Protein AF-A0A6B3M3U6-F1 (afdb_monomer)

Nearest PDB structures (foldseek):
  4j9u-assembly2_F  TM=6.577E-01  e=1.087E-09  Vibrio parahaemolyticus RIMD 2210633
  4j91-assembly1_D-2  TM=6.834E-01  e=1.998E-09  Bacillus subtilis subsp. subtilis str. 168
  4j9u-assembly2_E  TM=7.185E-01  e=4.683E-09  Vibrio parahaemolyticus RIMD 2210633
  4j9u-assembly2_G  TM=5.950E-01  e=5.913E-10  Vibrio parahaemolyticus RIMD 2210633
  3l4b-assembly1_G  TM=6.162E-01  e=1.240E-08  Thermotoga maritima MSB8

pLDDT: mean 76.03, std 20.31, range [25.3, 98.38]

Mean predicted aligned error: 14.67 Å

Radius of gyration: 27.76 Å; Cα contacts (8 Å, |Δi|>4): 570; chains: 1; bounding box: 82×77×74 Å

Structure (mmCIF, N/CA/C/O backbone):
data_AF-A0A6B3M3U6-F1
#
_entry.id   AF-A0A6B3M3U6-F1
#
loop_
_atom_site.group_PDB
_atom_site.id
_atom_site.type_symbol
_atom_site.label_atom_id
_atom_site.label_alt_id
_atom_site.label_comp_id
_atom_site.label_asym_id
_atom_site.label_entity_id
_atom_site.label_seq_id
_atom_site.pdbx_PDB_ins_code
_atom_site.Cartn_x
_atom_site.Cartn_y
_atom_site.Cartn_z
_atom_site.occupancy
_atom_site.B_iso_or_equiv
_atom_site.auth_seq_id
_atom_site.auth_comp_id
_atom_site.auth_asym_id
_atom_site.auth_atom_id
_atom_site.pdbx_PDB_model_num
ATOM 1 N N . MET A 1 1 ? -41.588 27.176 -14.975 1.00 34.28 1 MET A N 1
ATOM 2 C CA . MET A 1 1 ? -41.226 26.799 -13.593 1.00 34.28 1 MET A CA 1
ATOM 3 C C . MET A 1 1 ? -40.805 25.346 -13.630 1.00 34.28 1 MET A C 1
ATOM 5 O O . MET A 1 1 ? -41.652 24.474 -13.559 1.00 34.28 1 MET A O 1
ATOM 9 N N . GLU A 1 2 ? -39.518 25.101 -13.833 1.00 28.12 2 GLU A N 1
ATOM 10 C CA . GLU A 1 2 ? -38.940 23.758 -13.854 1.00 28.12 2 GLU A CA 1
ATOM 11 C C . GLU A 1 2 ? -37.713 23.839 -12.951 1.00 28.12 2 GLU A C 1
ATOM 13 O O . GLU A 1 2 ? -36.728 24.508 -13.265 1.00 28.12 2 GLU A O 1
ATOM 18 N N . GLN A 1 3 ? -37.859 23.313 -11.736 1.00 29.19 3 GLN A N 1
ATOM 19 C CA . GLN A 1 3 ? -36.807 23.322 -10.731 1.00 29.19 3 GLN A CA 1
ATOM 20 C C . GLN A 1 3 ? -35.769 22.268 -11.103 1.00 29.19 3 GLN A C 1
ATOM 22 O O . GLN A 1 3 ? -36.058 21.077 -11.175 1.00 29.19 3 GLN A O 1
ATOM 27 N N . ALA A 1 4 ? -34.545 22.742 -11.315 1.00 30.23 4 ALA A N 1
ATOM 28 C CA . ALA A 1 4 ? -33.358 21.925 -11.432 1.00 30.23 4 ALA A CA 1
ATOM 29 C C . ALA A 1 4 ? -33.122 21.153 -10.123 1.00 30.23 4 ALA A C 1
ATOM 31 O O . ALA A 1 4 ? -32.699 21.720 -9.115 1.00 30.23 4 ALA A O 1
ATOM 32 N N . THR A 1 5 ? -33.347 19.841 -10.144 1.00 33.38 5 THR A N 1
ATOM 33 C CA . THR A 1 5 ? -32.742 18.911 -9.188 1.00 33.38 5 THR A CA 1
ATOM 34 C C . THR A 1 5 ? -31.240 18.855 -9.453 1.00 33.38 5 THR A C 1
ATOM 36 O O . THR A 1 5 ? -30.759 18.056 -10.254 1.00 33.38 5 THR A O 1
ATOM 39 N N . SER A 1 6 ? -30.495 19.744 -8.794 1.00 31.86 6 SER A N 1
ATOM 40 C CA . SER A 1 6 ? -29.047 19.625 -8.645 1.00 31.86 6 SER A CA 1
ATOM 41 C C . SER A 1 6 ? -28.755 18.407 -7.770 1.00 31.86 6 SER A C 1
ATOM 43 O O . SER A 1 6 ? -28.945 18.421 -6.554 1.00 31.86 6 SER A O 1
ATOM 45 N N . SER A 1 7 ? -28.339 17.322 -8.413 1.00 34.00 7 SER A N 1
ATOM 46 C CA . SER A 1 7 ? -27.772 16.137 -7.786 1.00 34.00 7 SER A CA 1
ATOM 47 C C . SER A 1 7 ? -26.497 16.517 -7.024 1.00 34.00 7 SER A C 1
ATOM 49 O O . SER A 1 7 ? -25.425 16.642 -7.618 1.00 34.00 7 SER A O 1
ATOM 51 N N . GLN A 1 8 ? -26.611 16.707 -5.707 1.00 35.88 8 GLN A N 1
ATOM 52 C CA . GLN A 1 8 ? -25.471 16.814 -4.798 1.00 35.88 8 GLN A CA 1
ATOM 53 C C . GLN A 1 8 ? -24.683 15.501 -4.823 1.00 35.88 8 GLN A C 1
ATOM 55 O O . GLN A 1 8 ? -25.124 14.461 -4.339 1.00 35.88 8 GLN A O 1
ATOM 60 N N . GLN A 1 9 ? -23.502 15.554 -5.426 1.00 37.88 9 GLN A N 1
ATOM 61 C CA . GLN A 1 9 ? -22.573 14.442 -5.558 1.00 37.88 9 GLN A CA 1
ATOM 62 C C . GLN A 1 9 ? -21.863 14.182 -4.217 1.00 37.88 9 GLN A C 1
ATOM 64 O O . GLN A 1 9 ? -20.712 14.559 -4.024 1.00 37.88 9 GLN A O 1
ATOM 69 N N . LEU A 1 10 ? -22.552 13.549 -3.264 1.00 43.88 10 LEU A N 1
ATOM 70 C CA . LEU A 1 10 ? -21.960 13.079 -2.009 1.00 43.88 10 LEU A CA 1
ATOM 71 C C . LEU A 1 10 ? -21.230 11.755 -2.251 1.00 43.88 10 LEU A C 1
ATOM 73 O O . LEU A 1 10 ? -21.819 10.677 -2.209 1.00 43.88 10 LEU A O 1
ATOM 77 N N . LYS A 1 11 ? -19.925 11.837 -2.504 1.00 48.12 11 LYS A N 1
ATOM 78 C CA . LYS A 1 11 ? -19.018 10.689 -2.402 1.00 48.12 11 LYS A CA 1
ATOM 79 C C . LYS A 1 11 ? -17.918 11.011 -1.392 1.00 48.12 11 LYS A C 1
ATOM 81 O O . LYS A 1 11 ? -16.749 11.115 -1.740 1.00 48.12 11 LYS A O 1
ATOM 86 N N . LEU A 1 12 ? -18.326 11.256 -0.148 1.00 54.78 12 LEU A N 1
ATOM 87 C CA . LEU A 1 12 ? -17.404 11.314 0.982 1.00 54.78 12 LEU A CA 1
ATOM 88 C C . LEU A 1 12 ? -17.225 9.878 1.479 1.00 54.78 12 LEU A C 1
ATOM 90 O O . LEU A 1 12 ? -18.137 9.306 2.074 1.00 54.78 12 LEU A O 1
ATOM 94 N N . ASP A 1 13 ? -16.077 9.272 1.178 1.00 79.38 13 ASP A N 1
ATOM 95 C CA . ASP A 1 13 ? -15.702 7.989 1.767 1.00 79.38 13 ASP A CA 1
ATOM 96 C C . ASP A 1 13 ? -15.485 8.214 3.275 1.00 79.38 13 ASP A C 1
ATOM 98 O O . ASP A 1 13 ? -14.461 8.755 3.684 1.00 79.38 13 ASP A O 1
ATOM 102 N N . CYS A 1 14 ? -16.473 7.866 4.102 1.00 91.81 14 CYS A N 1
ATOM 103 C CA . CYS A 1 14 ? -16.397 8.023 5.554 1.00 91.81 14 CYS A CA 1
ATOM 104 C C . CYS A 1 14 ? -15.666 6.834 6.193 1.00 91.81 14 CYS A C 1
ATOM 106 O O . CYS A 1 14 ? -15.978 5.676 5.905 1.00 91.81 14 CYS A O 1
ATOM 108 N N . PHE A 1 15 ? -14.736 7.114 7.103 1.00 97.19 15 PHE A N 1
ATOM 109 C CA . PHE A 1 15 ? -13.983 6.130 7.878 1.00 97.19 15 PHE A CA 1
ATOM 110 C C . PHE A 1 15 ? -14.215 6.352 9.368 1.00 97.19 15 PHE A C 1
ATOM 112 O O . PHE A 1 15 ? -14.275 7.490 9.827 1.00 97.19 15 PHE A O 1
ATOM 119 N N . LEU A 1 16 ? -14.321 5.257 10.115 1.00 98.31 16 LEU A N 1
ATOM 120 C CA . LEU A 1 16 ? -14.433 5.282 11.568 1.00 98.31 16 LEU A CA 1
ATOM 121 C C . LEU A 1 16 ? -13.135 4.769 12.192 1.00 98.31 16 LEU A C 1
ATOM 123 O O . LEU A 1 16 ? -12.660 3.699 11.811 1.00 98.31 16 LEU A O 1
ATOM 127 N N . VAL A 1 17 ? -12.578 5.502 13.152 1.00 98.38 17 VAL A N 1
ATOM 128 C CA . VAL A 1 17 ? -11.427 5.065 13.955 1.00 98.38 17 VAL A CA 1
ATOM 129 C C . VAL A 1 17 ? -11.865 4.895 15.409 1.00 98.38 17 VAL A C 1
ATOM 131 O O . VAL A 1 17 ? -12.332 5.840 16.034 1.00 98.38 17 VAL A O 1
ATOM 134 N N . CYS A 1 18 ? -11.729 3.689 15.954 1.00 98.31 18 CYS A N 1
ATOM 135 C CA . CYS A 1 18 ? -12.032 3.375 17.348 1.00 98.31 18 CYS A CA 1
ATOM 136 C C . CYS A 1 18 ? -10.725 3.228 18.139 1.00 98.31 18 CYS A C 1
ATOM 138 O O . CYS A 1 18 ? -9.953 2.293 17.902 1.00 98.31 18 CYS A O 1
ATOM 140 N N . GLY A 1 19 ? -10.509 4.139 19.088 1.00 97.00 19 GLY A N 1
ATOM 141 C CA . GLY A 1 19 ? -9.272 4.308 19.844 1.00 97.00 19 GLY A CA 1
ATOM 142 C C . GLY A 1 19 ? -8.354 5.353 19.206 1.00 97.00 19 GLY A C 1
ATOM 143 O O . GLY A 1 19 ? -7.954 5.222 18.054 1.00 97.00 19 GLY A O 1
ATOM 144 N N . LEU A 1 20 ? -7.991 6.366 19.986 1.00 96.12 20 LEU A N 1
ATOM 145 C CA . LEU A 1 20 ? -7.117 7.501 19.683 1.00 96.12 20 LEU A CA 1
ATOM 146 C C . LEU A 1 20 ? -5.874 7.537 20.590 1.00 96.12 20 LEU A C 1
ATOM 148 O O . LEU A 1 20 ? -5.303 8.598 20.852 1.00 96.12 20 LEU A O 1
ATOM 152 N N . GLY A 1 21 ? -5.381 6.366 21.000 1.00 93.44 21 GLY A N 1
ATOM 153 C CA . GLY A 1 21 ? -3.978 6.223 21.402 1.00 93.44 21 GLY A CA 1
ATOM 154 C C . GLY A 1 21 ? -3.027 6.480 20.221 1.00 93.44 21 GLY A C 1
ATOM 155 O O . GLY A 1 21 ? -3.480 6.692 19.096 1.00 93.44 21 GLY A O 1
ATOM 156 N N . SER A 1 22 ? -1.712 6.391 20.443 1.00 92.31 22 SER A N 1
ATOM 157 C CA . SER A 1 22 ? -0.673 6.682 19.432 1.00 92.31 22 SER A CA 1
ATOM 158 C C . SER A 1 22 ? -0.993 6.161 18.020 1.00 92.31 22 SER A C 1
ATOM 160 O O . SER A 1 22 ? -1.040 6.925 17.053 1.00 92.31 22 SER A O 1
ATOM 162 N N . LEU A 1 23 ? -1.312 4.864 17.895 1.00 93.12 23 LEU A N 1
ATOM 163 C CA . LEU A 1 23 ? -1.630 4.237 16.608 1.00 93.12 23 LEU A CA 1
ATOM 164 C C . LEU A 1 23 ? -2.885 4.833 15.954 1.00 93.12 23 LEU A C 1
ATOM 166 O O . LEU A 1 23 ? -2.883 5.094 14.756 1.00 93.12 23 LEU A O 1
ATOM 170 N N . GLY A 1 24 ? -3.942 5.067 16.733 1.00 95.69 24 GLY A N 1
ATOM 171 C CA . GLY A 1 24 ? -5.195 5.639 16.246 1.00 95.69 24 GLY A CA 1
ATOM 172 C C . GLY A 1 24 ? -5.030 7.054 15.708 1.00 95.69 24 GLY A C 1
ATOM 173 O O . GLY A 1 24 ? -5.531 7.356 14.626 1.00 95.69 24 GLY A O 1
ATOM 174 N N . GLN A 1 25 ? -4.250 7.890 16.399 1.00 96.06 25 GLN A N 1
ATOM 175 C CA . GLN A 1 25 ? -3.941 9.248 15.938 1.00 96.06 25 GLN A CA 1
ATOM 176 C C . GLN A 1 25 ? -3.202 9.219 14.592 1.00 96.06 25 GLN A C 1
ATOM 178 O O . GLN A 1 25 ? -3.596 9.903 13.647 1.00 96.06 25 GLN A O 1
ATOM 183 N N . HIS A 1 26 ? -2.190 8.359 14.456 1.00 94.00 26 HIS A N 1
ATOM 184 C CA . HIS A 1 26 ? -1.468 8.194 13.193 1.00 94.00 26 HIS A CA 1
ATOM 185 C C . HIS A 1 26 ? -2.350 7.599 12.082 1.00 94.00 26 HIS A C 1
ATOM 187 O O . HIS A 1 26 ? -2.209 7.990 10.923 1.00 94.00 26 HIS A O 1
ATOM 193 N N . CYS A 1 27 ? -3.299 6.712 12.407 1.00 94.88 27 CYS A N 1
ATOM 194 C CA . CYS A 1 27 ? -4.298 6.233 11.448 1.00 94.88 27 CYS A CA 1
ATOM 195 C C . CYS A 1 27 ? -5.191 7.370 10.935 1.00 94.88 27 CYS A C 1
ATOM 197 O O . CYS A 1 27 ? -5.402 7.464 9.728 1.00 94.88 27 CYS A O 1
ATOM 199 N N . VAL A 1 28 ? -5.689 8.242 11.818 1.00 96.06 28 VAL A N 1
ATOM 200 C CA . VAL A 1 28 ? -6.492 9.416 11.435 1.00 96.06 28 VAL A CA 1
ATOM 201 C C . VAL A 1 28 ? -5.687 10.343 10.524 1.00 96.06 28 VAL A C 1
ATOM 203 O O . VAL A 1 28 ? -6.178 10.706 9.457 1.00 96.06 28 VAL A O 1
ATOM 206 N N . ALA A 1 29 ? -4.449 10.679 10.898 1.00 93.25 29 ALA A N 1
ATOM 207 C CA . ALA A 1 29 ? -3.586 11.543 10.095 1.00 93.25 29 ALA A CA 1
ATOM 208 C C . ALA A 1 29 ? -3.322 10.949 8.702 1.00 93.25 29 ALA A C 1
ATOM 210 O O . ALA A 1 29 ? -3.553 11.616 7.694 1.00 93.25 29 ALA A O 1
ATOM 211 N N . ALA A 1 30 ? -2.940 9.669 8.637 1.00 90.31 30 ALA A N 1
ATOM 212 C CA . ALA A 1 30 ? -2.693 8.978 7.376 1.00 90.31 30 ALA A CA 1
ATOM 213 C C . ALA A 1 30 ? -3.949 8.906 6.497 1.00 90.31 30 ALA A C 1
ATOM 215 O O . ALA A 1 30 ? -3.856 9.122 5.293 1.00 90.31 30 ALA A O 1
ATOM 216 N N . LEU A 1 31 ? 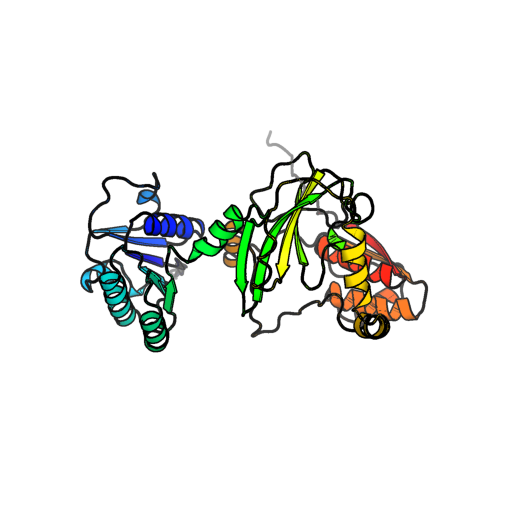-5.127 8.635 7.073 1.00 91.75 31 LEU A N 1
ATOM 217 C CA . LEU A 1 31 ? -6.395 8.658 6.339 1.00 91.75 31 LEU A CA 1
ATOM 218 C C . LEU A 1 31 ? -6.690 10.061 5.807 1.00 91.75 31 LEU A C 1
ATOM 220 O O . LEU A 1 31 ? -7.000 10.218 4.631 1.00 91.75 31 LEU A O 1
ATOM 224 N N . LYS A 1 32 ? -6.536 11.095 6.632 1.00 89.62 32 LYS A N 1
ATOM 225 C CA . LYS A 1 32 ? -6.827 12.477 6.239 1.00 89.62 32 LYS A CA 1
ATOM 226 C C . LYS A 1 32 ? -5.912 13.004 5.146 1.00 89.62 32 LYS A C 1
ATOM 228 O O . LYS A 1 32 ? -6.375 13.803 4.334 1.00 89.62 32 LYS A O 1
ATOM 233 N N . GLU A 1 33 ? -4.689 12.486 5.023 1.00 85.56 33 GLU A N 1
ATOM 234 C CA . GLU A 1 33 ? -3.873 12.744 3.835 1.00 85.56 33 GLU A CA 1
ATOM 235 C C . GLU A 1 33 ? -4.630 12.357 2.555 1.00 85.56 33 GLU A C 1
ATOM 237 O O . GLU A 1 33 ? -4.615 13.132 1.602 1.00 85.56 33 GLU A O 1
ATOM 242 N N . PHE A 1 34 ? -5.362 11.233 2.526 1.00 81.50 34 PHE A N 1
ATOM 243 C CA . PHE A 1 34 ? -6.174 10.804 1.373 1.00 81.50 34 PHE A CA 1
ATOM 244 C C . PHE A 1 34 ? -7.422 11.659 1.099 1.00 81.50 34 PHE A C 1
ATOM 246 O O . PHE A 1 34 ? -8.135 11.392 0.133 1.00 81.50 34 PHE A O 1
ATOM 253 N N . GLY A 1 35 ? -7.688 12.695 1.899 1.00 84.38 35 GLY A N 1
ATOM 254 C CA . GLY A 1 35 ? -8.840 13.578 1.711 1.00 84.38 35 GLY A CA 1
ATOM 255 C C . GLY A 1 35 ? -10.181 12.908 2.017 1.00 84.38 35 GLY A C 1
ATOM 256 O O . GLY A 1 35 ? -11.209 13.332 1.493 1.00 84.38 35 GLY A O 1
ATOM 257 N N . VAL A 1 36 ? -10.170 11.848 2.829 1.00 89.38 36 VAL A N 1
ATOM 258 C CA . VAL A 1 36 ? -11.379 11.139 3.269 1.00 89.38 36 VAL A CA 1
ATOM 259 C C . VAL A 1 36 ? -11.913 11.728 4.572 1.00 89.38 36 VAL A C 1
ATOM 261 O O . VAL A 1 36 ? -11.168 12.343 5.335 1.00 89.38 36 VAL A O 1
ATOM 264 N N . SER A 1 37 ? -13.199 11.522 4.844 1.00 93.38 37 SER A N 1
ATOM 265 C CA . SER A 1 37 ? -13.833 11.951 6.094 1.00 93.38 37 SER A CA 1
ATOM 266 C C . SER A 1 37 ? -13.561 10.932 7.194 1.00 93.38 37 SER A C 1
ATOM 268 O O . SER A 1 37 ? -13.694 9.729 6.970 1.00 93.38 37 SER A O 1
ATOM 270 N N . VAL A 1 38 ? -13.187 11.402 8.384 1.00 96.75 38 VAL A N 1
ATOM 271 C CA . VAL A 1 38 ? -12.837 10.535 9.515 1.00 96.75 38 VAL A CA 1
ATOM 272 C C . VAL A 1 38 ? -13.632 10.947 10.745 1.00 96.75 38 VAL A C 1
ATOM 274 O O . VAL A 1 38 ? -13.548 12.093 11.182 1.00 96.75 38 VAL A O 1
ATOM 277 N N . ILE A 1 39 ? -14.386 9.997 11.289 1.00 97.50 39 ILE A N 1
ATOM 278 C CA . ILE A 1 39 ? -15.045 10.077 12.594 1.00 97.50 39 ILE A CA 1
ATOM 279 C C . ILE A 1 39 ? -14.222 9.227 13.557 1.00 97.50 39 ILE A C 1
ATOM 281 O O . ILE A 1 39 ? -13.753 8.149 13.181 1.00 97.50 39 ILE A O 1
ATOM 285 N N . ALA A 1 40 ? -14.046 9.686 14.791 1.00 97.94 40 ALA A N 1
ATOM 286 C CA . ALA A 1 40 ? -13.340 8.920 15.805 1.00 97.94 40 ALA A CA 1
ATOM 287 C C . ALA A 1 40 ? -14.191 8.667 17.048 1.00 97.94 40 ALA A C 1
ATOM 289 O O . ALA A 1 40 ? -14.997 9.505 17.447 1.00 97.94 40 ALA A O 1
ATOM 290 N N . ILE A 1 41 ? -13.976 7.508 17.667 1.00 98.38 41 ILE A N 1
ATOM 291 C CA . ILE A 1 41 ? -14.492 7.162 18.990 1.00 98.38 41 ILE A CA 1
ATOM 292 C C . ILE A 1 41 ? -13.302 6.952 19.916 1.00 98.38 41 ILE A C 1
ATOM 294 O O . ILE A 1 41 ? -12.407 6.165 19.603 1.00 98.38 41 ILE A O 1
ATOM 298 N N . GLU A 1 42 ? -13.323 7.598 21.071 1.00 97.12 42 GLU A N 1
ATOM 299 C CA . GLU A 1 42 ? -12.385 7.349 22.161 1.00 97.12 42 GLU A CA 1
ATOM 300 C C . GLU A 1 42 ? -13.158 7.255 23.478 1.00 97.12 42 GLU A C 1
ATOM 302 O O . GLU A 1 42 ? -14.142 7.958 23.677 1.00 97.12 42 GLU A O 1
ATOM 307 N N . GLN A 1 43 ? -12.736 6.385 24.389 1.00 95.38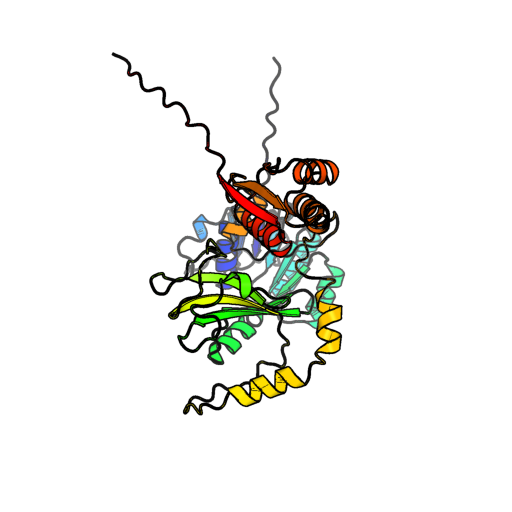 43 GLN A N 1
ATOM 308 C CA . GLN A 1 43 ? -13.417 6.185 25.662 1.00 95.38 43 GLN A CA 1
ATOM 309 C C . GLN A 1 43 ? -13.304 7.413 26.572 1.00 95.38 43 GLN A C 1
ATOM 311 O O . GLN A 1 43 ? -14.271 7.783 27.236 1.00 95.38 43 GLN A O 1
ATOM 316 N N . THR A 1 44 ? -12.132 8.046 26.598 1.00 93.00 44 THR A N 1
ATOM 317 C CA . THR A 1 44 ? -11.832 9.217 27.430 1.00 93.00 44 THR A CA 1
ATOM 318 C C . THR A 1 44 ? -11.088 10.264 26.621 1.00 93.00 44 THR A C 1
ATOM 320 O O . THR A 1 44 ? -10.131 9.927 25.930 1.00 93.00 44 THR A O 1
ATOM 323 N N . LEU A 1 45 ? -11.477 11.535 26.741 1.00 88.88 45 LEU A N 1
ATOM 324 C CA . LEU A 1 45 ? -10.805 12.619 26.026 1.00 88.88 45 LEU A CA 1
ATOM 325 C C . LEU A 1 45 ? -9.294 12.622 26.348 1.00 88.88 45 LEU A C 1
ATOM 327 O O . LEU A 1 45 ? -8.945 12.723 27.526 1.00 88.88 45 LEU A O 1
ATOM 331 N N . PRO A 1 46 ? -8.402 12.512 25.344 1.00 84.56 46 PRO A N 1
ATOM 332 C CA . PRO A 1 46 ? -6.966 12.549 25.587 1.00 84.56 46 PRO A CA 1
ATOM 333 C C . PRO A 1 46 ? -6.539 13.897 26.171 1.00 84.56 46 PRO A C 1
ATOM 335 O O . PRO A 1 46 ? -6.887 14.946 25.633 1.00 84.56 46 PRO A O 1
ATOM 338 N N . GLU A 1 47 ? -5.750 13.872 27.246 1.00 84.56 47 GLU A N 1
ATOM 339 C CA . GLU A 1 47 ? -5.174 15.092 27.834 1.00 84.56 47 GLU A CA 1
ATOM 340 C C . GLU A 1 47 ? -4.120 15.721 26.914 1.00 84.56 47 GLU A C 1
ATOM 342 O O . GLU A 1 47 ? -3.984 16.941 26.848 1.00 84.56 47 GLU A O 1
ATOM 347 N N . HIS A 1 48 ? -3.385 14.876 26.185 1.00 86.75 48 HIS A N 1
ATOM 348 C CA . HIS A 1 48 ? -2.317 15.275 25.279 1.00 86.75 48 HIS A CA 1
ATOM 349 C C . HIS A 1 48 ? -2.452 14.529 23.951 1.00 86.75 48 HIS A C 1
ATOM 351 O O . HIS A 1 48 ? -2.607 13.306 23.915 1.00 86.75 48 HIS A O 1
ATOM 357 N N . TRP A 1 49 ? -2.355 15.275 22.854 1.00 91.25 49 TRP A N 1
ATOM 358 C CA . TRP A 1 49 ? -2.295 14.724 21.506 1.00 91.25 49 TRP A CA 1
ATOM 359 C C . TRP A 1 49 ? -0.836 14.563 21.084 1.00 91.25 49 TRP A C 1
ATOM 361 O O . TRP A 1 49 ? -0.046 15.497 21.219 1.00 91.25 49 TRP A O 1
ATOM 371 N N . GLU A 1 50 ? -0.478 13.403 20.536 1.00 92.12 50 GLU A N 1
ATOM 372 C CA . GLU A 1 50 ? 0.832 13.210 19.900 1.00 92.12 50 GLU A CA 1
ATOM 373 C C . GLU A 1 50 ? 0.911 13.996 18.585 1.00 92.12 50 GLU A C 1
ATOM 375 O O . GLU A 1 50 ? 1.971 14.493 18.208 1.00 92.12 50 GLU A O 1
ATOM 380 N N . ILE A 1 51 ? -0.230 14.149 17.905 1.00 90.94 51 ILE A N 1
ATOM 381 C CA . ILE A 1 51 ? -0.369 14.933 16.678 1.00 90.94 51 ILE A CA 1
ATOM 382 C C . ILE A 1 51 ? -1.115 16.229 17.004 1.00 90.94 51 ILE A C 1
ATOM 384 O O . ILE A 1 51 ? -2.316 16.222 17.268 1.00 90.94 51 ILE A O 1
ATOM 388 N N . SER A 1 52 ? -0.406 17.359 16.970 1.00 84.88 52 SER A N 1
ATOM 389 C CA . SER A 1 52 ? -0.880 18.639 17.519 1.00 84.88 52 SER A CA 1
ATOM 390 C C . SER A 1 52 ? -2.169 19.186 16.888 1.00 84.88 52 SER A C 1
ATOM 392 O O . SER A 1 52 ? -2.899 19.912 17.550 1.00 84.88 52 SER A O 1
ATOM 394 N N . ASN A 1 53 ? -2.467 18.846 15.632 1.00 87.44 53 ASN A N 1
ATOM 395 C CA . ASN A 1 53 ? -3.639 19.321 14.886 1.00 87.44 53 ASN A CA 1
ATOM 396 C C . ASN A 1 53 ? -4.696 18.227 14.645 1.00 87.44 53 ASN A C 1
ATOM 398 O O . ASN A 1 53 ? -5.526 18.365 13.750 1.00 87.44 53 ASN A O 1
ATOM 402 N N . LEU A 1 54 ? -4.672 17.122 15.399 1.00 90.44 54 LEU A N 1
ATOM 403 C CA . LEU A 1 54 ? -5.549 15.979 15.128 1.00 90.44 54 LEU A CA 1
ATOM 404 C C . LEU A 1 54 ? -7.041 16.315 15.241 1.00 90.44 54 LEU A C 1
ATOM 406 O O . LEU A 1 54 ? -7.835 15.828 14.441 1.00 90.44 54 LEU A O 1
ATOM 410 N N . SER A 1 55 ? -7.424 17.145 16.214 1.00 87.94 55 SER A N 1
ATOM 411 C CA . SER A 1 55 ? -8.832 17.498 16.421 1.00 87.94 55 SER A CA 1
ATOM 412 C C . SER A 1 55 ? -9.425 18.223 15.211 1.00 87.94 55 SER A C 1
ATOM 414 O O . SER A 1 55 ? -10.574 17.969 14.868 1.00 87.94 55 SER A O 1
ATOM 416 N N . ASP A 1 56 ? -8.634 19.056 14.529 1.00 90.56 56 ASP A N 1
ATOM 417 C CA . ASP A 1 56 ? -9.050 19.764 13.309 1.00 90.56 56 ASP A CA 1
ATOM 418 C C . ASP A 1 56 ? -9.158 18.822 12.102 1.00 90.56 56 ASP A C 1
ATOM 420 O O . ASP A 1 56 ? -9.821 19.123 11.110 1.00 90.56 56 ASP A O 1
ATOM 424 N N . LEU A 1 57 ? -8.479 17.673 12.165 1.00 91.25 57 LEU A N 1
ATOM 425 C CA . LEU A 1 57 ? -8.556 16.650 11.134 1.00 91.25 57 LEU A CA 1
ATOM 426 C C . LEU A 1 57 ? -9.828 15.809 11.263 1.00 91.25 57 LEU A C 1
ATOM 428 O O . LEU A 1 57 ? -10.209 15.186 10.282 1.00 91.25 57 LEU A O 1
ATOM 432 N N . LEU A 1 58 ? -10.500 15.755 12.410 1.00 93.75 58 LEU A N 1
ATOM 433 C CA . LEU A 1 58 ? -11.697 14.929 12.592 1.00 93.75 58 LEU A CA 1
ATOM 434 C C . LEU A 1 58 ? -12.960 15.661 12.125 1.00 93.75 58 LEU A C 1
ATOM 436 O O . LEU A 1 58 ? -13.121 16.851 12.361 1.00 93.75 58 LEU A O 1
ATOM 440 N N . GLU A 1 59 ? -13.884 14.935 11.490 1.00 95.00 59 GLU A N 1
ATOM 441 C CA . GLU A 1 59 ? -15.238 15.465 11.253 1.00 95.00 59 GLU A CA 1
ATOM 442 C C . GLU A 1 59 ? -16.049 15.493 12.550 1.00 95.00 59 GLU A C 1
ATOM 444 O O . GLU A 1 59 ? -16.866 16.381 12.777 1.00 95.00 59 GLU A O 1
ATOM 449 N N . GLU A 1 60 ? -15.849 14.473 13.386 1.00 95.25 60 GLU A N 1
ATOM 450 C CA . GLU A 1 60 ? -16.569 14.277 14.636 1.00 95.25 60 GLU A CA 1
ATOM 451 C C . GLU A 1 60 ? -15.725 13.403 15.577 1.00 95.25 60 GLU A C 1
ATOM 453 O O . GLU A 1 60 ? -15.131 12.404 15.152 1.00 95.25 60 GLU A O 1
ATOM 458 N N . LEU A 1 61 ? -15.677 13.782 16.856 1.00 96.62 61 LEU A N 1
ATOM 459 C CA . LEU A 1 61 ? -15.074 13.007 17.939 1.00 96.62 61 LEU A CA 1
ATOM 460 C C . LEU A 1 61 ? -16.163 12.630 18.943 1.00 96.62 61 LEU A C 1
ATOM 462 O O . LEU A 1 61 ? -16.786 13.501 19.548 1.00 96.62 61 LEU A O 1
ATOM 466 N N . ILE A 1 62 ? -16.370 11.332 19.137 1.00 97.50 62 ILE A N 1
ATOM 467 C CA . ILE A 1 62 ? -17.359 10.786 20.062 1.00 97.50 62 ILE A CA 1
ATOM 468 C C . ILE A 1 62 ? -16.633 10.217 21.275 1.00 97.50 62 ILE A C 1
ATOM 470 O O . ILE A 1 62 ? -15.770 9.350 21.142 1.00 97.50 62 ILE A O 1
ATOM 474 N N . ILE A 1 63 ? -17.011 10.691 22.463 1.00 97.62 63 ILE A N 1
ATOM 475 C CA . ILE A 1 63 ? -16.500 10.156 23.723 1.00 97.62 63 ILE A CA 1
ATOM 476 C C . ILE A 1 63 ? -17.427 9.041 24.203 1.00 97.62 63 ILE A C 1
ATOM 478 O O . ILE A 1 63 ? -18.583 9.291 24.547 1.00 97.62 63 ILE A O 1
ATOM 482 N N . GLY A 1 64 ? -16.935 7.806 24.196 1.00 96.94 64 GLY A N 1
ATOM 483 C CA . GLY A 1 64 ? -17.711 6.637 24.581 1.00 96.94 64 GLY A CA 1
ATOM 484 C C . GLY A 1 64 ? -17.002 5.315 24.311 1.00 96.94 64 GLY A C 1
ATOM 485 O O . GLY A 1 64 ? -16.005 5.232 23.598 1.00 96.94 64 GLY A O 1
ATOM 486 N N . ASP A 1 65 ? -17.544 4.251 24.890 1.00 97.31 65 ASP A N 1
ATOM 487 C CA . ASP A 1 65 ? -17.046 2.896 24.683 1.00 97.31 65 ASP A CA 1
ATOM 488 C C . ASP A 1 65 ? -17.495 2.363 23.314 1.00 97.31 65 ASP A C 1
ATOM 490 O O . ASP A 1 65 ? -18.684 2.151 23.064 1.00 97.31 65 ASP A O 1
ATOM 494 N N . CYS A 1 66 ? -16.531 2.133 22.421 1.00 97.31 66 CYS A N 1
ATOM 495 C CA . CYS A 1 66 ? -16.789 1.645 21.067 1.00 97.31 66 CYS A CA 1
ATOM 496 C C . CYS A 1 66 ? -17.390 0.228 21.010 1.00 97.31 66 CYS A C 1
ATOM 498 O O . CYS A 1 66 ? -17.958 -0.129 19.979 1.00 97.31 66 CYS A O 1
ATOM 500 N N . SER A 1 67 ? -17.332 -0.551 22.098 1.00 97.31 67 SER A N 1
ATOM 501 C CA . SER A 1 67 ? -18.024 -1.843 22.191 1.00 97.31 67 SER A CA 1
ATOM 502 C C . SER A 1 67 ? -19.540 -1.683 22.366 1.00 97.31 67 SER A C 1
ATOM 504 O O . SER A 1 67 ? -20.296 -2.643 22.252 1.00 97.31 67 SER A O 1
ATOM 506 N N . GLN A 1 68 ? -20.038 -0.467 22.608 1.00 98.12 68 GLN A N 1
ATOM 507 C CA . GLN A 1 68 ? -21.465 -0.223 22.759 1.00 98.12 68 GLN A CA 1
ATOM 508 C C . GLN A 1 68 ? -22.120 0.083 21.413 1.00 98.12 68 GLN A C 1
ATOM 510 O O . GLN A 1 68 ? -21.787 1.053 20.731 1.00 98.12 68 GLN A O 1
ATOM 515 N N . LYS A 1 69 ? -23.163 -0.688 21.079 1.00 97.94 69 LYS A N 1
ATOM 516 C CA . LYS A 1 69 ? -23.969 -0.504 19.860 1.00 97.94 69 LYS A CA 1
ATOM 517 C C . LYS A 1 69 ? -24.414 0.951 19.647 1.00 97.94 69 LYS A C 1
ATOM 519 O O . LYS A 1 69 ? -24.268 1.469 18.546 1.00 97.94 69 LYS A O 1
ATOM 524 N N . LYS A 1 70 ? -24.892 1.622 20.703 1.00 98.12 70 LYS A N 1
ATOM 525 C CA . LYS A 1 70 ? -25.364 3.017 20.638 1.00 98.12 70 LYS A CA 1
ATOM 526 C C . LYS A 1 70 ? -24.267 4.004 20.222 1.00 98.12 70 LYS A C 1
ATOM 528 O O . LYS A 1 70 ? -24.550 4.945 19.492 1.00 98.12 70 LYS A O 1
ATOM 533 N N . VAL A 1 71 ? -23.028 3.784 20.665 1.00 98.19 71 VAL A N 1
ATOM 534 C CA . VAL A 1 71 ? -21.883 4.653 20.344 1.00 98.19 71 VAL A CA 1
ATOM 535 C C . VAL A 1 71 ? -21.490 4.487 18.873 1.00 98.19 71 VAL A C 1
ATOM 537 O O . VAL A 1 71 ? -21.270 5.473 18.174 1.00 98.19 71 VAL A O 1
ATOM 540 N N . LEU A 1 72 ? -21.485 3.252 18.361 1.00 98.06 72 LEU A N 1
ATOM 541 C CA . LEU A 1 72 ? -21.250 2.987 16.936 1.00 98.06 72 LEU A CA 1
ATOM 542 C C . LEU A 1 72 ? -22.373 3.541 16.043 1.00 98.06 72 LEU A C 1
ATOM 544 O O . LEU A 1 72 ? -22.107 4.028 14.943 1.00 98.06 72 LEU A O 1
ATOM 548 N N . GLU A 1 73 ? -23.622 3.494 16.510 1.00 97.38 73 GLU A N 1
ATOM 549 C CA . GLU A 1 73 ? -24.755 4.130 15.832 1.00 97.38 73 GLU A CA 1
ATOM 550 C C . GLU A 1 73 ? -24.612 5.658 15.811 1.00 97.38 73 GLU A C 1
ATOM 552 O O . GLU A 1 73 ? -24.782 6.272 14.760 1.00 97.38 73 GLU A O 1
ATOM 557 N N . GLN A 1 74 ? -24.218 6.282 16.925 1.00 97.00 74 GLN A N 1
ATOM 558 C CA . GLN A 1 74 ? -23.916 7.717 16.963 1.00 97.00 74 GLN A CA 1
ATOM 559 C C . GLN A 1 74 ? -22.817 8.090 15.955 1.00 97.00 74 GLN A C 1
ATOM 561 O O . GLN A 1 74 ? -22.923 9.108 15.276 1.00 97.00 74 GLN A O 1
ATOM 566 N N . ALA A 1 75 ? -21.820 7.219 15.784 1.00 96.44 75 ALA A N 1
ATOM 567 C CA . ALA A 1 75 ? -20.742 7.375 14.810 1.00 96.44 75 ALA A CA 1
ATOM 568 C C . ALA A 1 75 ? -21.143 7.083 13.353 1.00 96.44 75 ALA A C 1
ATOM 570 O O . ALA A 1 75 ? -20.277 7.037 12.479 1.00 96.44 75 ALA A O 1
ATOM 571 N N . LYS A 1 76 ? -22.438 6.878 13.070 1.00 95.38 76 LYS A N 1
ATOM 572 C CA . LYS A 1 76 ? -22.985 6.678 11.718 1.00 95.38 76 LYS A CA 1
ATOM 573 C C . LYS A 1 76 ? -22.327 5.509 10.981 1.00 95.38 76 LYS A C 1
ATOM 575 O O . LYS A 1 76 ? -22.143 5.552 9.764 1.00 95.38 76 LYS A O 1
ATOM 580 N N . ILE A 1 77 ? -22.012 4.426 11.699 1.00 96.06 77 ILE A N 1
ATOM 581 C C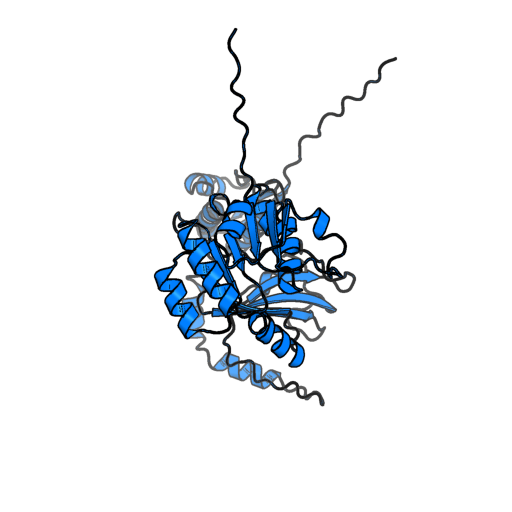A . ILE A 1 77 ? -21.280 3.266 11.164 1.00 96.06 77 ILE A CA 1
ATOM 582 C C . ILE A 1 77 ? -21.879 2.668 9.877 1.00 96.06 77 ILE A C 1
ATOM 584 O O . ILE A 1 77 ? -21.153 2.119 9.047 1.00 96.06 77 ILE A O 1
ATOM 588 N N . TRP A 1 78 ? -23.191 2.800 9.662 1.00 94.12 78 TRP A N 1
ATOM 589 C CA . TRP A 1 78 ? -23.873 2.351 8.442 1.00 94.12 78 TRP A CA 1
ATOM 590 C C . TRP A 1 78 ? -23.391 3.073 7.168 1.00 94.12 78 TRP A C 1
ATOM 592 O O . TRP A 1 78 ? -23.505 2.518 6.079 1.00 94.12 78 TRP A O 1
ATOM 602 N N . GLN A 1 79 ? -22.823 4.278 7.288 1.00 92.12 79 GLN A N 1
ATOM 603 C CA . GLN A 1 79 ? -22.225 5.046 6.185 1.00 92.12 79 GLN A CA 1
ATOM 604 C C . GLN A 1 79 ? -20.713 4.823 6.046 1.00 92.12 79 GLN A C 1
ATOM 606 O O . GLN A 1 79 ? -20.124 5.227 5.042 1.00 92.12 79 GLN A O 1
ATOM 611 N N . CYS A 1 80 ? -20.064 4.186 7.023 1.00 95.19 80 CYS A N 1
ATOM 612 C CA . CYS A 1 80 ? -18.614 4.035 7.020 1.00 95.19 80 CYS A CA 1
ATOM 613 C C . CYS A 1 80 ? -18.156 2.943 6.044 1.00 95.19 80 CYS A C 1
ATOM 615 O O . CYS A 1 80 ? -18.505 1.765 6.175 1.00 95.19 80 CYS A O 1
ATOM 617 N N . ARG A 1 81 ? -17.284 3.323 5.105 1.00 94.69 81 ARG A N 1
ATOM 618 C CA . ARG A 1 81 ? -16.616 2.415 4.161 1.00 94.69 81 ARG A CA 1
ATOM 619 C C . ARG A 1 81 ? -15.704 1.425 4.889 1.00 94.69 81 ARG A C 1
ATOM 621 O O . ARG A 1 81 ? -15.602 0.266 4.478 1.00 94.69 81 ARG A O 1
ATOM 628 N N . ALA A 1 82 ? -15.046 1.876 5.953 1.00 96.56 82 ALA A N 1
ATOM 629 C CA . ALA A 1 82 ? -14.227 1.033 6.810 1.00 96.56 82 ALA A CA 1
ATOM 630 C C . ALA A 1 82 ? -14.250 1.499 8.270 1.00 96.56 82 ALA A C 1
ATOM 632 O O . ALA A 1 82 ? -14.428 2.687 8.550 1.00 96.56 82 ALA A O 1
ATOM 633 N N . VAL A 1 83 ? -14.008 0.550 9.172 1.00 97.88 83 VAL A N 1
ATOM 634 C CA . VAL A 1 83 ? -13.806 0.767 10.605 1.00 97.88 83 VAL A CA 1
ATOM 635 C C . VAL A 1 83 ? -12.422 0.246 10.987 1.00 97.88 83 VAL A C 1
ATOM 637 O O . VAL A 1 83 ? -12.091 -0.915 10.729 1.00 97.88 83 VAL A O 1
ATOM 640 N N . VAL A 1 84 ? -11.614 1.115 11.587 1.00 98.25 84 VAL A N 1
ATOM 641 C CA . VAL A 1 84 ? -10.268 0.831 12.090 1.00 98.25 84 VAL A CA 1
ATOM 642 C C . VAL A 1 84 ? -10.338 0.762 13.611 1.00 98.25 84 VAL A C 1
ATOM 644 O O . VAL A 1 84 ? -10.592 1.767 14.262 1.00 98.25 84 VAL A O 1
ATOM 647 N N . ILE A 1 85 ? -10.139 -0.424 14.181 1.00 98.19 85 ILE A N 1
ATOM 648 C CA . ILE A 1 85 ? -10.329 -0.701 15.608 1.00 98.19 85 ILE A CA 1
ATOM 649 C C . ILE A 1 85 ? -8.963 -0.972 16.235 1.00 98.19 85 ILE A C 1
ATOM 651 O O . ILE A 1 85 ? -8.380 -2.037 16.034 1.00 98.19 85 ILE A O 1
ATOM 655 N N . VAL A 1 86 ? -8.423 0.018 16.947 1.00 97.19 86 VAL A N 1
ATOM 656 C CA . VAL A 1 86 ? -7.005 0.078 17.346 1.00 97.19 86 VAL A CA 1
ATOM 657 C C . VAL A 1 86 ? -6.811 0.434 18.821 1.00 97.19 86 VAL A C 1
ATOM 659 O O . VAL A 1 86 ? -5.761 0.950 19.211 1.00 97.19 86 VAL A O 1
ATOM 662 N N . THR A 1 87 ? -7.792 0.109 19.668 1.00 95.69 87 THR A N 1
ATOM 663 C CA . THR A 1 87 ? -7.665 0.288 21.121 1.00 95.69 87 THR A CA 1
ATOM 664 C C . THR A 1 87 ? -6.561 -0.610 21.697 1.00 95.69 87 THR A C 1
ATOM 666 O O . THR A 1 87 ? -6.094 -1.558 21.052 1.00 95.69 87 THR A O 1
ATOM 669 N N . SER A 1 88 ? -6.125 -0.317 22.923 1.00 92.69 88 SER A N 1
ATOM 670 C CA . SER A 1 88 ? -5.157 -1.138 23.661 1.00 92.69 88 SER A CA 1
ATOM 671 C C . SER A 1 88 ? -5.740 -2.455 24.188 1.00 92.69 88 SER A C 1
ATOM 673 O O . SER A 1 88 ? -4.973 -3.323 24.597 1.00 92.69 88 SER A O 1
ATOM 675 N N . ASN A 1 89 ? -7.066 -2.626 24.173 1.00 94.06 89 ASN A N 1
ATOM 676 C CA . ASN A 1 89 ? -7.744 -3.793 24.722 1.00 94.06 89 ASN A CA 1
ATOM 677 C C . ASN A 1 89 ? -8.274 -4.700 23.598 1.00 94.06 89 ASN A C 1
ATOM 679 O O . ASN A 1 89 ? -9.247 -4.378 22.918 1.00 94.06 89 ASN A O 1
ATOM 683 N N . GLU A 1 90 ? -7.661 -5.872 23.425 1.00 91.50 90 GLU A N 1
ATOM 684 C CA . GLU A 1 90 ? -8.040 -6.825 22.371 1.00 91.50 90 GLU A CA 1
ATOM 685 C C . GLU A 1 90 ? -9.468 -7.367 22.508 1.00 91.50 90 GLU A C 1
ATOM 687 O O . GLU A 1 90 ? -10.119 -7.658 21.498 1.00 91.50 90 GLU A O 1
ATOM 692 N N . ARG A 1 91 ? -9.979 -7.484 23.743 1.00 94.25 91 ARG A N 1
ATOM 693 C CA . ARG A 1 91 ? -11.369 -7.893 23.975 1.00 94.25 91 ARG A CA 1
ATOM 694 C C . ARG A 1 91 ? -12.318 -6.852 23.394 1.00 94.25 91 ARG A C 1
ATOM 696 O O . ARG A 1 91 ? -13.172 -7.213 22.590 1.00 94.25 91 ARG A O 1
ATOM 703 N N . ILE A 1 92 ? -12.101 -5.578 23.728 1.00 96.50 92 ILE A N 1
ATOM 704 C CA . ILE A 1 92 ? -12.881 -4.458 23.182 1.00 96.50 92 ILE A CA 1
ATOM 705 C C . ILE A 1 92 ? -12.765 -4.435 21.659 1.00 96.50 92 ILE A C 1
ATOM 707 O O . ILE A 1 92 ? -13.775 -4.331 20.973 1.00 96.50 92 ILE A O 1
ATOM 711 N N . ASN A 1 93 ? -11.565 -4.630 21.106 1.00 96.50 93 ASN A N 1
ATOM 712 C CA . ASN A 1 93 ? -11.382 -4.656 19.654 1.00 96.50 93 ASN A CA 1
ATOM 713 C C . ASN A 1 93 ? -12.232 -5.745 18.971 1.00 96.50 93 ASN A C 1
ATOM 715 O O . ASN A 1 93 ? -12.826 -5.506 17.918 1.00 96.50 93 ASN A O 1
ATOM 719 N N . THR A 1 94 ? -12.310 -6.928 19.582 1.00 94.81 94 THR A N 1
ATOM 720 C CA . THR A 1 94 ? -13.086 -8.064 19.069 1.00 94.81 94 THR A CA 1
ATOM 721 C C . THR A 1 94 ? -14.590 -7.826 19.194 1.00 94.81 94 THR A C 1
ATOM 723 O O . THR A 1 94 ? -15.324 -8.023 18.226 1.00 94.81 94 THR A O 1
ATOM 726 N N . GLU A 1 95 ? -15.056 -7.368 20.356 1.00 96.56 95 GLU A N 1
ATOM 727 C CA . GLU A 1 95 ? -16.469 -7.053 20.604 1.00 96.56 95 GLU A CA 1
ATOM 728 C C . GLU A 1 95 ? -16.966 -5.960 19.650 1.00 96.56 95 GLU A C 1
ATOM 730 O O . GLU A 1 95 ? -17.975 -6.143 18.961 1.00 96.56 95 GLU A O 1
ATOM 735 N N . THR A 1 96 ? -16.198 -4.877 19.510 1.00 98.00 96 THR A N 1
ATOM 736 C CA . THR A 1 96 ? -16.476 -3.796 18.560 1.00 98.00 96 THR A CA 1
ATOM 737 C C . THR A 1 96 ? -16.543 -4.318 17.128 1.00 98.00 96 THR A C 1
ATOM 739 O O . THR A 1 96 ? -17.450 -3.939 16.395 1.00 98.00 96 THR A O 1
ATOM 742 N N . ALA A 1 97 ? -15.649 -5.225 16.712 1.00 97.31 97 ALA A N 1
ATOM 743 C CA . ALA A 1 97 ? -15.664 -5.788 15.359 1.00 97.31 97 ALA A CA 1
ATOM 744 C C . ALA A 1 97 ? -16.940 -6.598 15.064 1.00 97.31 97 ALA A C 1
ATOM 746 O O . ALA A 1 97 ? -17.509 -6.486 13.973 1.00 97.31 97 ALA A O 1
ATOM 747 N N . LEU A 1 98 ? -17.410 -7.390 16.033 1.00 96.31 98 LEU A N 1
ATOM 748 C CA . LEU A 1 98 ? -18.640 -8.179 15.909 1.00 96.31 98 LEU A CA 1
ATOM 749 C C . LEU A 1 98 ? -19.871 -7.272 15.777 1.00 96.31 98 LEU A C 1
ATOM 751 O O . LEU A 1 98 ? -20.682 -7.452 14.865 1.00 96.31 98 LEU A O 1
ATOM 755 N N . ILE A 1 99 ? -19.983 -6.265 16.644 1.00 97.50 99 ILE A N 1
ATOM 756 C CA . ILE A 1 99 ? -21.113 -5.327 16.643 1.00 97.50 99 ILE A CA 1
ATOM 757 C C . ILE A 1 99 ? -21.070 -4.443 15.393 1.00 97.50 99 ILE A C 1
ATOM 759 O O . ILE A 1 99 ? -22.096 -4.238 14.744 1.00 97.50 99 ILE A O 1
ATOM 763 N N . ALA A 1 100 ? -19.881 -3.992 14.986 1.00 97.31 100 ALA A N 1
ATOM 764 C CA . ALA A 1 100 ? -19.676 -3.243 13.754 1.00 97.31 100 ALA A CA 1
ATOM 765 C C . ALA A 1 100 ? -20.164 -4.013 12.522 1.00 97.31 100 ALA A C 1
ATOM 767 O O . ALA A 1 100 ? -20.878 -3.451 11.689 1.00 97.31 100 ALA A O 1
ATOM 768 N N . ARG A 1 101 ? -19.841 -5.312 12.418 1.00 96.25 101 ARG A N 1
ATOM 769 C CA . ARG A 1 101 ? -20.335 -6.163 11.325 1.00 96.25 101 ARG A CA 1
ATOM 770 C C . ARG A 1 101 ? -21.852 -6.341 11.371 1.00 96.25 101 ARG A C 1
ATOM 772 O O . ARG A 1 101 ? -22.478 -6.355 10.314 1.00 96.25 101 ARG A O 1
ATOM 779 N N . GLN A 1 102 ? -22.436 -6.470 12.563 1.00 95.69 102 GLN A N 1
ATOM 780 C CA . GLN A 1 102 ? -23.887 -6.582 12.727 1.00 95.69 102 GLN A CA 1
ATOM 781 C C . GLN A 1 102 ? -24.616 -5.314 12.256 1.00 95.69 102 GLN A C 1
ATOM 783 O O . GLN A 1 102 ? -25.673 -5.411 11.638 1.00 95.69 102 GLN A O 1
ATOM 788 N N . LEU A 1 103 ? -24.053 -4.135 12.535 1.00 96.81 103 LEU A N 1
ATOM 789 C CA . LEU A 1 103 ? -24.615 -2.841 12.137 1.00 96.81 103 LEU A CA 1
ATOM 790 C C . LEU A 1 103 ? -24.373 -2.514 10.657 1.00 96.81 103 LEU A C 1
ATOM 792 O O . LEU A 1 103 ? -25.221 -1.897 10.017 1.00 96.81 103 LEU A O 1
ATOM 796 N N . ASN A 1 104 ? -23.224 -2.916 10.109 1.00 95.62 104 ASN A N 1
ATOM 797 C CA . ASN A 1 104 ? -22.868 -2.705 8.711 1.00 95.62 104 ASN A CA 1
ATOM 798 C C . ASN A 1 104 ? -22.251 -3.982 8.094 1.00 95.62 104 ASN A C 1
ATOM 800 O O . ASN A 1 104 ? -21.039 -4.216 8.201 1.00 95.62 104 ASN A O 1
ATOM 804 N N . PRO A 1 105 ? -23.051 -4.795 7.376 1.00 94.06 105 PRO A N 1
ATOM 805 C CA . PRO A 1 105 ? -22.588 -6.036 6.748 1.00 94.06 105 PRO A CA 1
ATOM 806 C C . PRO A 1 105 ? -21.494 -5.862 5.685 1.00 94.06 105 PRO A C 1
ATOM 808 O O . PRO A 1 105 ? -20.797 -6.822 5.366 1.00 94.06 105 PRO A O 1
ATOM 811 N N . HIS A 1 106 ? -21.318 -4.654 5.140 1.00 92.56 106 HIS A N 1
ATOM 812 C CA . HIS A 1 106 ? -20.411 -4.394 4.017 1.00 92.56 106 HIS A CA 1
ATOM 813 C C . HIS A 1 106 ? -19.145 -3.621 4.402 1.00 92.56 106 HIS A C 1
ATOM 815 O O . HIS A 1 106 ? -18.186 -3.612 3.623 1.00 92.56 106 HIS A O 1
ATOM 821 N N . THR A 1 107 ? -19.102 -3.009 5.592 1.00 95.00 107 THR A N 1
ATOM 822 C CA . THR A 1 107 ? -17.944 -2.210 6.019 1.00 95.00 107 THR A CA 1
ATOM 823 C C . THR A 1 107 ? -16.668 -3.047 6.060 1.00 95.00 107 THR A C 1
ATOM 825 O O . THR A 1 107 ? -16.688 -4.222 6.440 1.00 95.00 107 THR A O 1
ATOM 828 N N . ARG A 1 108 ? -15.534 -2.479 5.661 1.00 96.31 108 ARG A N 1
ATOM 829 C CA . ARG A 1 108 ? -14.243 -3.145 5.845 1.00 96.31 108 ARG A CA 1
ATOM 830 C C . ARG A 1 108 ? -13.818 -3.042 7.307 1.00 96.31 108 ARG A C 1
ATOM 832 O O . ARG A 1 108 ? -13.770 -1.944 7.844 1.00 96.31 108 ARG A O 1
ATOM 839 N N . LEU A 1 109 ? -13.446 -4.160 7.921 1.00 97.56 109 LEU A N 1
ATOM 840 C CA . LEU A 1 109 ? -12.944 -4.177 9.295 1.00 97.56 109 LEU A CA 1
ATOM 841 C C . LEU A 1 109 ? -11.423 -4.321 9.297 1.00 97.56 109 LEU A C 1
ATOM 843 O O . LEU A 1 109 ? -10.891 -5.262 8.707 1.00 97.56 109 LEU A O 1
ATOM 847 N N . VAL A 1 110 ? -10.736 -3.387 9.951 1.00 97.19 110 VAL A N 1
ATOM 848 C CA . VAL A 1 110 ? -9.292 -3.432 10.204 1.00 97.19 110 VAL A CA 1
ATOM 849 C C . VAL A 1 110 ? -9.096 -3.432 11.711 1.00 97.19 110 VAL A C 1
ATOM 851 O O . VAL A 1 110 ? -9.430 -2.452 12.367 1.00 97.19 110 VAL A O 1
ATOM 854 N N . VAL A 1 111 ? -8.590 -4.529 12.266 1.00 96.81 111 VAL A N 1
ATOM 855 C CA . VAL A 1 111 ? -8.578 -4.744 13.718 1.00 96.81 111 VAL A CA 1
ATOM 856 C C . VAL A 1 111 ? -7.159 -4.953 14.224 1.00 96.81 111 VAL A C 1
ATOM 858 O O . VAL A 1 111 ? -6.393 -5.722 13.647 1.00 96.81 111 VAL A O 1
ATOM 861 N N . ARG A 1 112 ? -6.803 -4.289 15.323 1.00 95.62 112 ARG A N 1
ATOM 862 C CA . ARG A 1 112 ? -5.576 -4.580 16.063 1.00 95.62 112 ARG A CA 1
ATOM 863 C C . ARG A 1 112 ? -5.761 -5.845 16.903 1.00 95.62 112 ARG A C 1
ATOM 865 O O . ARG A 1 112 ? -6.612 -5.853 17.795 1.00 95.62 112 ARG A O 1
ATOM 872 N N . SER A 1 113 ? -4.975 -6.885 16.624 1.00 94.31 113 SER A N 1
ATOM 873 C CA . SER A 1 113 ? -5.021 -8.165 17.347 1.00 94.31 113 SER A CA 1
ATOM 874 C C . SER A 1 113 ? -3.772 -9.014 17.092 1.00 94.31 113 SER A C 1
ATOM 876 O O . SER A 1 113 ? -3.431 -9.263 15.931 1.00 94.31 113 SER A O 1
ATOM 878 N N . ALA A 1 114 ? -3.176 -9.552 18.159 1.00 89.38 114 ALA A N 1
ATOM 879 C CA . ALA A 1 114 ? -2.094 -10.538 18.104 1.00 89.38 114 ALA A CA 1
ATOM 880 C C . ALA A 1 114 ? -2.590 -11.998 18.030 1.00 89.38 114 ALA A C 1
ATOM 882 O O . ALA A 1 11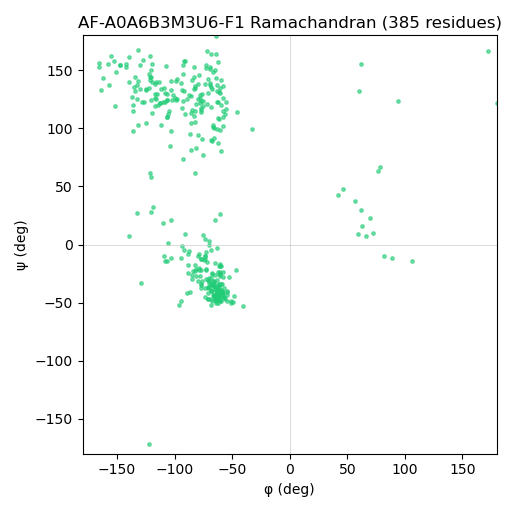4 ? -1.790 -12.921 17.875 1.00 89.38 114 ALA A O 1
ATOM 883 N N . GLN A 1 115 ? -3.900 -12.245 18.137 1.00 89.56 115 GLN A N 1
ATOM 884 C CA . GLN A 1 115 ? -4.460 -13.596 18.262 1.00 89.56 115 GLN A CA 1
ATOM 885 C C . GLN A 1 115 ? -4.681 -14.269 16.899 1.00 89.56 115 GLN A C 1
ATOM 887 O O . GLN A 1 115 ? -5.799 -14.307 16.387 1.00 89.56 115 GLN A O 1
ATOM 892 N N . GLU A 1 116 ? -3.631 -14.842 16.310 1.00 86.94 116 GLU A N 1
ATOM 893 C CA . GLU A 1 116 ? -3.656 -15.427 14.954 1.00 86.94 116 GLU A CA 1
ATOM 894 C C . GLU A 1 116 ? -4.806 -16.422 14.714 1.00 86.94 116 GLU A C 1
ATOM 896 O O . GLU A 1 116 ? -5.556 -16.280 13.745 1.00 86.94 116 GLU A O 1
ATOM 901 N N . ASN A 1 117 ? -5.005 -17.382 15.624 1.00 88.38 117 ASN A N 1
ATOM 902 C CA . ASN A 1 117 ? -6.067 -18.389 15.498 1.00 88.38 117 ASN A CA 1
ATOM 903 C C . ASN A 1 117 ? -7.468 -17.756 15.501 1.00 88.38 117 ASN A C 1
ATOM 905 O O . ASN A 1 117 ? -8.322 -18.113 14.686 1.00 88.38 117 ASN A O 1
ATOM 909 N N . LEU A 1 118 ? -7.704 -16.790 16.394 1.00 87.88 118 LEU A N 1
ATOM 910 C CA . LEU A 1 118 ? -8.967 -16.056 16.448 1.00 87.88 118 LEU A CA 1
ATOM 911 C C . LEU A 1 118 ? -9.156 -15.222 15.178 1.00 87.88 118 LEU A C 1
ATOM 913 O O . LEU A 1 118 ? -10.225 -15.250 14.576 1.00 87.88 118 LEU A O 1
ATOM 917 N N . ASN A 1 119 ? -8.107 -14.536 14.729 1.00 91.00 119 ASN A N 1
ATOM 918 C CA . ASN A 1 119 ? -8.123 -13.711 13.527 1.00 91.00 119 ASN A CA 1
ATOM 919 C C . ASN A 1 119 ? -8.481 -14.531 12.280 1.00 91.00 119 ASN A C 1
ATOM 921 O O . ASN A 1 119 ? -9.250 -14.062 11.438 1.00 91.00 119 ASN A O 1
ATOM 925 N N . GLN A 1 120 ? -7.982 -15.766 12.169 1.00 88.62 120 GLN A N 1
ATOM 926 C CA . GLN A 1 120 ? -8.330 -16.670 11.073 1.00 88.62 120 GLN A CA 1
ATOM 927 C C . GLN A 1 120 ? -9.818 -17.049 11.100 1.00 88.62 120 GLN A C 1
ATOM 929 O O . GLN A 1 120 ? -10.484 -16.991 10.063 1.00 88.62 120 GLN A O 1
ATOM 934 N N . LEU A 1 121 ? -10.360 -17.375 12.278 1.00 89.69 121 LEU A N 1
ATOM 935 C CA . LEU A 1 121 ? -11.785 -17.678 12.450 1.00 89.69 121 LEU A CA 1
ATOM 936 C C . LEU A 1 121 ? -12.670 -16.460 12.144 1.00 89.69 121 LEU A C 1
ATOM 938 O O . LEU A 1 121 ? -13.657 -16.576 11.415 1.00 89.69 121 LEU A O 1
ATOM 942 N N . LEU A 1 122 ? -12.307 -15.281 12.654 1.00 89.88 122 LEU A N 1
ATOM 943 C CA . LEU A 1 122 ? -13.028 -14.031 12.406 1.00 89.88 122 LEU A CA 1
ATOM 944 C C . LEU A 1 122 ? -12.989 -13.641 10.928 1.00 89.88 122 LEU A C 1
ATOM 946 O O . LEU A 1 122 ? -14.011 -13.230 10.386 1.00 89.88 122 LEU A O 1
ATOM 950 N N . SER A 1 123 ? -11.860 -13.836 10.247 1.00 89.94 123 SER A N 1
ATOM 951 C CA . SER A 1 123 ? -11.735 -13.578 8.809 1.00 89.94 123 SER A CA 1
ATOM 952 C C . SER A 1 123 ? -12.716 -14.421 7.985 1.00 89.94 123 SER A C 1
ATOM 954 O O . SER A 1 123 ? -13.403 -13.893 7.107 1.00 89.94 123 SER A O 1
ATOM 956 N N . GLN A 1 124 ? -12.864 -15.707 8.325 1.00 89.81 124 GLN A N 1
ATOM 957 C CA . GLN A 1 124 ? -13.813 -16.612 7.665 1.00 89.81 124 GLN A CA 1
ATOM 958 C C . GLN A 1 124 ? -15.280 -16.249 7.930 1.00 89.81 124 GLN A C 1
ATOM 960 O O . GLN A 1 124 ? -16.128 -16.457 7.065 1.00 89.81 124 GLN A O 1
ATOM 965 N N . ARG A 1 125 ? -15.595 -15.736 9.127 1.00 89.12 125 ARG A N 1
ATOM 966 C CA . ARG A 1 125 ? -16.976 -15.453 9.552 1.00 89.12 125 ARG A CA 1
ATOM 967 C C . ARG A 1 125 ? -17.454 -14.052 9.194 1.00 89.12 125 ARG A C 1
ATOM 969 O O . ARG A 1 125 ? -18.602 -13.897 8.793 1.00 89.12 125 ARG A O 1
ATOM 976 N N . LEU A 1 126 ? -16.605 -13.042 9.363 1.00 89.00 126 LEU A N 1
ATOM 977 C CA . LEU A 1 126 ? -16.991 -11.643 9.196 1.00 89.00 126 LEU A CA 1
ATOM 978 C C . LEU A 1 126 ? -16.906 -11.186 7.744 1.00 89.00 126 LEU A C 1
ATOM 980 O O . LEU A 1 126 ? -17.672 -10.302 7.368 1.00 89.00 126 LEU A O 1
ATOM 984 N N . GLY A 1 127 ? -16.002 -11.755 6.936 1.00 87.44 127 GLY A N 1
ATOM 985 C CA . GLY A 1 127 ? -15.741 -11.292 5.571 1.00 87.44 127 GLY A CA 1
ATOM 986 C C . GLY A 1 127 ? -15.214 -9.849 5.525 1.00 87.44 127 GLY A C 1
ATOM 987 O O . GLY A 1 127 ? -15.426 -9.063 6.445 1.00 87.44 127 GLY A O 1
ATOM 988 N N . ASN A 1 128 ? -14.478 -9.479 4.470 1.00 91.12 128 ASN A N 1
ATOM 989 C CA . ASN A 1 128 ? -13.849 -8.148 4.334 1.00 91.12 128 ASN A CA 1
ATOM 990 C C . ASN A 1 128 ? -13.200 -7.638 5.648 1.00 91.12 128 ASN A C 1
ATOM 992 O O . ASN A 1 128 ? -13.369 -6.484 6.052 1.00 91.12 128 ASN A O 1
ATOM 996 N N . PHE A 1 129 ? -12.512 -8.550 6.333 1.00 94.62 129 PHE A N 1
ATOM 997 C CA . PHE A 1 129 ? -11.899 -8.371 7.641 1.00 94.62 129 PHE A CA 1
ATOM 998 C C . PHE A 1 129 ? -10.399 -8.601 7.505 1.00 94.62 129 PHE A C 1
ATOM 1000 O O . PHE A 1 129 ? -9.960 -9.508 6.796 1.00 94.62 129 PHE A O 1
ATOM 1007 N N . VAL A 1 130 ? -9.612 -7.781 8.186 1.00 93.06 130 VAL A N 1
ATOM 1008 C CA . VAL A 1 130 ? -8.183 -8.000 8.347 1.00 93.06 130 VAL A CA 1
ATOM 1009 C C . VAL A 1 130 ? -7.782 -7.652 9.769 1.00 93.06 130 VAL A C 1
ATOM 1011 O O . VAL A 1 130 ? -8.254 -6.662 10.329 1.00 93.06 130 VAL A O 1
ATOM 1014 N N . ALA A 1 131 ? -6.903 -8.467 10.337 1.00 93.06 131 ALA A N 1
ATOM 1015 C CA . ALA A 1 131 ? -6.301 -8.210 11.628 1.00 93.06 131 ALA A CA 1
ATOM 1016 C C . ALA A 1 131 ? -4.796 -8.012 11.469 1.00 93.06 131 ALA A C 1
ATOM 1018 O O . ALA A 1 131 ? -4.156 -8.721 10.689 1.00 93.06 131 ALA A O 1
ATOM 1019 N N . TYR A 1 132 ? -4.253 -7.051 12.205 1.00 90.50 132 TYR A N 1
ATOM 1020 C CA . TYR A 1 132 ? -2.827 -6.767 12.244 1.00 90.50 132 TYR A CA 1
ATOM 1021 C C . TYR A 1 132 ? -2.359 -6.635 13.684 1.00 90.50 132 TYR A C 1
ATOM 1023 O O . TYR A 1 132 ? -3.023 -5.998 14.502 1.00 90.50 132 TYR A O 1
ATOM 1031 N N . GLU A 1 133 ? -1.174 -7.163 13.964 1.00 89.44 133 GLU A N 1
ATOM 1032 C CA . GLU A 1 133 ? -0.471 -6.858 15.199 1.00 89.44 133 GLU A CA 1
ATOM 1033 C C . GLU A 1 133 ? 0.491 -5.693 14.959 1.00 89.44 133 GLU A C 1
ATOM 1035 O O . GLU A 1 133 ? 1.411 -5.778 14.140 1.00 89.44 133 GLU A O 1
ATOM 1040 N N . ALA A 1 134 ? 0.259 -4.586 15.666 1.00 85.38 134 ALA A N 1
ATOM 1041 C CA . ALA A 1 134 ? 0.960 -3.324 15.444 1.00 85.38 134 ALA A CA 1
ATOM 1042 C C . ALA A 1 134 ? 2.476 -3.456 15.644 1.00 85.38 134 ALA A C 1
ATOM 1044 O O . ALA A 1 134 ? 3.248 -2.822 14.930 1.00 85.38 134 ALA A O 1
ATOM 1045 N N . THR A 1 135 ? 2.900 -4.307 16.582 1.00 85.00 135 THR A N 1
ATOM 1046 C CA . THR A 1 135 ? 4.319 -4.546 16.883 1.00 85.00 135 THR A CA 1
ATOM 1047 C C . THR A 1 135 ? 5.011 -5.461 15.871 1.00 85.00 135 THR A C 1
ATOM 1049 O O . THR A 1 135 ? 6.210 -5.318 15.635 1.00 85.00 135 THR A O 1
ATOM 1052 N N . GLN A 1 136 ? 4.266 -6.354 15.215 1.00 84.00 136 GLN A N 1
ATOM 1053 C CA . GLN A 1 136 ? 4.804 -7.282 14.214 1.00 84.00 136 GLN A CA 1
ATOM 1054 C C . GLN A 1 136 ? 4.998 -6.621 12.846 1.00 84.00 136 GLN A C 1
ATOM 1056 O O . GLN A 1 136 ? 5.928 -6.969 12.122 1.00 84.00 136 GLN A O 1
ATOM 1061 N N . LEU A 1 137 ? 4.159 -5.639 12.496 1.00 79.81 137 LEU A N 1
ATOM 1062 C CA . LEU A 1 137 ? 4.246 -4.930 11.214 1.00 79.81 137 LEU A CA 1
ATOM 1063 C C . LEU A 1 137 ? 5.637 -4.321 10.932 1.00 79.81 137 LEU A C 1
ATOM 1065 O O . LEU A 1 137 ? 6.158 -4.544 9.837 1.00 79.81 137 LEU A O 1
ATOM 1069 N N . PRO A 1 138 ? 6.269 -3.580 11.864 1.00 80.44 138 PRO A N 1
ATOM 1070 C CA . PRO A 1 138 ? 7.590 -3.008 11.630 1.00 80.44 138 PRO A CA 1
ATOM 1071 C C . PRO A 1 138 ? 8.748 -3.940 12.021 1.00 80.44 138 PRO A C 1
ATOM 1073 O O . PRO A 1 138 ? 9.895 -3.614 11.716 1.00 80.44 138 PRO A O 1
ATOM 1076 N N . ALA A 1 139 ? 8.497 -5.081 12.677 1.00 82.44 139 ALA A N 1
ATOM 1077 C CA . ALA A 1 139 ? 9.556 -5.946 13.209 1.00 82.44 139 ALA A CA 1
ATOM 1078 C C . ALA A 1 139 ? 10.604 -6.367 12.154 1.00 82.44 139 ALA A C 1
ATOM 1080 O O . ALA A 1 139 ? 11.800 -6.234 12.436 1.00 82.44 139 ALA A O 1
ATOM 1081 N N . PRO A 1 140 ? 10.231 -6.765 10.916 1.00 72.44 140 PRO A N 1
ATOM 1082 C CA . PRO A 1 140 ? 11.216 -7.063 9.877 1.00 72.44 140 PRO A CA 1
ATOM 1083 C C . PRO A 1 140 ? 12.075 -5.851 9.501 1.00 72.44 140 PRO A C 1
ATOM 1085 O O . PRO A 1 140 ? 13.279 -5.991 9.298 1.00 72.44 140 PRO A O 1
ATOM 1088 N N . ALA A 1 141 ? 11.480 -4.655 9.434 1.00 70.69 141 ALA A N 1
ATOM 1089 C CA . ALA A 1 141 ? 12.203 -3.431 9.102 1.00 70.69 141 ALA A CA 1
ATOM 1090 C C . ALA A 1 141 ? 13.234 -3.079 10.188 1.00 70.69 141 ALA A C 1
ATOM 1092 O O . ALA A 1 141 ? 14.381 -2.779 9.860 1.00 70.69 141 ALA A O 1
ATOM 1093 N N . PHE A 1 142 ? 12.863 -3.199 11.468 1.00 75.75 142 PHE A N 1
ATOM 1094 C CA . PHE A 1 142 ? 13.792 -2.998 12.583 1.00 75.75 142 PHE A CA 1
ATOM 1095 C C . PHE A 1 142 ? 14.925 -4.028 12.594 1.00 75.75 142 PHE A C 1
ATOM 1097 O O . PHE A 1 142 ? 16.085 -3.648 12.742 1.00 75.75 142 PHE A O 1
ATOM 1104 N N . ALA A 1 143 ? 14.615 -5.310 12.381 1.00 76.69 143 ALA A N 1
ATOM 1105 C CA . ALA A 1 143 ? 15.630 -6.358 12.304 1.00 76.69 143 ALA A CA 1
ATOM 1106 C C . ALA A 1 143 ? 16.642 -6.080 11.179 1.00 76.69 143 ALA A C 1
ATOM 1108 O O . ALA A 1 143 ? 17.846 -6.205 11.377 1.00 76.69 143 ALA A O 1
ATOM 1109 N N . LEU A 1 144 ? 16.175 -5.637 10.011 1.00 68.31 144 LEU A N 1
ATOM 1110 C CA . LEU A 1 144 ? 17.043 -5.327 8.874 1.00 68.31 144 LEU A CA 1
ATOM 1111 C C . LEU A 1 144 ? 17.891 -4.074 9.073 1.00 68.31 144 LEU A C 1
ATOM 1113 O O . LEU A 1 144 ? 19.052 -4.070 8.662 1.00 68.31 144 LEU A O 1
ATOM 1117 N N . ALA A 1 145 ? 17.334 -3.046 9.712 1.00 69.12 145 ALA A N 1
ATOM 1118 C CA . ALA A 1 145 ? 18.096 -1.867 10.103 1.00 69.12 145 ALA A CA 1
ATOM 1119 C C . ALA A 1 145 ? 19.209 -2.238 11.100 1.00 69.12 145 ALA A C 1
ATOM 1121 O O . ALA A 1 145 ? 20.345 -1.796 10.946 1.00 69.12 145 ALA A O 1
ATOM 1122 N N . ALA A 1 146 ? 18.914 -3.112 12.072 1.00 73.06 146 ALA A N 1
ATOM 1123 C CA . ALA A 1 146 ? 19.893 -3.599 13.045 1.00 73.06 146 ALA A CA 1
ATOM 1124 C C . ALA A 1 146 ? 21.006 -4.451 12.409 1.00 73.06 146 ALA A C 1
ATOM 1126 O O . ALA A 1 146 ? 22.147 -4.404 12.858 1.00 73.06 146 ALA A O 1
ATOM 1127 N N . LEU A 1 147 ? 20.710 -5.179 11.327 1.00 67.88 147 LEU A N 1
ATOM 1128 C CA . LEU A 1 147 ? 21.709 -5.926 10.552 1.00 67.88 147 LEU A CA 1
ATOM 1129 C C . LEU A 1 147 ? 22.665 -5.022 9.748 1.00 67.88 147 LEU A C 1
ATOM 1131 O O . LEU A 1 147 ? 23.478 -5.536 8.980 1.00 67.88 147 LEU A O 1
ATOM 1135 N N . GLY A 1 148 ? 22.559 -3.690 9.868 1.00 59.31 148 GLY A N 1
ATOM 1136 C CA . GLY A 1 148 ? 23.392 -2.735 9.130 1.00 59.31 148 GLY A CA 1
ATOM 1137 C C . GLY A 1 148 ? 23.198 -2.824 7.618 1.00 59.31 148 GLY A C 1
ATOM 1138 O O . GLY A 1 148 ? 24.023 -2.347 6.841 1.00 59.31 148 GLY A O 1
ATOM 1139 N N . CYS A 1 149 ? 22.121 -3.476 7.182 1.00 57.62 149 CYS A N 1
ATOM 1140 C CA . CYS A 1 149 ? 21.816 -3.594 5.779 1.00 57.62 149 CYS A CA 1
ATOM 1141 C C . CYS A 1 149 ? 21.309 -2.238 5.294 1.00 57.62 149 CYS A C 1
ATOM 1143 O O . CYS A 1 149 ? 20.438 -1.644 5.924 1.00 57.62 149 CYS A O 1
ATOM 1145 N N . GLU A 1 150 ? 21.739 -1.802 4.111 1.00 71.75 150 GLU A N 1
ATOM 1146 C CA . GLU A 1 150 ? 21.192 -0.629 3.408 1.00 71.75 150 GLU A CA 1
ATOM 1147 C C . GLU A 1 150 ? 19.712 -0.827 2.979 1.00 71.75 150 GLU A C 1
ATOM 1149 O O . GLU A 1 150 ? 19.213 -0.205 2.045 1.00 71.75 150 GLU A O 1
ATOM 1154 N N . THR A 1 151 ? 18.993 -1.746 3.625 1.00 74.25 151 THR A N 1
ATOM 1155 C CA . THR A 1 151 ? 17.608 -2.114 3.377 1.00 74.25 151 THR A CA 1
ATOM 1156 C C . THR A 1 151 ? 16.674 -1.061 3.958 1.00 74.25 151 THR A C 1
ATOM 1158 O O . THR A 1 151 ? 16.586 -0.895 5.168 1.00 74.25 151 THR A O 1
ATOM 1161 N N . LEU A 1 152 ? 15.923 -0.395 3.089 1.00 73.31 152 LEU A N 1
ATOM 1162 C CA . LEU A 1 152 ? 14.876 0.555 3.455 1.00 73.31 152 LEU A CA 1
ATOM 1163 C C . LEU A 1 152 ? 13.534 -0.123 3.755 1.00 73.31 152 LEU A C 1
ATOM 1165 O O . LEU A 1 152 ? 12.684 0.463 4.417 1.00 73.31 152 LEU A O 1
ATOM 1169 N N . GLY A 1 153 ? 13.300 -1.328 3.233 1.00 73.69 153 GLY A N 1
ATOM 1170 C CA . GLY A 1 153 ? 12.033 -2.022 3.436 1.00 73.69 153 GLY A CA 1
ATOM 1171 C C . GLY A 1 153 ? 12.086 -3.492 3.061 1.00 73.69 153 GLY A C 1
ATOM 1172 O O . GLY A 1 153 ? 12.867 -3.903 2.204 1.00 73.69 153 GLY A O 1
ATOM 1173 N N . PHE A 1 154 ? 11.238 -4.288 3.701 1.00 76.81 154 PHE A N 1
ATOM 1174 C CA . PHE A 1 154 ? 11.138 -5.719 3.451 1.00 76.81 154 PHE A CA 1
ATOM 1175 C C . PHE A 1 154 ? 9.733 -6.198 3.750 1.00 76.81 154 PHE A C 1
ATOM 1177 O O . PHE A 1 154 ? 9.238 -6.033 4.862 1.00 76.81 154 PHE A O 1
ATOM 1184 N N . PHE A 1 155 ? 9.071 -6.735 2.738 1.00 75.88 155 PHE A N 1
ATOM 1185 C CA . PHE A 1 155 ? 7.671 -7.111 2.841 1.00 75.88 155 PHE A CA 1
ATOM 1186 C C . PHE A 1 155 ? 7.350 -8.244 1.880 1.00 75.88 155 PHE A C 1
ATOM 1188 O O . PHE A 1 155 ? 8.037 -8.464 0.881 1.00 75.88 155 PHE A O 1
ATOM 1195 N N . GLN A 1 156 ? 6.278 -8.961 2.187 1.00 75.06 156 GLN A N 1
ATOM 1196 C CA . GLN A 1 156 ? 5.797 -10.049 1.358 1.00 75.06 156 GLN A CA 1
ATOM 1197 C C . GLN A 1 156 ? 4.715 -9.552 0.395 1.00 75.06 156 GLN A C 1
ATOM 1199 O O . GLN A 1 156 ? 3.826 -8.789 0.775 1.00 75.06 156 GLN A O 1
ATOM 1204 N N . LEU A 1 157 ? 4.763 -10.020 -0.849 1.00 75.12 157 LEU A N 1
ATOM 1205 C CA . LEU A 1 157 ? 3.709 -9.829 -1.837 1.00 75.12 157 LEU A CA 1
ATOM 1206 C C . LEU A 1 157 ? 3.457 -11.140 -2.583 1.00 75.12 157 LEU A C 1
ATOM 1208 O O . LEU A 1 157 ? 4.367 -11.679 -3.211 1.00 75.12 157 LEU A O 1
ATOM 1212 N N . ASP A 1 158 ? 2.225 -11.651 -2.501 1.00 71.00 158 ASP A N 1
ATOM 1213 C CA . ASP A 1 158 ? 1.793 -12.914 -3.122 1.00 71.00 158 ASP A CA 1
ATOM 1214 C C . ASP A 1 158 ? 2.791 -14.070 -2.889 1.00 71.00 158 ASP A C 1
ATOM 1216 O O . ASP A 1 158 ? 3.225 -14.761 -3.811 1.00 71.00 158 ASP A O 1
ATOM 1220 N N . GLY A 1 159 ? 3.215 -14.243 -1.633 1.00 70.88 159 GLY A N 1
ATOM 1221 C CA . GLY A 1 159 ? 4.137 -15.306 -1.224 1.00 70.88 159 GLY A CA 1
ATOM 1222 C C . GLY A 1 159 ? 5.622 -15.020 -1.481 1.00 70.88 159 GLY A C 1
ATOM 1223 O O . GLY A 1 159 ? 6.467 -15.743 -0.961 1.00 70.88 159 GLY A O 1
ATOM 1224 N N . LYS A 1 160 ? 5.969 -13.963 -2.224 1.00 73.56 160 LYS A N 1
ATOM 1225 C CA . LYS A 1 160 ? 7.360 -13.589 -2.522 1.00 73.56 160 LYS A CA 1
ATOM 1226 C C . LYS A 1 160 ? 7.835 -12.479 -1.603 1.00 73.56 160 LYS A C 1
ATOM 1228 O O . LYS A 1 160 ? 7.094 -11.535 -1.343 1.00 73.56 160 LYS A O 1
ATOM 1233 N N . TRP A 1 161 ? 9.084 -12.556 -1.167 1.00 77.31 161 TRP A N 1
ATOM 1234 C CA . TRP A 1 161 ? 9.695 -11.499 -0.376 1.00 77.31 161 TRP A CA 1
ATOM 1235 C C . TRP A 1 161 ? 10.326 -10.458 -1.288 1.00 77.31 161 TRP A C 1
ATOM 1237 O O . TRP A 1 161 ? 11.082 -10.782 -2.206 1.00 77.31 161 TRP A O 1
ATOM 1247 N N . LEU A 1 162 ? 9.982 -9.200 -1.042 1.00 79.94 162 LEU A N 1
ATOM 1248 C CA . LEU A 1 162 ? 10.586 -8.061 -1.702 1.00 79.94 162 LEU A CA 1
ATOM 1249 C C . LEU A 1 162 ? 11.401 -7.271 -0.699 1.00 79.94 162 LEU A C 1
ATOM 1251 O O . LEU A 1 162 ? 10.934 -6.959 0.395 1.00 79.94 162 LEU A O 1
ATOM 1255 N N . ARG A 1 163 ? 12.608 -6.912 -1.116 1.00 79.56 163 ARG A N 1
ATOM 1256 C CA . ARG A 1 163 ? 13.530 -6.078 -0.363 1.00 79.56 163 ARG A CA 1
ATOM 1257 C C . ARG A 1 163 ? 13.768 -4.785 -1.121 1.00 79.56 163 ARG A C 1
ATOM 1259 O O . ARG A 1 163 ? 14.169 -4.814 -2.279 1.00 79.56 163 ARG A O 1
ATOM 1266 N N . VAL A 1 164 ? 13.542 -3.657 -0.467 1.00 80.69 164 VAL A N 1
ATOM 1267 C CA . VAL A 1 164 ? 13.916 -2.329 -0.951 1.00 80.69 164 VAL A CA 1
ATOM 1268 C C . VAL A 1 164 ? 15.209 -1.937 -0.264 1.00 80.69 164 VAL A C 1
ATOM 1270 O O . VAL A 1 164 ? 15.267 -1.961 0.959 1.00 80.69 164 VAL A O 1
ATOM 1273 N N . PHE A 1 165 ? 16.239 -1.578 -1.019 1.00 78.44 165 PHE A N 1
ATOM 1274 C CA . PHE A 1 165 ? 17.532 -1.192 -0.464 1.00 78.44 165 PHE A CA 1
ATOM 1275 C C . PHE A 1 165 ? 18.159 -0.049 -1.256 1.00 78.44 165 PHE A C 1
ATOM 1277 O O . PHE A 1 165 ? 17.895 0.126 -2.446 1.00 78.44 165 PHE A O 1
ATOM 1284 N N . THR A 1 166 ? 18.980 0.728 -0.572 1.00 80.56 166 THR A N 1
ATOM 1285 C CA . THR A 1 166 ? 19.838 1.762 -1.137 1.00 80.56 166 THR A CA 1
ATOM 1286 C C . THR A 1 166 ? 21.203 1.158 -1.423 1.00 80.56 166 THR A C 1
ATOM 1288 O O . THR A 1 166 ? 21.630 0.276 -0.699 1.00 80.56 166 THR A O 1
ATOM 1291 N N . ARG A 1 167 ? 21.886 1.610 -2.470 1.00 78.12 167 ARG A N 1
ATOM 1292 C CA . ARG A 1 167 ? 23.289 1.289 -2.725 1.00 78.12 167 ARG A CA 1
ATOM 1293 C C . ARG A 1 167 ? 24.010 2.543 -3.172 1.00 78.12 167 ARG A C 1
ATOM 1295 O O . ARG A 1 167 ? 23.586 3.174 -4.144 1.00 78.12 167 ARG A O 1
ATOM 1302 N N . GLN A 1 168 ? 25.108 2.865 -2.505 1.00 84.06 168 GLN A N 1
ATOM 1303 C CA . GLN A 1 168 ? 26.032 3.877 -2.992 1.00 84.06 168 GLN A CA 1
ATOM 1304 C C . GLN A 1 168 ? 27.025 3.239 -3.969 1.00 84.06 168 GLN A C 1
ATOM 1306 O O . GLN A 1 168 ? 27.648 2.218 -3.678 1.00 84.06 168 GLN A O 1
ATOM 1311 N N . MET A 1 169 ? 27.154 3.830 -5.150 1.00 83.69 169 MET A N 1
ATOM 1312 C CA . MET A 1 169 ? 28.001 3.325 -6.220 1.00 83.69 169 MET A CA 1
ATOM 1313 C C . MET A 1 169 ? 29.461 3.657 -5.934 1.00 83.69 169 MET A C 1
ATOM 1315 O O . MET A 1 169 ? 29.838 4.822 -5.807 1.00 83.69 169 MET A O 1
ATOM 1319 N N . GLN A 1 170 ? 30.307 2.638 -5.853 1.00 81.06 170 GLN A N 1
ATOM 1320 C CA . GLN A 1 170 ? 31.738 2.813 -5.624 1.00 81.06 170 GLN A CA 1
ATOM 1321 C C . GLN A 1 170 ? 32.496 2.872 -6.950 1.00 81.06 170 GLN A C 1
ATOM 1323 O O . GLN A 1 170 ? 32.080 2.295 -7.951 1.00 81.06 170 GLN A O 1
ATOM 1328 N N . ALA A 1 171 ? 33.660 3.526 -6.976 1.00 79.12 171 ALA A N 1
ATOM 1329 C CA . ALA A 1 171 ? 34.499 3.566 -8.180 1.00 79.12 171 ALA A CA 1
ATOM 1330 C C . ALA A 1 171 ? 34.957 2.167 -8.648 1.00 79.12 171 ALA A C 1
ATOM 1332 O O . ALA A 1 171 ? 35.254 1.974 -9.825 1.00 79.12 171 ALA A O 1
ATOM 1333 N N . SER A 1 172 ? 34.983 1.192 -7.735 1.00 77.44 172 SER A N 1
ATOM 1334 C CA . SER A 1 172 ? 35.271 -0.223 -7.990 1.00 77.44 172 SER A CA 1
ATOM 1335 C C . SER A 1 172 ? 34.103 -0.995 -8.618 1.00 77.44 172 SER A C 1
ATOM 1337 O O . SER A 1 172 ? 34.310 -2.119 -9.085 1.00 77.44 172 SER A O 1
ATOM 1339 N N . ASP A 1 173 ? 32.888 -0.436 -8.649 1.00 75.44 173 ASP A N 1
ATOM 1340 C CA . ASP A 1 173 ? 31.720 -1.141 -9.167 1.00 75.44 173 ASP A CA 1
ATOM 1341 C C . ASP A 1 173 ? 31.786 -1.295 -10.701 1.00 75.44 173 ASP A C 1
ATOM 1343 O O . ASP A 1 173 ? 31.933 -0.303 -11.418 1.00 75.44 173 ASP A O 1
ATOM 1347 N N . PRO A 1 174 ? 31.576 -2.507 -11.260 1.00 71.62 174 PRO A N 1
ATOM 1348 C CA . PRO A 1 174 ? 31.665 -2.762 -12.708 1.00 71.62 174 PRO A CA 1
ATOM 1349 C C . PRO A 1 174 ? 30.679 -1.973 -13.581 1.00 71.62 174 PRO A C 1
ATOM 1351 O O . PRO A 1 174 ? 30.826 -1.927 -14.805 1.00 71.62 174 PRO A O 1
ATOM 1354 N N . TYR A 1 175 ? 29.638 -1.423 -12.959 1.00 73.19 175 TYR A N 1
ATOM 1355 C CA . TYR A 1 175 ? 28.579 -0.659 -13.607 1.00 73.19 175 TYR A CA 1
ATOM 1356 C C . TYR A 1 175 ? 28.957 0.817 -13.788 1.00 73.19 175 TYR A C 1
ATOM 1358 O O . TYR A 1 175 ? 28.475 1.453 -14.731 1.00 73.19 175 TYR A O 1
ATOM 1366 N N . CYS A 1 176 ? 29.840 1.337 -12.927 1.00 76.50 176 CYS A N 1
ATOM 1367 C CA . CYS A 1 176 ? 30.269 2.729 -12.943 1.00 76.50 176 CYS A CA 1
ATOM 1368 C C . CYS A 1 176 ? 30.994 3.073 -14.244 1.00 76.50 176 CYS A C 1
ATOM 1370 O O . CYS A 1 176 ? 31.822 2.306 -14.739 1.00 76.50 176 CYS A O 1
ATOM 1372 N N . ASN A 1 177 ? 30.673 4.240 -14.802 1.00 75.38 177 ASN A N 1
ATOM 1373 C CA . ASN A 1 177 ? 31.223 4.803 -16.038 1.00 75.38 177 ASN A CA 1
ATOM 1374 C C . ASN A 1 177 ? 31.026 3.937 -17.297 1.00 75.38 177 ASN A C 1
ATOM 1376 O O . ASN A 1 177 ? 31.615 4.224 -18.338 1.00 75.38 177 ASN A O 1
ATOM 1380 N N . ARG A 1 178 ? 30.233 2.859 -17.220 1.00 74.00 178 ARG A N 1
ATOM 1381 C CA . ARG A 1 178 ? 30.094 1.870 -18.303 1.00 74.00 178 ARG A CA 1
ATOM 1382 C C . ARG A 1 178 ? 28.659 1.561 -18.675 1.00 74.00 178 ARG A C 1
ATOM 1384 O O . ARG A 1 178 ? 28.403 1.246 -19.832 1.00 74.00 178 ARG A O 1
ATOM 1391 N N . ARG A 1 179 ? 27.744 1.590 -17.707 1.00 76.88 179 ARG A N 1
ATOM 1392 C CA . ARG A 1 179 ? 26.345 1.221 -17.925 1.00 76.88 179 ARG A CA 1
ATOM 1393 C C . ARG A 1 179 ? 25.409 2.361 -17.593 1.00 76.88 179 ARG A C 1
ATOM 1395 O O . ARG A 1 179 ? 25.680 3.182 -16.717 1.00 76.88 179 ARG A O 1
ATOM 1402 N N . GLN A 1 180 ? 24.284 2.372 -18.292 1.00 82.38 180 GLN A N 1
ATOM 1403 C CA . GLN A 1 180 ? 23.168 3.249 -17.976 1.00 82.38 180 GLN A CA 1
ATOM 1404 C C . GLN A 1 180 ? 22.314 2.628 -16.867 1.00 82.38 180 GLN A C 1
ATOM 1406 O O . GLN A 1 180 ? 22.238 1.404 -16.735 1.00 82.38 180 GLN A O 1
ATOM 1411 N N . ILE A 1 181 ? 21.623 3.454 -16.083 1.00 79.75 181 ILE A N 1
ATOM 1412 C CA . ILE A 1 181 ? 20.857 2.979 -14.917 1.00 79.75 181 ILE A CA 1
ATOM 1413 C C . ILE A 1 181 ? 19.791 1.946 -15.317 1.00 79.75 181 ILE A C 1
ATOM 1415 O O . ILE A 1 181 ? 19.536 0.987 -14.584 1.00 79.75 181 ILE A O 1
ATOM 1419 N N . TRP A 1 182 ? 19.182 2.075 -16.503 1.00 74.81 182 TRP A N 1
ATOM 1420 C CA . TRP A 1 182 ? 18.182 1.100 -16.950 1.00 74.81 182 TRP A CA 1
ATOM 1421 C C . TRP A 1 182 ? 18.729 -0.323 -17.083 1.00 74.81 182 TRP A C 1
ATOM 1423 O O . TRP A 1 182 ? 17.940 -1.263 -16.976 1.00 74.81 182 TRP A O 1
ATOM 1433 N N . GLU A 1 183 ? 20.034 -0.492 -17.300 1.00 76.06 183 GLU A N 1
ATOM 1434 C CA . GLU A 1 183 ? 20.683 -1.795 -17.470 1.00 76.06 183 GLU A CA 1
ATOM 1435 C C . GLU A 1 183 ? 20.780 -2.591 -16.165 1.00 76.06 183 GLU A C 1
ATOM 1437 O O . GLU A 1 183 ? 21.003 -3.800 -16.209 1.00 76.06 183 GLU A O 1
ATOM 1442 N N . LEU A 1 184 ? 20.569 -1.946 -15.013 1.00 75.25 184 LEU A N 1
ATOM 1443 C CA . LEU A 1 184 ? 20.459 -2.629 -13.722 1.00 75.25 184 LEU A CA 1
ATOM 1444 C C . LEU A 1 184 ? 19.133 -3.393 -13.584 1.00 75.25 184 LEU A C 1
ATOM 1446 O O . LEU A 1 184 ? 19.027 -4.331 -12.800 1.00 75.25 184 LEU A O 1
ATOM 1450 N N . ASN A 1 185 ? 18.108 -3.027 -14.358 1.00 76.00 185 ASN A N 1
ATOM 1451 C CA . ASN A 1 185 ? 16.805 -3.680 -14.295 1.00 76.00 185 ASN A CA 1
ATOM 1452 C C . ASN A 1 185 ? 16.873 -5.123 -14.829 1.00 76.00 185 ASN A C 1
ATOM 1454 O O . ASN A 1 185 ? 17.090 -5.346 -16.020 1.00 76.00 185 ASN A O 1
ATOM 1458 N N . SER A 1 186 ? 16.569 -6.102 -13.975 1.00 74.12 186 SER A N 1
ATOM 1459 C CA . SER A 1 186 ? 16.575 -7.542 -14.282 1.00 74.12 186 SER A CA 1
ATOM 1460 C C . SER A 1 186 ? 15.202 -8.184 -14.016 1.00 74.12 186 SER A C 1
ATOM 1462 O O . SER A 1 186 ? 14.221 -7.486 -13.789 1.00 74.12 186 SER A O 1
ATOM 1464 N N . ARG A 1 187 ? 15.051 -9.512 -14.076 1.00 66.00 187 ARG A N 1
ATOM 1465 C CA . ARG A 1 187 ? 13.764 -10.148 -13.708 1.00 66.00 187 ARG A CA 1
ATOM 1466 C C . ARG A 1 187 ? 13.447 -10.031 -12.217 1.00 66.00 187 ARG A C 1
ATOM 1468 O O . ARG A 1 187 ? 12.275 -10.000 -11.863 1.00 66.00 187 ARG A O 1
ATOM 1475 N N . SER A 1 188 ? 14.477 -9.966 -11.382 1.00 69.81 188 SER A N 1
ATOM 1476 C CA . SER A 1 188 ? 14.362 -9.917 -9.928 1.00 69.81 188 SER A CA 1
ATOM 1477 C C . SER A 1 188 ? 14.730 -8.562 -9.341 1.00 69.81 188 SER A C 1
ATOM 1479 O O . SER A 1 188 ? 14.465 -8.378 -8.170 1.00 69.81 188 SER A O 1
ATOM 1481 N N . LEU A 1 189 ? 15.295 -7.626 -10.113 1.00 76.44 189 LEU A N 1
ATOM 1482 C CA . LEU A 1 189 ? 15.740 -6.313 -9.637 1.00 76.44 189 LEU A CA 1
ATOM 1483 C C . LEU A 1 189 ? 15.101 -5.189 -10.460 1.00 76.44 189 LEU A C 1
ATOM 1485 O O . LEU A 1 189 ? 15.115 -5.214 -11.699 1.00 76.44 189 LEU A O 1
ATOM 1489 N N . ARG A 1 190 ? 14.571 -4.174 -9.781 1.00 80.88 190 ARG A N 1
ATOM 1490 C CA . ARG A 1 190 ? 14.084 -2.938 -10.397 1.00 80.88 190 ARG A CA 1
ATOM 1491 C C . ARG A 1 190 ? 14.664 -1.727 -9.688 1.00 80.88 190 ARG A C 1
ATOM 1493 O O . ARG A 1 190 ? 14.625 -1.651 -8.467 1.00 80.88 190 ARG A O 1
ATOM 1500 N N . VAL A 1 191 ? 15.147 -0.762 -10.461 1.00 81.56 191 VAL A N 1
ATOM 1501 C CA . VAL A 1 191 ? 15.563 0.534 -9.919 1.00 81.56 191 VAL A CA 1
ATOM 1502 C C . VAL A 1 191 ? 14.316 1.372 -9.644 1.00 81.56 191 VAL A C 1
ATOM 1504 O O . VAL A 1 191 ? 13.477 1.557 -10.528 1.00 81.56 191 VAL A O 1
ATOM 1507 N N . LEU A 1 192 ? 14.195 1.869 -8.416 1.00 77.75 192 LEU A N 1
ATOM 1508 C CA . LEU A 1 192 ? 13.117 2.751 -7.977 1.00 77.75 192 LEU A CA 1
ATOM 1509 C C . LEU A 1 192 ? 13.526 4.219 -8.100 1.00 77.75 192 LEU A C 1
ATOM 1511 O O . LEU A 1 192 ? 12.785 5.010 -8.689 1.00 77.75 192 LEU A O 1
ATOM 1515 N N . THR A 1 193 ? 14.713 4.578 -7.601 1.00 79.19 193 THR A N 1
ATOM 1516 C CA . THR A 1 193 ? 15.255 5.938 -7.715 1.00 79.19 193 THR A CA 1
ATOM 1517 C C . THR A 1 193 ? 16.764 5.952 -7.944 1.00 79.19 193 THR A C 1
ATOM 1519 O O . THR A 1 193 ? 17.461 5.010 -7.573 1.00 79.19 193 THR A O 1
ATOM 1522 N N . HIS A 1 194 ? 17.256 7.031 -8.544 1.00 82.94 194 HIS A N 1
ATOM 1523 C CA . HIS A 1 194 ? 18.674 7.355 -8.664 1.00 82.94 194 HIS A CA 1
ATOM 1524 C C . HIS A 1 194 ? 18.867 8.811 -8.259 1.00 82.94 194 HIS A C 1
ATOM 1526 O O . HIS A 1 194 ? 18.052 9.671 -8.598 1.00 82.94 194 HIS A O 1
ATOM 1532 N N . VAL A 1 195 ? 19.919 9.042 -7.486 1.00 79.75 195 VAL A N 1
ATOM 1533 C CA . VAL A 1 195 ? 20.293 10.335 -6.933 1.00 79.75 195 VAL A CA 1
ATOM 1534 C C . VAL A 1 195 ? 21.778 10.515 -7.193 1.00 79.75 195 VAL A C 1
ATOM 1536 O O . VAL A 1 195 ? 22.582 9.655 -6.837 1.00 79.75 195 VAL A O 1
ATOM 1539 N N . THR A 1 196 ? 22.143 11.614 -7.840 1.00 77.69 196 THR A N 1
ATOM 1540 C CA . THR A 1 196 ? 23.548 11.971 -8.037 1.00 77.69 196 THR A CA 1
ATOM 1541 C C . THR A 1 196 ? 24.161 12.440 -6.723 1.00 77.69 196 THR A C 1
ATOM 1543 O O . THR A 1 196 ? 23.457 13.015 -5.899 1.00 77.69 196 THR A O 1
ATOM 1546 N N . SER A 1 197 ? 25.474 12.259 -6.557 1.00 65.62 197 SER A N 1
ATOM 1547 C CA . SER A 1 197 ? 26.255 12.608 -5.347 1.00 65.62 197 SER A CA 1
ATOM 1548 C C . SER A 1 197 ? 25.985 14.013 -4.751 1.00 65.62 197 SER A C 1
ATOM 1550 O O . SER A 1 197 ? 26.219 14.254 -3.572 1.00 65.62 197 SER A O 1
ATOM 1552 N N . SER A 1 198 ? 25.452 14.950 -5.543 1.00 60.72 198 SER A N 1
ATOM 1553 C CA . SER A 1 198 ? 25.118 16.325 -5.150 1.00 60.72 198 SER A CA 1
ATOM 1554 C C . SER A 1 198 ? 23.672 16.569 -4.679 1.00 60.72 198 SER A C 1
ATOM 1556 O O . SER A 1 198 ? 23.339 17.710 -4.364 1.00 60.72 198 SER A O 1
ATOM 1558 N N . MET A 1 199 ? 22.793 15.560 -4.662 1.00 60.81 199 MET A N 1
ATOM 1559 C CA . MET A 1 199 ? 21.377 15.714 -4.291 1.00 60.81 199 MET A CA 1
ATOM 1560 C C . MET A 1 199 ? 21.005 14.849 -3.080 1.00 60.81 199 MET A C 1
ATOM 1562 O O . MET A 1 199 ? 21.471 13.723 -2.938 1.00 60.81 199 MET A O 1
ATOM 1566 N N . GLU A 1 200 ? 20.118 15.354 -2.222 1.00 56.81 200 GLU A N 1
ATOM 1567 C CA . GLU A 1 200 ? 19.493 14.550 -1.165 1.00 56.81 200 GLU A CA 1
ATOM 1568 C C . GLU A 1 200 ? 18.456 13.572 -1.743 1.00 56.81 200 GLU A C 1
ATOM 1570 O O . GLU A 1 200 ? 17.856 13.823 -2.794 1.00 56.81 200 GLU A O 1
ATOM 1575 N N . LEU A 1 201 ? 18.210 12.462 -1.034 1.00 56.66 201 LEU A N 1
ATOM 1576 C CA . LEU A 1 201 ? 17.186 11.477 -1.394 1.00 56.66 201 LEU A CA 1
ATOM 1577 C C . LEU A 1 201 ? 15.799 12.145 -1.473 1.00 56.66 201 LEU A C 1
ATOM 1579 O O . LEU A 1 201 ? 15.265 12.588 -0.453 1.00 56.66 201 LEU A O 1
ATOM 1583 N N . PRO A 1 202 ? 15.163 12.207 -2.658 1.00 55.78 202 PRO A N 1
ATOM 1584 C CA . PRO A 1 202 ? 13.863 12.846 -2.780 1.00 55.78 202 PRO A CA 1
ATOM 1585 C C . PRO A 1 202 ? 12.787 12.030 -2.051 1.00 55.78 202 PRO A C 1
ATOM 1587 O O . PRO A 1 202 ? 12.665 10.822 -2.243 1.00 55.78 202 PRO A O 1
ATOM 1590 N N . LYS A 1 203 ? 11.919 12.712 -1.288 1.00 50.91 203 LYS A N 1
ATOM 1591 C CA . LYS A 1 203 ? 10.764 12.122 -0.567 1.00 50.91 203 LYS A CA 1
ATOM 1592 C C . LYS A 1 203 ? 9.693 11.492 -1.480 1.00 50.91 203 LYS A C 1
ATOM 1594 O O . LYS A 1 203 ? 8.692 10.962 -1.007 1.00 50.91 203 LYS A O 1
ATOM 1599 N N . VAL A 1 204 ? 9.852 11.576 -2.801 1.00 51.91 204 VAL A N 1
ATOM 1600 C CA . VAL A 1 204 ? 8.891 11.079 -3.791 1.00 51.91 204 VAL A CA 1
ATOM 1601 C C . VAL A 1 204 ? 9.602 10.121 -4.737 1.00 51.91 204 VAL A C 1
ATOM 1603 O O . VAL A 1 204 ? 10.643 10.467 -5.286 1.00 51.91 204 VAL A O 1
ATOM 1606 N N . PHE A 1 205 ? 8.986 8.964 -5.013 1.00 50.56 205 PHE A N 1
ATOM 1607 C CA . PHE A 1 205 ? 9.359 8.084 -6.125 1.00 50.56 205 PHE A CA 1
ATOM 1608 C C . PHE A 1 205 ? 9.213 8.838 -7.457 1.00 50.56 205 PHE A C 1
ATOM 1610 O O . PHE A 1 205 ? 8.177 8.709 -8.111 1.00 50.56 205 PHE A O 1
ATOM 1617 N N . ARG A 1 206 ? 10.163 9.690 -7.875 1.00 53.03 206 ARG A N 1
ATOM 1618 C CA . ARG A 1 206 ? 10.148 10.221 -9.244 1.00 53.03 206 ARG A CA 1
ATOM 1619 C C . ARG A 1 206 ? 11.460 10.821 -9.756 1.00 53.03 206 ARG A C 1
ATOM 1621 O O . ARG A 1 206 ? 12.083 11.638 -9.098 1.00 53.03 206 ARG A O 1
ATOM 1628 N N . ARG A 1 207 ? 11.646 10.550 -11.059 1.00 55.72 207 ARG A N 1
ATOM 1629 C CA . ARG A 1 207 ? 12.407 11.293 -12.085 1.00 55.72 207 ARG A CA 1
ATOM 1630 C C . ARG A 1 207 ? 13.927 11.155 -12.042 1.00 55.72 207 ARG A C 1
ATOM 1632 O O . ARG A 1 207 ? 14.636 12.147 -11.974 1.00 55.72 207 ARG A O 1
ATOM 1639 N N . TRP A 1 208 ? 14.403 9.935 -12.250 1.00 59.09 208 TRP A N 1
ATOM 1640 C CA . TRP A 1 208 ? 15.736 9.725 -12.809 1.00 59.09 208 TRP A CA 1
ATOM 1641 C C . TRP A 1 208 ? 15.632 9.472 -14.317 1.00 59.09 208 TRP A C 1
ATOM 1643 O O . TRP A 1 208 ? 14.670 8.848 -14.790 1.00 59.09 208 TRP A O 1
ATOM 1653 N N . ASP A 1 209 ? 16.586 10.002 -15.081 1.00 65.88 209 ASP A N 1
ATOM 1654 C CA . ASP A 1 209 ? 16.709 9.659 -16.493 1.00 65.88 209 ASP A CA 1
ATOM 1655 C C . ASP A 1 209 ? 17.306 8.259 -16.591 1.00 65.88 209 ASP A C 1
ATOM 1657 O O . ASP A 1 209 ? 18.368 7.958 -16.051 1.00 65.88 209 ASP A O 1
ATOM 1661 N N . GLN A 1 210 ? 16.580 7.380 -17.271 1.00 67.25 210 GLN A N 1
ATOM 1662 C CA . GLN A 1 210 ? 16.984 5.997 -17.436 1.00 67.25 210 GLN A CA 1
ATOM 1663 C C . GLN A 1 210 ? 18.316 5.859 -18.172 1.00 67.25 210 GLN A C 1
ATOM 1665 O O . GLN A 1 210 ? 18.986 4.844 -18.001 1.00 67.25 210 GLN A O 1
ATOM 1670 N N . GLU A 1 211 ? 18.661 6.854 -18.988 1.00 69.31 211 GLU A N 1
ATOM 1671 C CA . GLU A 1 211 ? 19.825 6.870 -19.877 1.00 69.31 211 GLU A CA 1
ATOM 1672 C C . GLU A 1 211 ? 21.062 7.488 -19.231 1.00 69.31 211 GLU A C 1
ATOM 1674 O O . GLU A 1 211 ? 22.139 7.436 -19.825 1.00 69.31 211 GLU A O 1
ATOM 1679 N N . THR A 1 212 ? 20.936 8.019 -18.011 1.00 79.06 212 THR A N 1
ATOM 1680 C CA . THR A 1 212 ? 22.080 8.529 -17.259 1.00 79.06 212 THR A CA 1
ATOM 1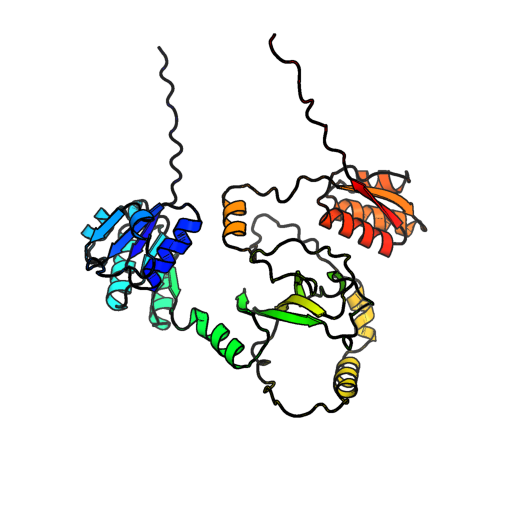681 C C . THR A 1 212 ? 23.082 7.405 -17.019 1.00 79.06 212 THR A C 1
ATOM 1683 O O . THR A 1 212 ? 22.715 6.277 -16.668 1.00 79.06 212 THR A O 1
ATOM 1686 N N . LEU A 1 213 ? 24.357 7.720 -17.242 1.00 81.06 213 LEU A N 1
ATOM 1687 C CA . LEU A 1 213 ? 25.469 6.847 -16.896 1.00 81.06 213 LEU A CA 1
ATOM 1688 C C . LEU A 1 213 ? 25.596 6.770 -15.380 1.00 81.06 213 LEU A C 1
ATOM 1690 O O . LEU A 1 213 ? 25.511 7.784 -14.698 1.00 81.06 213 LEU A O 1
ATOM 1694 N N . ILE A 1 214 ? 25.820 5.566 -14.870 1.00 82.94 214 ILE A N 1
ATOM 1695 C CA . ILE A 1 214 ? 26.048 5.365 -13.443 1.00 82.94 214 ILE A CA 1
ATOM 1696 C C . ILE A 1 214 ? 27.435 5.910 -13.101 1.00 82.94 214 ILE A C 1
ATOM 1698 O O . ILE A 1 214 ? 28.425 5.439 -13.667 1.00 82.94 214 ILE A O 1
ATOM 1702 N N . LEU A 1 215 ? 27.516 6.874 -12.186 1.00 85.12 215 LEU A N 1
ATOM 1703 C CA . LEU A 1 215 ? 28.777 7.465 -11.743 1.00 85.12 215 LEU A CA 1
ATOM 1704 C C . LEU A 1 215 ? 29.144 7.007 -10.322 1.00 85.12 215 LEU A C 1
ATOM 1706 O O . LEU A 1 215 ? 28.265 6.683 -9.520 1.00 85.12 215 LEU A O 1
ATOM 1710 N N . PRO A 1 216 ? 30.442 6.988 -9.970 1.00 83.94 216 PRO A N 1
ATOM 1711 C CA . PRO A 1 216 ? 30.864 6.807 -8.585 1.00 83.94 216 PRO A CA 1
ATOM 1712 C C . PRO A 1 216 ? 30.277 7.902 -7.681 1.00 83.94 216 PRO A C 1
ATOM 1714 O O . PRO A 1 216 ? 30.289 9.079 -8.034 1.00 83.94 216 PRO A O 1
ATOM 1717 N N . GLY A 1 217 ? 29.788 7.516 -6.506 1.00 82.69 217 GLY A N 1
ATOM 1718 C CA . GLY A 1 217 ? 29.106 8.395 -5.556 1.00 82.69 217 GLY A CA 1
ATOM 1719 C C . GLY A 1 217 ? 27.595 8.505 -5.772 1.00 82.69 217 GLY A C 1
ATOM 1720 O O . GLY A 1 217 ? 26.904 8.997 -4.883 1.00 82.69 217 GLY A O 1
ATOM 1721 N N . ASP A 1 218 ? 27.063 8.014 -6.896 1.00 86.00 218 ASP A N 1
ATOM 1722 C CA . ASP A 1 218 ? 25.618 7.955 -7.110 1.00 86.00 218 ASP A CA 1
ATOM 1723 C C . ASP A 1 218 ? 24.951 7.015 -6.107 1.00 86.00 218 ASP A C 1
ATOM 1725 O O . ASP A 1 218 ? 25.473 5.954 -5.771 1.00 86.00 218 ASP A O 1
ATOM 1729 N N . THR A 1 219 ? 23.755 7.379 -5.666 1.00 84.62 219 THR A N 1
ATOM 1730 C CA . THR A 1 219 ? 22.931 6.561 -4.779 1.00 84.62 219 THR A CA 1
ATOM 1731 C C . THR A 1 219 ? 21.743 6.010 -5.553 1.00 84.62 219 THR A C 1
ATOM 1733 O O . THR A 1 219 ? 20.949 6.758 -6.126 1.00 84.62 219 THR A O 1
ATOM 1736 N N . ILE A 1 220 ? 21.606 4.685 -5.578 1.00 84.81 220 ILE A N 1
ATOM 1737 C CA . ILE A 1 220 ? 20.541 3.988 -6.301 1.00 84.81 220 ILE A CA 1
ATOM 1738 C C . ILE A 1 220 ? 19.677 3.235 -5.299 1.00 84.81 220 ILE A C 1
ATOM 1740 O O . ILE A 1 220 ? 20.175 2.416 -4.534 1.00 84.81 220 ILE A O 1
ATOM 1744 N N . VAL A 1 221 ? 18.369 3.474 -5.331 1.00 83.25 221 VAL A N 1
ATOM 1745 C CA . VAL A 1 221 ? 17.401 2.684 -4.565 1.00 83.25 221 VAL A CA 1
ATOM 1746 C C . VAL A 1 221 ? 16.799 1.638 -5.484 1.00 83.25 221 VAL A C 1
ATOM 1748 O O . VAL A 1 221 ? 16.235 1.966 -6.532 1.00 83.25 221 VAL A O 1
ATOM 1751 N N . CYS A 1 222 ? 16.886 0.382 -5.073 1.00 82.50 222 CYS A N 1
ATOM 1752 C CA . CYS A 1 222 ? 16.399 -0.768 -5.809 1.00 82.50 222 CYS A CA 1
ATOM 1753 C C . CYS A 1 222 ? 15.343 -1.527 -5.010 1.00 82.50 222 CYS A C 1
ATOM 1755 O O . CYS A 1 222 ? 15.336 -1.503 -3.783 1.00 82.50 222 CYS A O 1
ATOM 1757 N N . ILE A 1 223 ? 14.478 -2.243 -5.723 1.00 83.25 223 ILE A N 1
ATOM 1758 C CA . ILE A 1 223 ? 13.658 -3.315 -5.168 1.00 83.25 223 ILE A CA 1
ATOM 1759 C C . ILE A 1 223 ? 14.064 -4.641 -5.796 1.00 83.25 223 ILE A C 1
ATOM 1761 O O . ILE A 1 223 ? 14.149 -4.749 -7.024 1.00 83.25 223 ILE A O 1
ATOM 1765 N N . GLU A 1 224 ? 14.312 -5.640 -4.957 1.00 82.12 224 GLU A N 1
ATOM 1766 C CA . GLU A 1 224 ? 14.651 -6.994 -5.369 1.00 82.12 224 GLU A CA 1
ATOM 1767 C C . GLU A 1 224 ? 13.672 -8.037 -4.840 1.00 82.12 224 GLU A C 1
ATOM 1769 O O . GLU A 1 224 ? 13.172 -7.928 -3.724 1.00 82.12 224 GLU A O 1
ATOM 1774 N N . ILE A 1 225 ? 13.411 -9.063 -5.648 1.00 80.81 225 ILE A N 1
ATOM 1775 C CA . ILE A 1 225 ? 12.774 -10.301 -5.201 1.00 80.81 225 ILE A CA 1
ATOM 1776 C C . ILE A 1 225 ? 13.870 -11.155 -4.571 1.00 80.81 225 ILE A C 1
ATOM 1778 O O . ILE A 1 225 ? 14.841 -11.498 -5.250 1.00 80.81 225 ILE A O 1
ATOM 1782 N N . THR A 1 226 ? 13.699 -11.508 -3.303 1.00 72.00 226 THR A N 1
ATOM 1783 C CA . THR A 1 226 ? 14.673 -12.280 -2.528 1.00 72.00 226 THR A CA 1
ATOM 1784 C C . THR A 1 226 ? 14.001 -13.438 -1.788 1.00 72.00 226 THR A C 1
ATOM 1786 O O . THR A 1 226 ? 12.773 -13.522 -1.728 1.00 72.00 226 THR A O 1
ATOM 1789 N N . ASP A 1 227 ? 14.809 -14.358 -1.273 1.00 64.62 227 ASP A N 1
ATOM 1790 C CA . ASP A 1 227 ? 14.375 -15.494 -0.461 1.00 64.62 227 ASP A CA 1
ATOM 1791 C C . ASP A 1 227 ? 14.688 -15.190 1.021 1.00 64.62 227 ASP A C 1
ATOM 1793 O O . ASP A 1 227 ? 15.794 -14.723 1.318 1.00 64.62 227 ASP A O 1
ATOM 1797 N N . PRO A 1 228 ? 13.745 -15.403 1.959 1.00 53.41 228 PRO A N 1
ATOM 1798 C CA . PRO A 1 228 ? 13.889 -15.051 3.375 1.00 53.41 228 PRO A CA 1
ATOM 1799 C C . PRO A 1 228 ? 15.072 -15.735 4.075 1.00 53.41 228 PRO A C 1
ATOM 1801 O O . PRO A 1 228 ? 15.522 -15.252 5.112 1.00 53.41 228 PRO A O 1
ATOM 1804 N N . LEU A 1 229 ? 15.614 -16.819 3.512 1.00 48.38 229 LEU A N 1
ATOM 1805 C CA . LEU A 1 229 ? 16.760 -17.537 4.080 1.00 48.38 229 LEU A CA 1
ATOM 1806 C C . LEU A 1 229 ? 18.109 -16.800 3.927 1.00 48.38 229 LEU A C 1
ATOM 1808 O O . LEU A 1 229 ? 19.091 -17.201 4.549 1.00 48.38 229 LEU A O 1
ATOM 1812 N N . PHE A 1 230 ? 18.189 -15.715 3.144 1.00 46.00 230 PHE A N 1
ATOM 1813 C CA . PHE A 1 230 ? 19.455 -15.024 2.836 1.00 46.00 230 PHE A CA 1
ATOM 1814 C C . PHE A 1 230 ? 19.849 -13.874 3.780 1.00 46.00 230 PHE A C 1
ATOM 1816 O O . PHE A 1 230 ? 20.854 -13.207 3.537 1.00 46.00 230 PHE A O 1
ATOM 1823 N N . SER A 1 231 ? 19.146 -13.678 4.898 1.00 40.69 231 SER A N 1
ATOM 1824 C CA . SER A 1 231 ? 19.544 -12.714 5.943 1.00 40.69 231 SER A CA 1
ATOM 1825 C C . SER A 1 231 ? 20.818 -13.116 6.707 1.00 40.69 231 SER A C 1
ATOM 1827 O O . SER A 1 231 ? 21.294 -12.354 7.543 1.00 40.69 231 SER A O 1
ATOM 1829 N N . GLN A 1 232 ? 21.387 -14.298 6.445 1.00 34.19 232 GLN A N 1
ATOM 1830 C CA . GLN A 1 232 ? 22.659 -14.735 7.022 1.00 34.19 232 GLN A CA 1
ATOM 1831 C C . GLN A 1 232 ? 23.834 -14.379 6.104 1.00 34.19 232 GLN A C 1
ATOM 1833 O O . GLN A 1 232 ? 24.448 -15.220 5.451 1.00 34.19 232 GLN A O 1
ATOM 1838 N N . SER A 1 233 ? 24.184 -13.103 6.058 1.00 32.47 233 SER A N 1
ATOM 1839 C CA . SER A 1 233 ? 25.592 -12.731 5.931 1.00 32.47 233 SER A CA 1
ATOM 1840 C C . SER A 1 233 ? 25.878 -11.798 7.095 1.00 32.47 233 SER A C 1
ATOM 1842 O O . SER A 1 233 ? 25.376 -10.675 7.086 1.00 32.47 233 SER A O 1
ATOM 1844 N N . PRO A 1 234 ? 26.580 -12.265 8.143 1.00 30.97 234 PRO A N 1
ATOM 1845 C CA . PRO A 1 234 ? 26.909 -11.402 9.258 1.00 30.97 234 PRO A CA 1
ATOM 1846 C C . PRO A 1 234 ? 27.771 -10.260 8.729 1.00 30.97 234 PRO A C 1
ATOM 1848 O O . PRO A 1 234 ? 28.738 -10.475 7.996 1.00 30.97 234 PRO A O 1
ATOM 1851 N N . ALA A 1 235 ? 27.398 -9.041 9.104 1.00 35.16 235 ALA A N 1
ATOM 1852 C CA . ALA A 1 235 ? 28.261 -7.884 9.004 1.00 35.16 235 ALA A CA 1
ATOM 1853 C C . ALA A 1 235 ? 29.477 -8.125 9.912 1.00 35.16 235 ALA A C 1
ATOM 1855 O O . ALA A 1 235 ? 29.475 -7.770 11.086 1.00 35.16 235 ALA A O 1
ATOM 1856 N N . THR A 1 236 ? 30.516 -8.773 9.394 1.00 26.72 236 THR A N 1
ATOM 1857 C CA . THR A 1 236 ? 31.833 -8.747 10.025 1.00 26.72 236 THR A CA 1
ATOM 1858 C C . THR A 1 236 ? 32.562 -7.515 9.521 1.00 26.72 236 THR A C 1
ATOM 1860 O O . THR A 1 236 ? 33.186 -7.512 8.461 1.00 26.72 236 THR A O 1
ATOM 1863 N N . SER A 1 237 ? 32.462 -6.446 10.303 1.00 33.22 237 SER A N 1
ATOM 1864 C CA . SER A 1 237 ? 33.448 -5.378 10.315 1.00 33.22 237 SER A CA 1
ATOM 1865 C C . SER A 1 237 ? 34.784 -5.953 10.782 1.00 33.22 237 SER A C 1
ATOM 1867 O O . SER A 1 237 ? 34.971 -6.156 11.979 1.00 33.22 237 SER A O 1
ATOM 1869 N N . THR A 1 238 ? 35.686 -6.263 9.854 1.00 28.08 238 THR A N 1
ATOM 1870 C CA . THR A 1 238 ? 37.147 -6.088 9.979 1.00 28.08 238 THR A CA 1
ATOM 1871 C C . THR A 1 238 ? 37.829 -6.573 8.702 1.00 28.08 238 THR A C 1
ATOM 1873 O O . THR A 1 238 ? 37.680 -7.721 8.309 1.00 28.08 238 THR A O 1
ATOM 1876 N N . GLU A 1 239 ? 38.568 -5.649 8.086 1.00 25.30 239 GLU A N 1
ATOM 1877 C CA . GLU A 1 239 ? 39.556 -5.827 7.015 1.00 25.30 239 GLU A CA 1
ATOM 1878 C C . GLU A 1 239 ? 39.103 -6.441 5.678 1.00 25.30 239 GLU A C 1
ATOM 1880 O O . GLU A 1 239 ? 38.442 -7.465 5.576 1.00 25.30 239 GLU A O 1
ATOM 1885 N N . ILE A 1 240 ? 39.504 -5.769 4.599 1.00 40.78 240 ILE A N 1
ATOM 1886 C CA . ILE A 1 240 ? 39.307 -6.178 3.209 1.00 40.78 240 ILE A CA 1
ATOM 1887 C C . ILE A 1 240 ? 40.368 -7.229 2.850 1.00 40.78 240 ILE A C 1
ATOM 1889 O O . ILE A 1 240 ? 41.549 -6.876 2.828 1.00 40.78 240 ILE A O 1
ATOM 1893 N N . PRO A 1 241 ? 39.994 -8.430 2.364 1.00 30.31 241 PRO A N 1
ATOM 1894 C CA . PRO A 1 241 ? 40.847 -9.156 1.436 1.00 30.31 241 PRO A CA 1
ATOM 1895 C C . PRO A 1 241 ? 40.246 -9.095 0.031 1.00 30.31 241 PRO A C 1
ATOM 1897 O O . PRO A 1 241 ? 39.078 -9.404 -0.212 1.00 30.31 241 PRO A O 1
ATOM 1900 N N . ARG A 1 242 ? 41.107 -8.713 -0.913 1.00 40.47 242 ARG A N 1
ATOM 1901 C CA . ARG A 1 242 ? 40.915 -8.473 -2.356 1.00 40.47 242 ARG A CA 1
ATOM 1902 C C . ARG A 1 242 ? 40.437 -9.688 -3.182 1.00 40.47 242 ARG A C 1
ATOM 1904 O O . ARG A 1 242 ? 40.698 -9.763 -4.377 1.00 40.47 242 ARG A O 1
ATOM 1911 N N . HIS A 1 243 ? 39.738 -10.644 -2.582 1.00 38.78 243 HIS A N 1
ATOM 1912 C CA . HIS A 1 243 ? 39.526 -11.981 -3.137 1.00 38.78 243 HIS A CA 1
ATOM 1913 C C . HIS A 1 243 ? 38.041 -12.345 -3.343 1.00 38.78 243 HIS A C 1
ATOM 1915 O O . HIS A 1 243 ? 37.649 -13.508 -3.347 1.00 38.78 243 HIS A O 1
ATOM 1921 N N . TRP A 1 244 ? 37.187 -11.340 -3.563 1.00 39.81 244 TRP A N 1
ATOM 1922 C CA . TRP A 1 244 ? 35.768 -11.533 -3.905 1.00 39.81 244 TRP A CA 1
ATOM 1923 C C . TRP A 1 244 ? 35.546 -12.002 -5.359 1.00 39.81 244 TRP A C 1
ATOM 1925 O O . TRP A 1 244 ? 34.464 -12.471 -5.711 1.00 39.81 244 TRP A O 1
ATOM 1935 N N . TRP A 1 245 ? 36.579 -11.924 -6.208 1.00 38.69 245 TRP A N 1
ATOM 1936 C CA . TRP A 1 245 ? 36.522 -12.308 -7.624 1.00 38.69 245 TRP A CA 1
ATOM 1937 C C . TRP A 1 245 ? 36.405 -13.824 -7.860 1.00 38.69 245 TRP A C 1
ATOM 1939 O O . TRP A 1 245 ? 35.759 -14.227 -8.827 1.00 38.69 245 TRP A O 1
ATOM 1949 N N . GLN A 1 246 ? 36.954 -14.674 -6.981 1.00 38.62 246 GLN A N 1
ATOM 1950 C CA . GLN A 1 246 ? 36.851 -16.134 -7.141 1.00 38.62 246 GLN A CA 1
ATOM 1951 C C . GLN A 1 246 ? 35.466 -16.674 -6.743 1.00 38.62 246 GLN A C 1
ATOM 1953 O O . GLN A 1 246 ? 34.903 -17.493 -7.467 1.00 38.62 246 GLN A O 1
ATOM 1958 N N . LEU A 1 247 ? 34.839 -16.119 -5.697 1.00 37.97 247 LEU A N 1
ATOM 1959 C CA . LEU A 1 247 ? 33.481 -16.499 -5.270 1.00 37.97 247 LEU A CA 1
ATOM 1960 C C . LEU A 1 247 ? 32.400 -16.108 -6.297 1.00 37.97 247 LEU A C 1
ATOM 1962 O O . LEU A 1 247 ? 31.403 -16.814 -6.467 1.00 37.97 247 LEU A O 1
ATOM 1966 N N . TRP A 1 248 ? 32.604 -15.008 -7.031 1.00 43.56 248 TRP A N 1
ATOM 1967 C CA . TRP A 1 248 ? 31.727 -14.617 -8.142 1.00 43.56 248 TRP A CA 1
ATOM 1968 C C . TRP A 1 248 ? 31.971 -15.447 -9.417 1.00 43.56 248 TRP A C 1
ATOM 1970 O O . TRP A 1 248 ? 31.019 -15.750 -10.140 1.00 43.56 248 TRP A O 1
ATOM 1980 N N . GLN A 1 249 ? 33.216 -15.862 -9.691 1.00 43.56 249 GLN A N 1
ATOM 1981 C CA . GLN A 1 249 ? 33.546 -16.714 -10.843 1.00 43.56 249 GLN A CA 1
ATOM 1982 C C . GLN A 1 249 ? 33.050 -18.160 -10.693 1.00 43.56 249 GLN A C 1
ATOM 1984 O O . GLN A 1 249 ? 32.592 -18.736 -11.681 1.00 43.56 249 GLN A O 1
ATOM 1989 N N . GLU A 1 250 ? 33.075 -18.744 -9.493 1.00 40.50 250 GLU A N 1
ATOM 1990 C CA . GLU A 1 250 ? 32.531 -20.092 -9.261 1.00 40.50 250 GLU A CA 1
ATOM 1991 C C . GLU A 1 250 ? 30.996 -20.125 -9.354 1.00 40.50 250 GLU A C 1
ATOM 1993 O O . GLU A 1 250 ? 30.432 -21.039 -9.961 1.00 40.50 250 GLU A O 1
ATOM 1998 N N . ARG A 1 251 ? 30.305 -19.068 -8.897 1.00 44.31 251 ARG A N 1
ATOM 1999 C CA . ARG A 1 251 ? 28.843 -18.927 -9.055 1.00 44.31 251 ARG A CA 1
ATOM 2000 C C . ARG A 1 251 ? 28.387 -18.725 -10.505 1.00 44.31 251 ARG A C 1
ATOM 2002 O O . ARG A 1 251 ? 27.269 -19.108 -10.843 1.00 44.31 251 ARG A O 1
ATOM 2009 N N . LEU A 1 252 ? 29.242 -18.185 -11.378 1.00 43.38 252 LEU A N 1
ATOM 2010 C CA . LEU A 1 252 ? 28.966 -18.062 -12.817 1.00 43.38 252 LEU A CA 1
ATOM 2011 C C . LEU A 1 252 ? 29.226 -19.357 -13.608 1.00 43.38 252 LEU A C 1
ATOM 2013 O O . LEU A 1 252 ? 28.657 -19.520 -14.688 1.00 43.38 252 LEU A O 1
ATOM 2017 N N . LYS A 1 253 ? 30.037 -20.291 -13.090 1.00 41.88 253 LYS A N 1
ATOM 2018 C CA . LYS A 1 253 ? 30.388 -21.550 -13.779 1.00 41.88 253 LYS A CA 1
ATOM 2019 C C . LYS A 1 253 ? 29.412 -22.707 -13.520 1.00 41.88 253 LYS A C 1
ATOM 2021 O O . LYS A 1 253 ? 29.369 -23.639 -14.316 1.00 41.88 253 LYS A O 1
ATOM 2026 N N . GLY A 1 254 ? 28.579 -22.625 -12.479 1.00 40.56 254 GLY A N 1
ATOM 2027 C CA . GLY A 1 254 ? 27.529 -23.618 -12.190 1.00 40.56 254 GLY A CA 1
ATOM 2028 C C . GLY A 1 254 ? 26.250 -23.492 -13.037 1.00 40.56 254 GLY A C 1
ATOM 2029 O O . GLY A 1 254 ? 25.384 -24.363 -12.992 1.00 40.56 254 GLY A O 1
ATOM 2030 N N . LEU A 1 255 ? 26.108 -22.429 -13.834 1.00 43.56 255 LEU A N 1
ATOM 2031 C CA . LEU A 1 255 ? 24.955 -22.206 -14.710 1.00 43.56 255 LEU A CA 1
ATOM 2032 C C . LEU A 1 255 ? 25.321 -22.539 -16.157 1.00 43.56 255 LEU A C 1
ATOM 2034 O O . LEU A 1 255 ? 25.886 -21.720 -16.868 1.00 43.56 255 LEU A O 1
ATOM 2038 N N . SER A 1 256 ? 24.968 -23.755 -16.585 1.00 40.16 256 SER A N 1
ATOM 2039 C CA . SER A 1 256 ? 25.037 -24.269 -17.964 1.00 40.16 256 SER A CA 1
ATOM 2040 C C . SER A 1 256 ? 24.799 -23.187 -19.037 1.00 40.16 256 SER A C 1
ATOM 2042 O O . SER A 1 256 ? 23.664 -22.833 -19.374 1.00 40.16 256 SER A O 1
ATOM 2044 N N . TRP A 1 257 ? 25.899 -22.694 -19.613 1.00 41.75 257 TRP A N 1
ATOM 2045 C CA . TRP A 1 257 ? 25.933 -21.645 -20.639 1.00 41.75 257 TRP A CA 1
ATOM 2046 C C . TRP A 1 257 ? 25.180 -22.008 -21.934 1.00 41.75 257 TRP A C 1
ATOM 2048 O O . TRP A 1 257 ? 24.760 -21.115 -22.670 1.00 41.75 257 TRP A O 1
ATOM 2058 N N . ASN A 1 258 ? 24.905 -23.294 -22.181 1.00 40.50 258 ASN A N 1
ATOM 2059 C CA . ASN A 1 258 ? 24.158 -23.743 -23.362 1.00 40.50 258 ASN A CA 1
ATOM 2060 C C . ASN A 1 258 ? 22.630 -23.775 -23.151 1.00 40.50 258 ASN A C 1
ATOM 2062 O O . ASN A 1 258 ? 21.892 -23.555 -24.107 1.00 40.50 258 ASN A O 1
ATOM 2066 N N . LYS A 1 259 ? 22.127 -23.898 -21.908 1.00 38.53 259 LYS A N 1
ATOM 2067 C CA . LYS A 1 259 ? 20.705 -23.621 -21.590 1.00 38.53 259 LYS A CA 1
ATOM 2068 C C . LYS A 1 259 ? 20.408 -22.119 -21.521 1.00 38.53 259 LYS A C 1
ATOM 2070 O O . LYS A 1 259 ? 19.262 -21.706 -21.693 1.00 38.53 259 LYS A O 1
ATOM 2075 N N . PHE A 1 260 ? 21.438 -21.303 -21.293 1.00 43.62 260 PHE A N 1
ATOM 2076 C CA . PHE A 1 260 ? 21.337 -19.849 -21.198 1.00 43.62 260 PHE A CA 1
ATOM 2077 C C . PHE A 1 260 ? 20.952 -19.224 -22.548 1.00 43.62 260 PHE A C 1
ATOM 2079 O O . PHE A 1 260 ? 20.033 -18.414 -22.583 1.00 43.62 260 PHE A O 1
ATOM 2086 N N . LYS A 1 261 ? 21.547 -19.667 -23.669 1.00 37.47 261 LYS A N 1
ATOM 2087 C CA . LYS A 1 261 ? 21.278 -19.105 -25.009 1.00 37.47 261 LYS A CA 1
ATOM 2088 C C . LYS A 1 261 ? 19.886 -19.424 -25.582 1.00 37.47 261 LYS A C 1
ATOM 2090 O O . LYS A 1 261 ? 19.323 -18.549 -26.227 1.00 37.47 261 LYS A O 1
ATOM 2095 N N . GLN A 1 262 ? 19.287 -20.586 -25.292 1.00 38.53 262 GLN A N 1
ATOM 2096 C CA . GLN A 1 262 ? 17.904 -20.903 -25.714 1.00 38.53 262 GLN A CA 1
ATOM 2097 C C . GLN A 1 262 ? 16.822 -20.294 -24.793 1.00 38.53 262 GLN A C 1
ATOM 2099 O O . GLN A 1 262 ? 15.748 -19.946 -25.267 1.00 38.53 262 GLN A O 1
ATOM 2104 N N . LYS A 1 263 ? 17.108 -20.048 -23.500 1.00 36.06 263 LYS A N 1
ATOM 2105 C CA . LYS A 1 263 ? 16.240 -19.250 -22.592 1.00 36.06 263 LYS A CA 1
ATOM 2106 C C . LYS A 1 263 ? 16.386 -17.729 -22.766 1.00 36.06 263 LYS A C 1
ATOM 2108 O O . LYS A 1 263 ? 15.624 -16.956 -22.172 1.00 36.06 263 LYS A O 1
ATOM 2113 N N . LEU A 1 264 ? 17.383 -17.288 -23.534 1.00 35.38 264 LEU A N 1
ATOM 2114 C CA . LEU A 1 264 ? 17.675 -15.879 -23.803 1.00 35.38 264 LEU A CA 1
ATOM 2115 C C . LEU A 1 264 ? 16.713 -15.257 -24.832 1.00 35.38 264 LEU A C 1
ATOM 2117 O O . LEU A 1 264 ? 16.654 -14.033 -24.912 1.00 35.38 264 LEU A O 1
ATOM 2121 N N . THR A 1 265 ? 15.913 -16.058 -25.544 1.00 38.25 265 THR A N 1
ATOM 2122 C CA . THR A 1 265 ? 15.077 -15.609 -26.674 1.00 38.25 265 THR A CA 1
ATOM 2123 C C . THR A 1 265 ? 13.564 -15.508 -26.416 1.00 38.25 265 THR A C 1
ATOM 2125 O O . THR A 1 265 ? 12.905 -14.809 -27.173 1.00 38.25 265 THR A O 1
ATOM 2128 N N . GLU A 1 266 ? 12.985 -16.063 -25.341 1.00 39.06 266 GLU A N 1
ATOM 2129 C CA . GLU A 1 266 ? 11.503 -16.139 -25.230 1.00 39.06 266 GLU A CA 1
ATOM 2130 C C . GLU A 1 266 ? 10.789 -15.134 -24.289 1.00 39.06 266 GLU A C 1
ATOM 2132 O O . GLU A 1 266 ? 9.575 -15.008 -24.377 1.00 39.06 266 GLU A O 1
ATOM 2137 N N . PHE A 1 267 ? 11.460 -14.369 -23.410 1.00 34.12 267 PHE A N 1
ATOM 2138 C CA . PHE A 1 267 ? 10.749 -13.677 -22.294 1.00 34.12 267 PHE A CA 1
ATOM 2139 C C . PHE A 1 267 ? 11.214 -12.231 -21.974 1.00 34.12 267 PHE A C 1
ATOM 2141 O O . PHE A 1 267 ? 10.860 -11.643 -20.952 1.00 34.12 267 PHE A O 1
ATOM 2148 N N . TRP A 1 268 ? 12.090 -11.618 -22.776 1.00 37.25 268 TRP A N 1
ATOM 2149 C CA . TRP A 1 268 ? 12.754 -10.367 -22.371 1.00 37.25 268 TRP A CA 1
ATOM 2150 C C . TRP A 1 268 ? 11.900 -9.100 -22.604 1.00 37.25 268 TRP A C 1
ATOM 2152 O O . TRP A 1 268 ? 11.808 -8.571 -23.712 1.00 37.25 268 TRP A O 1
ATOM 2162 N N . TYR A 1 269 ? 11.376 -8.577 -21.485 1.00 45.00 269 TYR A N 1
ATOM 2163 C CA . TYR A 1 269 ? 10.576 -7.355 -21.279 1.00 45.00 269 TYR A CA 1
ATOM 2164 C C . TYR A 1 269 ? 9.094 -7.467 -21.658 1.00 45.00 269 TYR A C 1
ATOM 2166 O O . TYR A 1 269 ? 8.630 -6.767 -22.574 1.00 45.00 269 TYR A O 1
ATOM 2174 N N . ASP A 1 270 ? 8.365 -8.289 -20.894 1.00 44.59 270 ASP A N 1
ATOM 2175 C CA . ASP A 1 270 ? 6.903 -8.354 -20.889 1.00 44.59 270 ASP A CA 1
ATOM 2176 C C . ASP A 1 270 ? 6.299 -6.952 -20.834 1.00 44.59 270 ASP A C 1
ATOM 2178 O O . ASP A 1 270 ? 6.446 -6.178 -19.885 1.00 44.59 270 ASP A O 1
ATOM 2182 N N . SER A 1 271 ? 5.626 -6.605 -21.922 1.00 48.91 271 SER A N 1
ATOM 2183 C CA . SER A 1 271 ? 4.586 -5.595 -21.897 1.00 48.91 271 SER A CA 1
ATOM 2184 C C . SER A 1 271 ? 3.341 -6.308 -21.389 1.00 48.91 271 SER A C 1
ATOM 2186 O O . SER A 1 271 ? 2.556 -6.776 -22.210 1.00 48.91 271 SER A O 1
ATOM 2188 N N . TYR A 1 272 ? 3.188 -6.445 -20.070 1.00 55.84 272 TYR A N 1
ATOM 2189 C CA . TYR A 1 272 ? 1.934 -6.940 -19.507 1.00 55.84 272 TYR A CA 1
ATOM 2190 C C . TYR A 1 272 ? 0.822 -6.000 -19.979 1.00 55.84 272 TYR A C 1
ATOM 2192 O O . TYR A 1 272 ? 0.792 -4.819 -19.627 1.00 55.84 272 TYR A O 1
ATOM 2200 N N . ARG A 1 273 ? -0.037 -6.493 -20.873 1.00 55.88 273 ARG A N 1
ATOM 2201 C CA . ARG A 1 273 ? -1.314 -5.848 -21.150 1.00 55.88 273 ARG A CA 1
ATOM 2202 C C . ARG A 1 273 ? -2.243 -6.340 -20.062 1.00 55.88 273 ARG A C 1
ATOM 2204 O O . ARG A 1 273 ? -2.552 -7.523 -20.051 1.00 55.88 273 ARG A O 1
ATOM 2211 N N . LEU A 1 274 ? -2.624 -5.439 -19.165 1.00 62.16 274 LEU A N 1
ATOM 2212 C CA . LEU A 1 274 ? -3.600 -5.750 -18.132 1.00 62.16 274 LEU A CA 1
ATOM 2213 C C . LEU A 1 274 ? -4.922 -6.108 -18.813 1.00 62.16 274 LEU A C 1
ATOM 2215 O O . LEU A 1 274 ? -5.444 -5.323 -19.611 1.00 62.16 274 LEU A O 1
ATOM 2219 N N . LEU A 1 275 ? -5.421 -7.301 -18.527 1.00 70.88 275 LEU A N 1
ATOM 2220 C CA . LEU A 1 275 ? -6.751 -7.750 -18.899 1.00 70.88 275 LEU A CA 1
ATOM 2221 C C . LEU A 1 275 ? -7.732 -7.436 -17.768 1.00 70.88 275 LEU A C 1
ATOM 2223 O O . LEU A 1 275 ? -7.358 -7.245 -16.610 1.00 70.88 275 LEU A O 1
ATOM 2227 N N . VAL A 1 276 ? -9.018 -7.362 -18.110 1.00 71.50 276 VAL A N 1
ATOM 2228 C CA . VAL A 1 276 ? -10.070 -7.239 -17.098 1.00 71.50 276 VAL A CA 1
ATOM 2229 C C . VAL A 1 276 ? -10.046 -8.502 -16.237 1.00 71.50 276 VAL A C 1
ATOM 2231 O O . VAL A 1 276 ? -10.172 -9.603 -16.765 1.00 71.50 276 VAL A O 1
ATOM 2234 N N . GLY A 1 277 ? -9.866 -8.329 -14.926 1.00 71.81 277 GLY A N 1
ATOM 2235 C CA . GLY A 1 277 ? -9.687 -9.426 -13.968 1.00 71.81 277 GLY A CA 1
ATOM 2236 C C . GLY A 1 277 ? -8.252 -9.587 -13.459 1.00 71.81 277 GLY A C 1
ATOM 2237 O O . GLY A 1 277 ? -8.057 -10.235 -12.432 1.00 71.81 277 GLY A O 1
ATOM 2238 N N . ASP A 1 278 ? -7.261 -8.953 -14.096 1.00 75.00 278 ASP A N 1
ATOM 2239 C CA . ASP A 1 278 ? -5.887 -8.966 -13.594 1.00 75.00 278 ASP A CA 1
ATOM 2240 C C . ASP A 1 278 ? -5.776 -8.179 -12.283 1.00 75.00 278 ASP A C 1
ATOM 2242 O O . ASP A 1 278 ? -6.236 -7.038 -12.161 1.00 75.00 278 ASP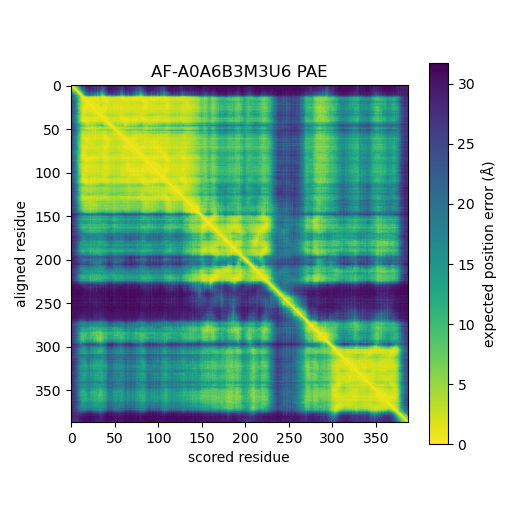 A O 1
ATOM 2246 N N . ARG A 1 279 ? -5.098 -8.767 -11.294 1.00 66.69 279 ARG A N 1
ATOM 2247 C CA . ARG A 1 279 ? -4.762 -8.086 -10.043 1.00 66.69 279 ARG A CA 1
ATOM 2248 C C . ARG A 1 279 ? -3.472 -7.292 -10.229 1.00 66.69 279 ARG A C 1
ATOM 2250 O O . ARG A 1 279 ? -2.404 -7.864 -10.426 1.00 66.69 279 ARG A O 1
ATOM 2257 N N . MET A 1 280 ? -3.562 -5.969 -10.125 1.00 70.69 280 MET A N 1
ATOM 2258 C CA . MET A 1 280 ? -2.402 -5.080 -10.166 1.00 70.69 280 MET A CA 1
ATOM 2259 C C . MET A 1 280 ? -2.019 -4.638 -8.754 1.00 70.69 280 MET A C 1
ATOM 2261 O O . MET A 1 280 ? -2.849 -4.116 -8.013 1.00 70.69 280 MET A O 1
ATOM 2265 N N . VAL A 1 281 ? -0.741 -4.793 -8.408 1.00 69.56 281 VAL A N 1
ATOM 2266 C CA . VAL A 1 281 ? -0.159 -4.219 -7.191 1.00 69.56 281 VAL A CA 1
ATOM 2267 C C . VAL A 1 281 ? 0.723 -3.047 -7.595 1.00 69.56 281 VAL A C 1
ATOM 2269 O O . VAL A 1 281 ? 1.626 -3.198 -8.419 1.00 69.56 281 VAL A O 1
ATOM 2272 N N . VAL A 1 282 ? 0.456 -1.873 -7.027 1.00 69.75 282 VAL A N 1
ATOM 2273 C CA . VAL A 1 282 ? 1.177 -0.638 -7.345 1.00 69.75 282 VAL A CA 1
ATOM 2274 C C . VAL A 1 282 ? 1.985 -0.197 -6.133 1.00 69.75 282 VAL A C 1
ATOM 2276 O O . VAL A 1 282 ? 1.424 0.069 -5.075 1.00 69.75 282 VAL A O 1
ATOM 2279 N N . LEU A 1 283 ? 3.300 -0.068 -6.309 1.00 69.00 283 LEU A N 1
ATOM 2280 C CA . LEU A 1 283 ? 4.158 0.632 -5.356 1.00 69.00 283 LEU A CA 1
ATOM 2281 C C . LEU A 1 283 ? 4.079 2.131 -5.643 1.00 69.00 283 LEU A C 1
ATOM 2283 O O . LEU A 1 283 ? 4.482 2.593 -6.712 1.00 69.00 283 LEU A O 1
ATOM 2287 N N . ALA A 1 284 ? 3.535 2.886 -4.698 1.00 65.94 284 ALA A N 1
ATOM 2288 C CA . ALA A 1 284 ? 3.373 4.326 -4.807 1.00 65.94 284 ALA A CA 1
ATOM 2289 C C . ALA A 1 284 ? 3.512 4.981 -3.430 1.00 65.94 284 ALA A C 1
ATOM 2291 O O . ALA A 1 284 ? 3.246 4.359 -2.406 1.00 65.94 284 ALA A O 1
ATOM 2292 N N . THR A 1 285 ? 3.914 6.254 -3.409 1.00 71.75 285 THR A N 1
ATOM 2293 C CA . THR A 1 285 ? 3.748 7.079 -2.205 1.00 71.75 285 THR A CA 1
ATOM 2294 C C . THR A 1 285 ? 2.260 7.348 -1.965 1.00 71.75 285 THR A C 1
ATOM 2296 O O . THR A 1 285 ? 1.466 7.234 -2.902 1.00 71.75 285 THR A O 1
ATOM 2299 N N . ILE A 1 286 ? 1.884 7.795 -0.762 1.00 66.94 286 ILE A N 1
ATOM 2300 C CA . ILE A 1 286 ? 0.517 8.259 -0.455 1.00 66.94 286 ILE A CA 1
ATOM 2301 C C . ILE A 1 286 ? 0.036 9.294 -1.488 1.00 66.94 286 ILE A C 1
ATOM 2303 O O . ILE A 1 286 ? -0.968 9.079 -2.165 1.00 66.94 286 ILE A O 1
ATOM 2307 N N . ASN A 1 287 ? 0.845 10.325 -1.760 1.00 67.31 287 ASN A N 1
ATOM 2308 C CA . ASN A 1 287 ? 0.578 11.306 -2.825 1.00 67.31 287 ASN A CA 1
ATOM 2309 C C . ASN A 1 287 ? 0.438 10.671 -4.223 1.00 67.31 287 ASN A C 1
ATOM 2311 O O . ASN A 1 287 ? -0.182 11.230 -5.127 1.00 67.31 287 ASN A O 1
ATOM 2315 N N . GLY A 1 288 ? 1.095 9.535 -4.462 1.00 70.56 288 GLY A N 1
ATOM 2316 C CA . GLY A 1 288 ? 0.957 8.753 -5.685 1.00 70.56 288 GLY A CA 1
ATOM 2317 C C . GLY A 1 288 ? -0.391 8.047 -5.780 1.00 70.56 288 GLY A C 1
ATOM 2318 O O . GLY A 1 288 ? -1.031 8.154 -6.824 1.00 70.56 288 GLY A O 1
ATOM 2319 N N . LEU A 1 289 ? -0.816 7.386 -4.703 1.00 71.44 289 LEU A N 1
ATOM 2320 C CA . LEU A 1 289 ? -2.101 6.692 -4.602 1.00 71.44 289 LEU A CA 1
ATOM 2321 C C . LEU A 1 289 ? -3.281 7.662 -4.712 1.00 71.44 289 LEU A C 1
ATOM 2323 O O . LEU A 1 289 ? -4.151 7.445 -5.548 1.00 71.44 289 LEU A O 1
ATOM 2327 N N . GLN A 1 290 ? -3.245 8.792 -4.001 1.00 68.62 290 GLN A N 1
ATOM 2328 C CA . GLN A 1 290 ? -4.275 9.840 -4.085 1.00 68.62 290 GLN A CA 1
ATOM 2329 C C . GLN A 1 290 ? -4.516 10.333 -5.511 1.00 68.62 290 GLN A C 1
ATOM 2331 O O . GLN A 1 290 ? -5.645 10.574 -5.929 1.00 68.62 290 GLN A O 1
ATOM 2336 N N . ARG A 1 291 ? -3.446 10.484 -6.300 1.00 68.75 291 ARG A N 1
ATOM 2337 C CA . ARG A 1 291 ? -3.576 10.878 -7.709 1.00 68.75 291 ARG A CA 1
ATOM 2338 C C . ARG A 1 291 ? -4.252 9.807 -8.552 1.00 68.75 291 ARG A C 1
ATOM 2340 O O . ARG A 1 291 ? -4.962 10.160 -9.490 1.00 68.75 291 ARG A O 1
ATOM 2347 N N . ILE A 1 292 ? -3.990 8.533 -8.259 1.00 70.69 292 ILE A N 1
ATOM 2348 C CA . ILE A 1 292 ? -4.617 7.405 -8.952 1.00 70.69 292 ILE A CA 1
ATOM 2349 C C . ILE A 1 292 ? -6.108 7.376 -8.610 1.00 70.69 292 ILE A C 1
ATOM 2351 O O . ILE A 1 292 ? -6.924 7.341 -9.527 1.00 70.69 292 ILE A O 1
ATOM 2355 N N . GLU A 1 293 ? -6.459 7.471 -7.326 1.00 68.12 293 GLU A N 1
ATOM 2356 C CA . GLU A 1 293 ? -7.854 7.496 -6.866 1.00 68.12 293 GLU A CA 1
ATOM 2357 C C . GLU A 1 293 ? -8.616 8.712 -7.401 1.00 68.12 293 GLU A C 1
ATOM 2359 O O . GLU A 1 293 ? -9.725 8.577 -7.912 1.00 68.12 293 GLU A O 1
ATOM 2364 N N . GLY A 1 294 ? -7.991 9.891 -7.393 1.00 66.94 294 GLY A N 1
ATOM 2365 C CA . GLY A 1 294 ? -8.573 11.119 -7.933 1.00 66.94 294 GLY A CA 1
ATOM 2366 C C . GLY A 1 294 ? -8.628 11.191 -9.465 1.00 66.94 294 GLY A C 1
ATOM 2367 O O . GLY A 1 294 ? -8.936 12.253 -10.002 1.00 66.94 294 GLY A O 1
ATOM 2368 N N . GLY A 1 295 ? -8.255 10.128 -10.191 1.00 62.22 295 GLY A N 1
ATOM 2369 C CA . GLY A 1 295 ? -8.249 10.094 -11.661 1.00 62.22 295 GLY A CA 1
ATOM 2370 C C . GLY A 1 295 ? -7.230 11.036 -12.321 1.00 62.22 295 GLY A C 1
ATOM 2371 O O . GLY A 1 295 ? -7.188 11.166 -13.546 1.00 62.22 295 GLY A O 1
ATOM 2372 N N . LYS A 1 296 ? -6.356 11.677 -11.536 1.00 62.41 296 LYS A N 1
ATOM 2373 C CA . LYS A 1 296 ? -5.298 12.589 -11.993 1.00 62.41 296 LYS A CA 1
ATOM 2374 C C . LYS A 1 296 ? -4.074 11.779 -12.438 1.00 62.41 296 LYS A C 1
ATOM 2376 O O . LYS A 1 296 ? -2.981 11.905 -11.887 1.00 62.41 296 LYS A O 1
ATOM 2381 N N . MET A 1 297 ? -4.249 10.937 -13.461 1.00 54.66 297 MET A N 1
ATOM 2382 C CA . MET A 1 297 ? -3.193 10.061 -14.003 1.00 54.66 297 MET A CA 1
ATOM 2383 C C . MET A 1 297 ? -2.108 10.797 -14.813 1.00 54.66 297 MET A C 1
ATOM 2385 O O . MET A 1 297 ? -1.117 10.190 -15.228 1.00 54.66 297 MET A O 1
ATOM 2389 N N . TYR A 1 298 ? -2.263 12.098 -15.071 1.00 51.94 298 TYR A N 1
ATOM 2390 C CA . TYR A 1 298 ? -1.351 12.851 -15.931 1.00 51.94 298 TYR A CA 1
ATOM 2391 C C . TYR A 1 298 ? -0.032 13.166 -15.216 1.00 51.94 298 TYR A C 1
ATOM 2393 O O . TYR A 1 298 ? 0.124 14.186 -14.553 1.00 51.94 298 TYR A O 1
ATOM 2401 N N . ILE A 1 299 ? 0.947 12.272 -15.368 1.00 56.03 299 ILE A N 1
ATOM 2402 C CA . ILE A 1 299 ? 2.324 12.502 -14.911 1.00 56.03 299 ILE A CA 1
ATOM 2403 C C . ILE A 1 299 ? 3.062 13.462 -15.857 1.00 56.03 299 ILE A C 1
ATOM 2405 O O . ILE A 1 299 ? 3.881 14.235 -15.372 1.00 56.03 299 ILE A O 1
ATOM 2409 N N . GLN A 1 300 ? 2.732 13.448 -17.154 1.00 59.38 300 GLN A N 1
ATOM 2410 C CA . GLN A 1 300 ? 2.985 14.454 -18.199 1.00 59.38 300 GLN A CA 1
ATOM 2411 C C . GLN A 1 300 ? 2.093 14.101 -19.408 1.00 59.38 300 GLN A C 1
ATOM 2413 O O . GLN A 1 300 ? 1.711 12.930 -19.538 1.00 59.38 300 GLN A O 1
ATOM 2418 N N . PRO A 1 301 ? 1.744 15.045 -20.300 1.00 68.06 301 PRO A N 1
ATOM 2419 C CA . PRO A 1 301 ? 1.056 14.693 -21.534 1.00 68.06 301 PRO A CA 1
ATOM 2420 C C . PRO A 1 301 ? 1.942 13.778 -22.392 1.00 68.06 301 PRO A C 1
ATOM 2422 O O . PRO A 1 301 ? 3.168 13.759 -22.272 1.00 68.06 301 PRO A O 1
ATOM 2425 N N . LYS A 1 302 ? 1.327 13.009 -23.292 1.00 78.75 302 LYS A N 1
ATOM 2426 C CA . LYS A 1 302 ? 2.065 12.266 -24.319 1.00 78.75 302 LYS A CA 1
ATOM 2427 C C . LYS A 1 302 ? 2.661 13.280 -25.304 1.00 78.75 302 LYS A C 1
ATOM 2429 O O . LYS A 1 302 ? 2.002 13.675 -26.258 1.00 78.75 302 LYS A O 1
ATOM 2434 N N . GLN A 1 303 ? 3.874 13.745 -25.024 1.00 86.75 303 GLN A N 1
ATOM 2435 C CA . GLN A 1 303 ? 4.559 14.797 -25.787 1.00 86.75 303 GLN A CA 1
ATOM 2436 C C . GLN A 1 303 ? 5.679 14.262 -26.672 1.00 86.75 303 GLN A C 1
ATOM 2438 O O . GLN A 1 303 ? 6.342 15.036 -27.343 1.00 86.75 303 GLN A O 1
ATOM 2443 N N . TRP A 1 304 ? 5.907 12.951 -26.692 1.00 87.19 304 TRP A N 1
ATOM 2444 C CA . TRP A 1 304 ? 7.024 12.367 -27.424 1.00 87.19 304 TRP A CA 1
ATOM 2445 C C . TRP A 1 304 ? 6.523 11.524 -28.588 1.00 87.19 304 TRP A C 1
ATOM 2447 O O . TRP A 1 304 ? 5.552 10.778 -28.469 1.00 87.19 304 TRP A O 1
ATOM 2457 N N . ARG A 1 305 ? 7.208 11.606 -29.720 1.00 92.12 305 ARG A N 1
ATOM 2458 C CA . ARG A 1 305 ? 7.090 10.676 -30.843 1.00 92.12 305 ARG A CA 1
ATOM 2459 C C . ARG A 1 305 ? 8.447 10.053 -31.120 1.00 92.12 305 ARG A C 1
ATOM 2461 O O . ARG A 1 305 ? 9.482 10.548 -30.684 1.00 92.12 305 ARG A O 1
ATOM 2468 N N . VAL A 1 306 ? 8.421 8.943 -31.842 1.00 92.19 306 VAL A N 1
ATOM 2469 C CA . VAL A 1 306 ? 9.628 8.278 -32.326 1.00 92.19 306 VAL A CA 1
ATOM 2470 C C . VAL A 1 306 ? 9.650 8.410 -33.838 1.00 92.19 306 VAL A C 1
ATOM 2472 O O . VAL A 1 306 ? 8.700 7.994 -34.504 1.00 92.19 306 VAL A O 1
ATOM 2475 N N . ARG A 1 307 ? 10.708 9.017 -34.369 1.00 93.81 307 ARG A N 1
ATOM 2476 C CA . ARG A 1 307 ? 10.990 9.064 -35.800 1.00 93.81 307 ARG A CA 1
ATOM 2477 C C . ARG A 1 307 ? 11.885 7.887 -36.137 1.00 93.81 307 ARG A C 1
ATOM 2479 O O . ARG A 1 307 ? 12.931 7.718 -35.528 1.00 93.81 307 ARG A O 1
ATOM 2486 N N . VAL A 1 308 ? 11.455 7.060 -37.073 1.00 94.62 308 VAL A N 1
ATOM 2487 C CA . VAL A 1 308 ? 12.215 5.921 -37.580 1.00 94.62 308 VAL A CA 1
ATOM 2488 C C . VAL A 1 308 ? 12.862 6.350 -38.887 1.00 94.62 308 VAL A C 1
ATOM 2490 O O . VAL A 1 308 ? 12.178 6.837 -39.785 1.00 94.62 308 VAL A O 1
ATOM 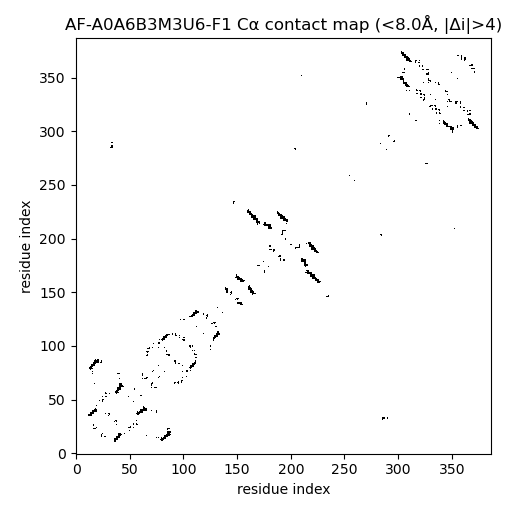2493 N N . GLU A 1 309 ? 14.178 6.218 -38.980 1.00 93.44 309 GLU A N 1
ATOM 2494 C CA . GLU A 1 309 ? 14.959 6.754 -40.095 1.00 93.44 309 GLU A CA 1
ATOM 2495 C C . GLU A 1 309 ? 15.213 5.700 -41.165 1.00 93.44 309 GLU A C 1
ATOM 2497 O O . GLU A 1 309 ? 14.937 5.929 -42.338 1.00 93.44 309 GLU A O 1
ATOM 2502 N N . LYS A 1 310 ? 15.729 4.537 -40.757 1.00 92.12 310 LYS A N 1
ATOM 2503 C CA . LYS A 1 310 ? 16.081 3.435 -41.659 1.00 92.12 310 LYS A CA 1
ATOM 2504 C C . LYS A 1 310 ? 16.114 2.098 -40.926 1.00 92.12 310 LYS A C 1
ATOM 2506 O O . LYS A 1 310 ? 16.369 2.057 -39.723 1.00 92.12 310 LYS A O 1
ATOM 2511 N N . ALA A 1 311 ? 15.921 1.014 -41.669 1.00 91.00 311 ALA A N 1
ATOM 2512 C CA . ALA A 1 311 ? 16.134 -0.360 -41.222 1.00 91.00 311 ALA A CA 1
ATOM 2513 C C . ALA A 1 311 ? 17.252 -0.990 -42.063 1.00 91.00 311 ALA A C 1
ATOM 2515 O O . ALA A 1 311 ? 17.306 -0.762 -43.270 1.00 91.00 311 ALA A O 1
ATOM 2516 N N . LEU A 1 312 ? 18.159 -1.739 -41.431 1.00 84.94 312 LEU A N 1
ATOM 2517 C CA . LEU A 1 312 ? 19.334 -2.303 -42.110 1.00 84.94 312 LEU A CA 1
ATOM 2518 C C . LEU A 1 312 ? 19.038 -3.606 -42.869 1.00 84.94 312 LEU A C 1
ATOM 2520 O O . LEU A 1 312 ? 19.764 -3.941 -43.799 1.00 84.94 312 LEU A O 1
ATOM 2524 N N . THR A 1 313 ? 17.985 -4.334 -42.493 1.00 87.88 313 THR A N 1
ATOM 2525 C CA . THR A 1 313 ? 17.617 -5.634 -43.079 1.00 87.88 313 THR A CA 1
ATOM 2526 C C . THR A 1 313 ? 16.103 -5.753 -43.260 1.00 87.88 313 THR A C 1
ATOM 2528 O O . THR A 1 313 ? 15.330 -5.028 -42.628 1.00 87.88 313 THR A O 1
ATOM 2531 N N . GLN A 1 314 ? 15.647 -6.679 -44.111 1.00 84.44 314 GLN A N 1
ATOM 2532 C CA . GLN A 1 314 ? 14.211 -6.961 -44.247 1.00 84.44 314 GLN A CA 1
ATOM 2533 C C . GLN A 1 314 ? 13.619 -7.572 -42.965 1.00 84.44 314 GLN A C 1
ATOM 2535 O O . GLN A 1 314 ? 12.496 -7.237 -42.585 1.00 84.44 314 GLN A O 1
ATOM 2540 N N . ASP A 1 315 ? 14.401 -8.364 -42.233 1.00 86.50 315 ASP A N 1
ATOM 2541 C CA . ASP A 1 315 ? 14.003 -8.878 -40.919 1.00 86.50 315 ASP A CA 1
ATOM 2542 C C . ASP A 1 315 ? 13.808 -7.738 -39.908 1.00 86.50 315 ASP A C 1
ATOM 2544 O O . ASP A 1 315 ? 12.819 -7.714 -39.172 1.00 86.50 315 ASP A O 1
ATOM 2548 N N . ALA A 1 316 ? 14.676 -6.720 -39.935 1.00 86.38 316 ALA A N 1
ATOM 2549 C CA . ALA A 1 316 ? 14.537 -5.517 -39.115 1.00 86.38 316 ALA A CA 1
ATOM 2550 C C . ALA A 1 316 ? 13.248 -4.735 -39.428 1.00 86.38 316 ALA A C 1
ATOM 2552 O O . ALA A 1 316 ? 12.628 -4.175 -38.519 1.00 86.38 316 ALA A O 1
ATOM 2553 N N . VAL A 1 317 ? 12.803 -4.721 -40.690 1.00 87.00 317 VAL A N 1
ATOM 2554 C CA . VAL A 1 317 ? 11.515 -4.126 -41.093 1.00 87.00 317 VAL A CA 1
ATOM 2555 C C . VAL A 1 317 ? 10.351 -4.868 -40.431 1.00 87.00 317 VAL A C 1
ATOM 2557 O O . VAL A 1 317 ? 9.461 -4.236 -39.849 1.00 87.00 317 VAL A O 1
ATOM 2560 N N . PHE A 1 318 ? 10.371 -6.203 -40.464 1.00 86.50 318 PHE A N 1
ATOM 2561 C CA . PHE A 1 318 ? 9.322 -7.034 -39.873 1.00 86.50 318 PHE A CA 1
ATOM 2562 C C . PHE A 1 318 ? 9.305 -6.955 -38.340 1.00 86.50 318 PHE A C 1
ATOM 2564 O O . PHE A 1 318 ? 8.272 -6.643 -37.735 1.00 86.50 318 PHE A O 1
ATOM 2571 N N . GLU A 1 319 ? 10.447 -7.185 -37.690 1.00 86.19 319 GLU A N 1
ATOM 2572 C CA . GLU A 1 319 ? 10.536 -7.141 -36.233 1.00 86.19 319 GLU A CA 1
ATOM 2573 C C . GLU A 1 319 ? 10.337 -5.726 -35.673 1.00 86.19 319 GLU A C 1
ATOM 2575 O O . GLU A 1 319 ? 9.729 -5.551 -34.610 1.00 86.19 319 GLU A O 1
ATOM 2580 N N . GLY A 1 320 ? 10.806 -4.704 -36.395 1.00 88.06 320 GLY A N 1
ATOM 2581 C CA . GLY A 1 320 ? 10.599 -3.302 -36.053 1.00 88.06 320 GLY A CA 1
ATOM 2582 C C . GLY A 1 320 ? 9.116 -2.937 -36.028 1.00 88.06 320 GLY A C 1
ATOM 2583 O O . GLY A 1 320 ? 8.654 -2.306 -35.074 1.00 88.06 320 GLY A O 1
ATOM 2584 N N . ALA A 1 321 ? 8.331 -3.420 -36.998 1.00 89.56 321 ALA A N 1
ATOM 2585 C CA . ALA A 1 321 ? 6.884 -3.212 -37.019 1.00 89.56 321 ALA A CA 1
ATOM 2586 C C . ALA A 1 321 ? 6.191 -3.851 -35.800 1.00 89.56 321 ALA A C 1
ATOM 2588 O O . ALA A 1 321 ? 5.336 -3.220 -35.171 1.00 89.56 321 ALA A O 1
ATOM 2589 N N . ASN A 1 322 ? 6.599 -5.063 -35.409 1.00 87.38 322 ASN A N 1
ATOM 2590 C CA . ASN A 1 322 ? 6.082 -5.728 -34.207 1.00 87.38 322 ASN A CA 1
ATOM 2591 C C . ASN A 1 322 ? 6.422 -4.936 -32.931 1.00 87.38 322 ASN A C 1
ATOM 2593 O O . ASN A 1 322 ? 5.566 -4.756 -32.059 1.00 87.38 322 ASN A O 1
ATOM 2597 N N . ALA A 1 323 ? 7.647 -4.411 -32.824 1.00 85.69 323 ALA A N 1
ATOM 2598 C CA . ALA A 1 323 ? 8.064 -3.579 -31.697 1.00 85.69 323 ALA A CA 1
ATOM 2599 C C . ALA A 1 323 ? 7.262 -2.266 -31.614 1.00 85.69 323 ALA A C 1
ATOM 2601 O O . ALA A 1 323 ? 6.788 -1.912 -30.529 1.00 85.69 323 ALA A O 1
ATOM 2602 N N . ILE A 1 324 ? 7.049 -1.584 -32.746 1.00 89.38 324 ILE A N 1
ATOM 2603 C CA . ILE A 1 324 ? 6.260 -0.345 -32.827 1.00 89.38 324 ILE A CA 1
ATOM 2604 C C . ILE A 1 324 ? 4.811 -0.602 -32.421 1.00 89.38 324 ILE A C 1
ATOM 2606 O O . ILE A 1 324 ? 4.305 0.098 -31.543 1.00 89.38 324 ILE A O 1
ATOM 2610 N N . ALA A 1 325 ? 4.150 -1.613 -32.991 1.00 88.44 325 ALA A N 1
ATOM 2611 C CA . ALA A 1 325 ? 2.758 -1.931 -32.669 1.00 88.44 325 ALA A CA 1
ATOM 2612 C C . ALA A 1 325 ? 2.582 -2.273 -31.182 1.00 88.44 325 ALA A C 1
ATOM 2614 O O . ALA A 1 325 ? 1.692 -1.756 -30.503 1.00 88.44 325 ALA A O 1
ATOM 2615 N N . ARG A 1 326 ? 3.487 -3.097 -30.641 1.00 83.44 326 ARG A N 1
ATOM 2616 C CA . ARG A 1 326 ? 3.442 -3.532 -29.243 1.00 83.44 326 ARG A CA 1
ATOM 2617 C C . ARG A 1 326 ? 3.658 -2.386 -28.259 1.00 83.44 326 ARG A C 1
ATOM 2619 O O . ARG A 1 326 ? 2.947 -2.319 -27.261 1.00 83.44 326 ARG A O 1
ATOM 2626 N N . ILE A 1 327 ? 4.644 -1.521 -28.507 1.00 83.19 327 ILE A N 1
ATOM 2627 C CA . ILE A 1 327 ? 5.047 -0.482 -27.548 1.00 83.19 327 ILE A CA 1
ATOM 2628 C C . ILE A 1 327 ? 4.206 0.780 -27.711 1.00 83.19 327 ILE A C 1
ATOM 2630 O O . ILE A 1 327 ? 3.819 1.353 -26.701 1.00 83.19 327 ILE A O 1
ATOM 2634 N N . SER A 1 328 ? 3.887 1.211 -28.935 1.00 85.12 328 SER A N 1
ATOM 2635 C CA . SER A 1 328 ? 3.075 2.420 -29.166 1.00 85.12 328 SER A CA 1
ATOM 2636 C C . SER A 1 328 ? 1.565 2.186 -29.038 1.00 85.12 328 SER A C 1
ATOM 2638 O O . SER A 1 328 ? 0.788 3.134 -28.901 1.00 85.12 328 SER A O 1
ATOM 2640 N N . GLY A 1 329 ? 1.139 0.921 -29.097 1.00 82.94 329 GLY A N 1
ATOM 2641 C CA . GLY A 1 329 ? -0.265 0.529 -29.111 1.00 82.94 329 GLY A CA 1
ATOM 2642 C C . GLY A 1 329 ? -0.986 0.823 -30.430 1.00 82.94 329 GLY A C 1
ATOM 2643 O O . GLY A 1 329 ? -2.212 0.751 -30.452 1.00 82.94 329 GLY A O 1
ATOM 2644 N N . CYS A 1 330 ? -0.287 1.200 -31.509 1.00 85.94 330 CYS A N 1
ATOM 2645 C CA . CYS A 1 330 ? -0.895 1.309 -32.840 1.00 85.94 330 CYS A CA 1
ATOM 2646 C C . CYS A 1 330 ? -1.214 -0.077 -33.427 1.00 85.94 330 CYS A C 1
ATOM 2648 O O . CYS A 1 330 ? -0.741 -1.102 -32.927 1.00 85.94 330 CYS A O 1
ATOM 2650 N N . THR A 1 331 ? -2.007 -0.126 -34.500 1.00 90.31 331 THR A N 1
ATOM 2651 C CA . THR A 1 331 ? -2.288 -1.409 -35.158 1.00 90.31 331 THR A CA 1
ATOM 2652 C C . THR A 1 331 ? -1.034 -1.941 -35.848 1.00 90.31 331 THR A C 1
ATOM 2654 O O . THR A 1 331 ? -0.162 -1.176 -36.277 1.00 90.31 331 THR A O 1
ATOM 2657 N N . LEU A 1 332 ? -0.940 -3.266 -35.983 1.00 90.44 332 LEU A N 1
ATOM 2658 C CA . LEU A 1 332 ? 0.190 -3.889 -36.671 1.00 90.44 332 LEU A CA 1
ATOM 2659 C C . LEU A 1 332 ? 0.275 -3.451 -38.141 1.00 90.44 332 LEU A C 1
ATOM 2661 O O . LEU A 1 332 ? 1.366 -3.245 -38.663 1.00 90.44 332 LEU A O 1
ATOM 2665 N N . GLN A 1 333 ? -0.869 -3.227 -38.789 1.00 91.44 333 GLN A N 1
ATOM 2666 C CA . GLN A 1 333 ? -0.935 -2.712 -40.155 1.00 91.44 333 GLN A CA 1
ATOM 2667 C C . GLN A 1 333 ? -0.348 -1.296 -40.268 1.00 91.44 333 GLN A C 1
ATOM 2669 O O . GLN A 1 333 ? 0.445 -1.036 -41.170 1.00 91.44 333 GLN A O 1
ATOM 2674 N N . GLN A 1 334 ? -0.678 -0.396 -39.332 1.00 91.69 334 GLN A N 1
ATOM 2675 C CA . GLN A 1 334 ? -0.099 0.952 -39.279 1.00 91.69 334 GLN A CA 1
ATOM 2676 C C . GLN A 1 334 ? 1.421 0.902 -39.082 1.00 91.69 334 GLN A C 1
ATOM 2678 O O . GLN A 1 334 ? 2.152 1.627 -39.753 1.00 91.69 334 GLN A O 1
ATOM 2683 N N . ALA A 1 335 ? 1.899 0.020 -38.200 1.00 92.12 335 ALA A N 1
ATOM 2684 C CA . ALA A 1 335 ? 3.326 -0.152 -37.948 1.00 92.12 335 ALA A CA 1
ATOM 2685 C C . ALA A 1 335 ? 4.078 -0.711 -39.168 1.00 92.12 335 ALA A C 1
ATOM 2687 O O . ALA A 1 335 ? 5.142 -0.202 -39.510 1.00 92.12 335 ALA A O 1
ATOM 2688 N N . ARG A 1 336 ? 3.518 -1.714 -39.860 1.00 92.88 336 ARG A N 1
ATOM 2689 C CA . ARG A 1 336 ? 4.103 -2.275 -41.091 1.00 92.88 336 ARG A CA 1
ATOM 2690 C C . ARG A 1 336 ? 4.152 -1.245 -42.213 1.00 92.88 336 ARG A C 1
ATOM 2692 O O . ARG A 1 336 ? 5.195 -1.092 -42.836 1.00 92.88 336 ARG A O 1
ATOM 2699 N N . LYS A 1 337 ? 3.066 -0.488 -42.414 1.00 93.75 337 LYS A N 1
ATOM 2700 C CA . LYS A 1 337 ? 3.019 0.595 -43.406 1.00 93.75 337 LYS A CA 1
ATOM 2701 C C . LYS A 1 337 ? 4.087 1.657 -43.135 1.00 93.75 337 LYS A C 1
ATOM 2703 O O . LYS A 1 337 ? 4.702 2.142 -44.077 1.00 93.75 337 LYS A O 1
ATOM 2708 N N . LEU A 1 338 ? 4.316 2.005 -41.867 1.00 92.31 338 LEU A N 1
ATOM 2709 C CA . LEU A 1 338 ? 5.386 2.924 -41.476 1.00 92.31 338 LEU A CA 1
ATOM 2710 C C . LEU A 1 338 ? 6.767 2.341 -41.803 1.00 92.31 338 LEU A C 1
ATOM 2712 O O . LEU A 1 338 ? 7.568 3.017 -42.432 1.00 92.31 338 LEU A O 1
ATOM 2716 N N . MET A 1 339 ? 7.032 1.087 -41.427 1.00 92.62 339 MET A N 1
ATOM 2717 C CA . MET A 1 339 ? 8.333 0.442 -41.657 1.00 92.62 339 MET A CA 1
ATOM 2718 C C . MET A 1 339 ? 8.647 0.183 -43.139 1.00 92.62 339 MET A C 1
ATOM 2720 O O . MET A 1 339 ? 9.814 0.099 -43.501 1.00 92.62 339 MET A O 1
ATOM 2724 N N . GLN A 1 340 ? 7.629 0.072 -43.996 1.00 91.56 340 GLN A N 1
ATOM 2725 C CA . GLN A 1 340 ? 7.793 -0.028 -45.452 1.00 91.56 340 GLN A CA 1
ATOM 2726 C C . GLN A 1 340 ? 8.071 1.329 -46.119 1.00 91.56 340 GLN A C 1
ATOM 2728 O O . GLN A 1 340 ? 8.629 1.359 -47.209 1.00 91.56 340 GLN A O 1
ATOM 2733 N N . ASN A 1 341 ? 7.701 2.439 -45.472 1.00 92.31 341 ASN A N 1
ATOM 2734 C CA . ASN A 1 341 ? 7.827 3.800 -46.000 1.00 92.31 341 ASN A CA 1
ATOM 2735 C C . ASN A 1 341 ? 8.714 4.653 -45.079 1.00 92.31 341 ASN A C 1
ATOM 2737 O O . ASN A 1 341 ? 8.266 5.654 -44.517 1.00 92.31 341 ASN A O 1
ATOM 2741 N N . LEU A 1 342 ? 9.958 4.216 -44.871 1.00 91.12 342 LEU A N 1
ATOM 2742 C CA . LEU A 1 342 ? 10.942 4.950 -44.071 1.00 91.12 342 LEU A CA 1
ATOM 2743 C C . LEU A 1 342 ? 11.640 6.035 -44.912 1.00 91.12 342 LEU A C 1
ATOM 2745 O O . LEU A 1 342 ? 11.919 5.786 -46.085 1.00 91.12 342 LEU A O 1
ATOM 2749 N N . PRO A 1 343 ? 11.968 7.208 -44.333 1.00 92.38 343 PRO A N 1
ATOM 2750 C CA . PRO A 1 343 ? 11.793 7.603 -42.929 1.00 92.38 343 PRO A CA 1
ATOM 2751 C C . PRO A 1 343 ? 10.350 8.018 -42.574 1.00 92.38 343 PRO A C 1
ATOM 2753 O O . PRO A 1 343 ? 9.668 8.669 -43.360 1.00 92.38 343 PRO A O 1
ATOM 2756 N N . GLY A 1 344 ? 9.900 7.728 -41.347 1.00 92.25 344 GLY A N 1
ATOM 2757 C CA . GLY A 1 344 ? 8.534 8.029 -40.894 1.00 92.25 344 GLY A CA 1
ATOM 2758 C C . GLY A 1 344 ? 8.393 8.176 -39.377 1.00 92.25 344 GLY A C 1
ATOM 2759 O O . GLY A 1 344 ? 9.245 7.734 -38.612 1.00 92.25 344 GLY A O 1
ATOM 2760 N N . THR A 1 345 ? 7.307 8.799 -38.914 1.00 93.19 345 THR A N 1
ATOM 2761 C CA . THR A 1 345 ? 7.068 9.055 -37.481 1.00 93.19 345 THR A CA 1
ATOM 2762 C C . THR A 1 345 ? 5.947 8.178 -36.943 1.00 93.19 345 THR A C 1
ATOM 2764 O O . THR A 1 345 ? 4.882 8.072 -37.552 1.00 93.19 345 THR A O 1
ATOM 2767 N N . VAL A 1 346 ? 6.161 7.576 -35.771 1.00 92.12 346 VAL A N 1
ATOM 2768 C CA . VAL A 1 346 ? 5.152 6.759 -35.088 1.00 92.12 346 VAL A CA 1
ATOM 2769 C C . VAL A 1 346 ? 3.894 7.606 -34.829 1.00 92.12 346 VAL A C 1
ATOM 2771 O O . VAL A 1 346 ? 3.994 8.680 -34.229 1.00 92.12 346 VAL A O 1
ATOM 2774 N N . PRO A 1 347 ? 2.702 7.151 -35.265 1.00 84.62 347 PRO A N 1
ATOM 2775 C CA . PRO A 1 347 ? 1.510 8.000 -35.350 1.00 84.62 347 PRO A CA 1
ATOM 2776 C C . PRO A 1 347 ? 0.936 8.387 -33.984 1.00 84.62 347 PRO A C 1
ATOM 2778 O O . PRO A 1 347 ? 0.320 9.443 -33.839 1.00 84.62 347 PRO A O 1
ATOM 2781 N N . ARG A 1 348 ? 1.127 7.539 -32.968 1.00 86.50 348 ARG A N 1
ATOM 2782 C CA . ARG A 1 348 ? 0.619 7.789 -31.619 1.00 86.50 348 ARG A CA 1
AT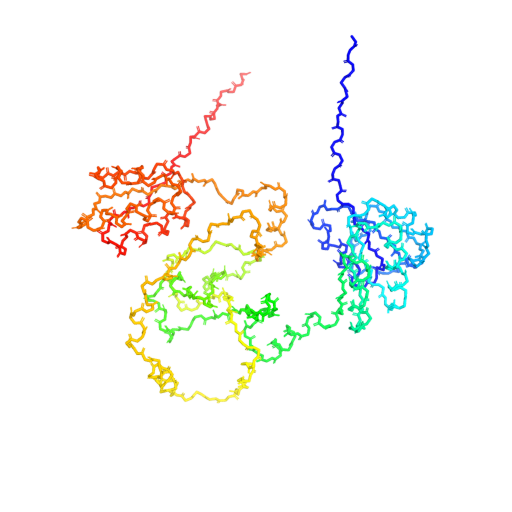OM 2783 C C . ARG A 1 348 ? 1.664 8.515 -30.777 1.00 86.50 348 ARG A C 1
ATOM 2785 O O . ARG A 1 348 ? 2.808 8.063 -30.733 1.00 86.50 348 ARG A O 1
ATOM 2792 N N . PRO A 1 349 ? 1.282 9.595 -30.076 1.00 87.94 349 PRO A N 1
ATOM 2793 C CA . PRO A 1 349 ? 2.159 10.205 -29.095 1.00 87.94 349 PRO A CA 1
ATOM 2794 C C . PRO A 1 349 ? 2.369 9.244 -27.915 1.00 87.94 349 PRO A C 1
ATOM 2796 O O . PRO A 1 349 ? 1.480 8.464 -27.560 1.00 87.94 349 PRO A O 1
ATOM 2799 N N . LEU A 1 350 ? 3.545 9.304 -27.304 1.00 85.12 350 LEU A N 1
ATOM 2800 C CA . LEU A 1 350 ? 4.023 8.408 -26.258 1.00 85.12 350 LEU A CA 1
ATOM 2801 C C . LEU A 1 350 ? 4.501 9.213 -25.045 1.00 85.12 350 LEU A C 1
ATOM 2803 O O . LEU A 1 350 ? 4.846 10.393 -25.145 1.00 85.12 350 LEU A O 1
ATOM 2807 N N . TYR A 1 351 ? 4.547 8.556 -23.888 1.00 82.00 351 TYR A N 1
ATOM 2808 C CA . TYR A 1 351 ? 5.300 9.074 -22.744 1.00 82.00 351 TYR A CA 1
ATOM 2809 C C . TYR A 1 351 ? 6.804 9.000 -23.037 1.00 82.00 351 TYR A C 1
ATOM 2811 O O . TYR A 1 351 ? 7.241 8.078 -23.728 1.00 82.00 351 TYR A O 1
ATOM 2819 N N . ARG A 1 352 ? 7.616 9.902 -22.467 1.00 81.69 352 ARG A N 1
ATOM 2820 C CA . ARG A 1 352 ? 9.078 9.932 -22.690 1.00 81.69 352 ARG A CA 1
ATOM 2821 C C . ARG A 1 352 ? 9.734 8.560 -22.497 1.00 81.69 352 ARG A C 1
ATOM 2823 O O . ARG A 1 352 ? 10.415 8.078 -23.393 1.00 81.69 352 ARG A O 1
ATOM 2830 N N . GLN A 1 353 ? 9.436 7.879 -21.386 1.00 77.94 353 GLN A N 1
ATOM 2831 C CA . GLN A 1 353 ? 9.975 6.542 -21.090 1.00 77.94 353 GLN A CA 1
ATOM 2832 C C . GLN A 1 353 ? 9.518 5.472 -22.096 1.00 77.94 353 GLN A C 1
ATOM 2834 O O . GLN A 1 353 ? 10.281 4.580 -22.464 1.00 77.94 353 GLN A O 1
ATOM 2839 N N . GLN A 1 354 ? 8.272 5.559 -22.568 1.00 81.69 354 GLN A N 1
ATOM 2840 C CA . GLN A 1 354 ? 7.724 4.651 -23.577 1.00 81.69 354 GLN A CA 1
ATOM 2841 C C . GLN A 1 354 ? 8.401 4.867 -24.939 1.00 81.69 354 GLN A C 1
ATOM 2843 O O . GLN A 1 354 ? 8.713 3.895 -25.627 1.00 81.69 354 GLN A O 1
ATOM 2848 N N . ALA A 1 355 ? 8.672 6.123 -25.300 1.00 86.75 355 ALA A N 1
ATOM 2849 C CA . ALA A 1 355 ? 9.382 6.497 -26.516 1.00 86.75 355 ALA A CA 1
ATOM 2850 C C . ALA A 1 355 ? 10.865 6.077 -26.465 1.00 86.75 355 ALA A C 1
ATOM 2852 O O . ALA A 1 355 ? 11.336 5.421 -27.392 1.00 86.75 355 ALA A O 1
ATOM 2853 N N . GLN A 1 356 ? 11.569 6.346 -25.355 1.00 85.50 356 GLN A N 1
ATOM 2854 C CA . GLN A 1 356 ? 12.947 5.886 -25.115 1.00 85.50 356 GLN A CA 1
ATOM 2855 C C . GLN A 1 356 ? 13.042 4.356 -25.220 1.00 85.50 356 GLN A C 1
ATOM 2857 O O . GLN A 1 356 ? 13.885 3.817 -25.937 1.00 85.50 356 GLN A O 1
ATOM 2862 N N . ARG A 1 357 ? 12.114 3.626 -24.581 1.00 82.75 357 ARG A N 1
ATOM 2863 C CA . ARG A 1 357 ? 12.038 2.161 -24.689 1.00 82.75 357 ARG A CA 1
ATOM 2864 C C . ARG A 1 357 ? 11.854 1.700 -26.135 1.00 82.75 357 ARG A C 1
ATOM 2866 O O . ARG A 1 357 ? 12.468 0.706 -26.521 1.00 82.75 357 ARG A O 1
ATOM 2873 N N . LEU A 1 358 ? 11.012 2.377 -26.917 1.00 88.00 358 LEU A N 1
ATOM 2874 C CA . LEU A 1 358 ? 10.799 2.036 -28.323 1.00 88.00 358 LEU A CA 1
ATOM 2875 C C . LEU A 1 358 ? 12.079 2.231 -29.143 1.00 88.00 358 LEU A C 1
ATOM 2877 O O . LEU A 1 358 ? 12.474 1.302 -29.841 1.00 88.00 358 LEU A O 1
ATOM 2881 N N . VAL A 1 359 ? 12.771 3.364 -28.994 1.00 88.69 359 VAL A N 1
ATOM 2882 C CA . VAL A 1 359 ? 14.059 3.614 -29.667 1.00 88.69 359 VAL A CA 1
ATOM 2883 C C . VAL A 1 359 ? 15.084 2.528 -29.326 1.00 88.69 359 VAL A C 1
ATOM 2885 O O . VAL A 1 359 ? 15.667 1.935 -30.231 1.00 88.69 359 VAL A O 1
ATOM 2888 N N . ARG A 1 360 ? 15.228 2.156 -28.045 1.00 83.12 360 ARG A N 1
ATOM 2889 C CA . ARG A 1 360 ? 16.128 1.062 -27.623 1.00 83.12 360 ARG A CA 1
ATOM 2890 C C . ARG A 1 360 ? 15.772 -0.277 -28.273 1.00 83.12 360 ARG A C 1
ATOM 2892 O O . ARG A 1 360 ? 16.651 -1.045 -28.652 1.00 83.12 360 ARG A O 1
ATOM 2899 N N . GLN A 1 361 ? 14.481 -0.590 -28.380 1.00 84.19 361 GLN A N 1
ATOM 2900 C CA . GLN A 1 361 ? 14.009 -1.848 -28.967 1.00 84.19 361 GLN A CA 1
ATOM 2901 C C . GLN A 1 361 ? 14.163 -1.893 -30.489 1.00 84.19 361 GLN A C 1
ATOM 2903 O O . GLN A 1 361 ? 14.355 -2.981 -31.029 1.00 84.19 361 GLN A O 1
ATOM 2908 N N . LEU A 1 362 ? 14.095 -0.742 -31.156 1.00 88.06 362 LEU A N 1
ATOM 2909 C CA . LEU A 1 362 ? 14.376 -0.600 -32.581 1.00 88.06 362 LEU A CA 1
ATOM 2910 C C . LEU A 1 362 ? 15.879 -0.706 -32.861 1.00 88.06 362 LEU A C 1
ATOM 2912 O O . LEU A 1 362 ? 16.281 -1.500 -33.706 1.00 88.06 362 LEU A O 1
ATOM 2916 N N . SER A 1 363 ? 16.711 -0.025 -32.070 1.00 86.75 363 SER A N 1
ATOM 2917 C CA . SER A 1 363 ? 18.173 -0.084 -32.193 1.00 86.75 363 SER A CA 1
ATOM 2918 C C . SER A 1 363 ? 18.713 -1.514 -32.051 1.00 86.75 363 SER A C 1
ATOM 2920 O O . SER A 1 363 ? 19.477 -1.973 -32.899 1.00 86.75 363 SER A O 1
ATOM 2922 N N . LYS A 1 364 ? 18.223 -2.282 -31.063 1.00 84.19 364 LYS A N 1
ATOM 2923 C CA . LYS A 1 364 ? 18.559 -3.714 -30.896 1.00 84.19 364 LYS A CA 1
ATOM 2924 C C . LYS A 1 364 ? 18.213 -4.582 -32.110 1.00 84.19 364 LYS A C 1
ATOM 2926 O O . LYS A 1 364 ? 18.792 -5.647 -32.272 1.00 84.19 364 LYS A O 1
ATOM 2931 N N . ARG A 1 365 ? 17.264 -4.133 -32.930 1.00 85.94 365 ARG A N 1
ATOM 2932 C CA . ARG A 1 365 ? 16.791 -4.799 -34.148 1.00 85.94 365 ARG A CA 1
ATOM 2933 C C . ARG A 1 365 ? 17.352 -4.160 -35.407 1.00 85.94 365 ARG A C 1
ATOM 2935 O O . ARG A 1 365 ? 16.760 -4.302 -36.464 1.00 85.94 365 ARG A O 1
ATOM 2942 N N . GLN A 1 366 ? 18.461 -3.427 -35.298 1.00 87.69 366 GLN A N 1
ATOM 2943 C CA . GLN A 1 366 ? 19.119 -2.805 -36.446 1.00 87.69 366 GLN A CA 1
ATOM 2944 C C . GLN A 1 366 ? 18.235 -1.765 -37.173 1.00 87.69 366 GLN A C 1
ATOM 2946 O O . GLN A 1 366 ? 18.374 -1.538 -38.377 1.00 87.69 366 GLN A O 1
ATOM 2951 N N . VAL A 1 367 ? 17.330 -1.109 -36.437 1.00 89.88 367 VAL A N 1
ATOM 2952 C CA . VAL A 1 367 ? 16.494 -0.002 -36.922 1.00 89.88 367 VAL A CA 1
ATOM 2953 C C . VAL A 1 367 ? 16.942 1.305 -36.262 1.00 89.88 367 VAL A C 1
ATOM 2955 O O . VAL A 1 367 ? 16.933 1.418 -35.035 1.00 89.88 367 VAL A O 1
ATOM 2958 N N . SER A 1 368 ? 17.312 2.304 -37.070 1.00 92.00 368 SER A N 1
ATOM 2959 C CA . SER A 1 368 ? 17.663 3.651 -36.596 1.00 92.00 368 SER A CA 1
ATOM 2960 C C . SER A 1 368 ? 16.401 4.437 -36.263 1.00 92.00 368 SER A C 1
ATOM 2962 O O . SER A 1 368 ? 15.486 4.525 -37.088 1.00 92.00 368 SER A O 1
ATOM 2964 N N . ALA A 1 369 ? 16.346 5.011 -35.064 1.00 93.25 369 ALA A N 1
ATOM 2965 C CA . ALA A 1 369 ? 15.229 5.829 -34.624 1.00 93.25 369 ALA A CA 1
ATOM 2966 C C . ALA A 1 369 ? 15.670 6.901 -33.620 1.00 93.25 369 ALA A C 1
ATOM 2968 O O . ALA A 1 369 ? 16.571 6.674 -32.816 1.00 93.25 369 ALA A O 1
ATOM 2969 N N . SER A 1 370 ? 14.987 8.042 -33.634 1.00 91.62 370 SER A N 1
ATOM 2970 C CA . SER A 1 370 ? 15.246 9.198 -32.779 1.00 91.62 370 SER A CA 1
ATOM 2971 C C . SER A 1 370 ? 13.967 9.695 -32.098 1.00 91.62 370 SER A C 1
ATOM 2973 O O . SER A 1 370 ? 12.841 9.454 -32.548 1.00 91.62 370 SER A O 1
ATOM 2975 N N . LEU A 1 371 ? 14.136 10.355 -30.953 1.00 91.12 371 LEU A N 1
ATOM 2976 C CA . LEU A 1 371 ? 13.048 10.966 -30.193 1.00 91.12 371 LEU A CA 1
ATOM 2977 C C . LEU A 1 371 ? 12.709 12.340 -30.771 1.00 91.12 371 LEU A C 1
ATOM 2979 O O . LEU A 1 371 ? 13.602 13.133 -31.049 1.00 91.12 371 LEU A O 1
ATOM 2983 N N . VAL A 1 372 ? 11.417 12.632 -30.906 1.00 89.56 372 VAL A N 1
ATOM 2984 C CA . VAL A 1 372 ? 10.912 13.933 -31.357 1.00 89.56 372 VAL A CA 1
ATOM 2985 C C . VAL A 1 372 ? 9.903 14.444 -30.342 1.00 89.56 372 VAL A C 1
ATOM 2987 O O . VAL A 1 372 ? 8.910 13.769 -30.059 1.00 89.56 372 VAL A O 1
ATOM 2990 N N . GLU A 1 373 ? 10.144 15.630 -29.798 1.00 87.75 373 GLU A N 1
ATOM 2991 C CA . GLU A 1 373 ? 9.190 16.305 -28.925 1.00 87.75 373 GLU A CA 1
ATOM 2992 C C . GLU A 1 373 ? 8.097 16.991 -29.759 1.00 87.75 373 GLU A C 1
ATOM 2994 O O . GLU A 1 373 ? 8.359 17.561 -30.817 1.00 87.75 373 GLU A O 1
ATOM 2999 N N . ILE A 1 374 ? 6.848 16.890 -29.310 1.00 84.62 374 ILE A N 1
ATOM 3000 C CA . ILE A 1 374 ? 5.699 17.560 -29.913 1.00 84.62 374 ILE A CA 1
ATOM 3001 C C . ILE A 1 374 ? 5.633 18.967 -29.304 1.00 84.62 374 ILE A C 1
ATOM 3003 O O . ILE A 1 374 ? 5.343 19.072 -28.107 1.00 84.62 374 ILE A O 1
ATOM 3007 N N . PRO A 1 375 ? 5.861 20.039 -30.087 1.00 71.31 375 PRO A N 1
ATOM 3008 C CA . PRO A 1 375 ? 5.736 21.396 -29.575 1.00 71.31 375 PRO A CA 1
ATOM 3009 C C . PRO A 1 375 ? 4.302 21.645 -29.094 1.00 71.31 375 PRO A C 1
ATOM 3011 O O . PRO A 1 375 ? 3.335 21.339 -29.796 1.00 71.31 375 PRO A O 1
ATOM 3014 N N . GLN A 1 376 ? 4.156 22.166 -27.873 1.00 61.56 376 GLN A N 1
ATOM 3015 C CA . GLN A 1 376 ? 2.854 22.604 -27.373 1.00 61.56 376 GLN A CA 1
ATOM 3016 C C . GLN A 1 376 ? 2.416 23.852 -28.156 1.00 61.56 376 GLN A C 1
ATOM 3018 O O . GLN A 1 376 ? 3.260 24.717 -28.404 1.00 61.56 376 GLN A O 1
ATOM 3023 N N . PRO A 1 377 ? 1.132 23.990 -28.538 1.00 49.22 377 PRO A N 1
ATOM 3024 C CA . PRO A 1 377 ? 0.646 25.252 -29.071 1.00 49.22 377 PRO A CA 1
ATOM 3025 C C . PRO A 1 377 ? 0.858 26.330 -28.002 1.00 49.22 377 PRO A C 1
ATOM 3027 O O . PRO A 1 377 ? 0.355 26.204 -26.884 1.00 49.22 377 PRO A O 1
ATOM 3030 N N . GLN A 1 378 ? 1.635 27.363 -28.333 1.00 41.47 378 GLN A N 1
ATOM 3031 C CA . GLN A 1 378 ? 1.745 28.565 -27.514 1.00 41.47 378 GLN A CA 1
ATOM 3032 C C . GLN A 1 378 ? 0.330 29.109 -27.310 1.00 41.47 378 GLN A C 1
ATOM 3034 O O . GLN A 1 378 ? -0.351 29.458 -28.275 1.00 41.47 378 GLN A O 1
ATOM 3039 N N . GLN A 1 379 ? -0.136 29.146 -26.061 1.00 39.38 379 GLN A N 1
ATOM 3040 C CA . GLN A 1 379 ? -1.306 29.938 -25.709 1.00 39.38 379 GLN A CA 1
ATOM 3041 C C . GLN A 1 379 ? -1.005 31.377 -26.129 1.00 39.38 379 GLN A C 1
ATOM 3043 O O . GLN A 1 379 ? -0.085 31.999 -25.599 1.00 39.38 379 GLN A O 1
ATOM 3048 N N . ALA A 1 380 ? -1.733 31.872 -27.129 1.00 33.09 380 ALA A N 1
ATOM 3049 C CA . ALA A 1 380 ? -1.675 33.259 -27.546 1.00 33.09 380 ALA A CA 1
ATOM 3050 C C . ALA A 1 380 ? -2.044 34.128 -26.337 1.00 33.09 380 ALA A C 1
ATOM 3052 O O . ALA A 1 380 ? -3.212 34.234 -25.969 1.00 33.09 380 ALA A O 1
ATOM 3053 N N . TYR A 1 381 ? -1.039 34.718 -25.691 1.00 35.91 381 TYR A N 1
ATOM 3054 C CA . TYR A 1 381 ? -1.248 35.789 -24.731 1.00 35.91 381 TYR A CA 1
ATOM 3055 C C . TYR A 1 381 ? -1.778 36.994 -25.509 1.00 35.91 381 TYR A C 1
ATOM 3057 O O . TYR A 1 381 ? -1.035 37.707 -26.184 1.00 35.91 381 TYR A O 1
ATOM 3065 N N . SER A 1 382 ? -3.090 37.201 -25.430 1.00 36.69 382 SER A N 1
ATOM 3066 C CA . SER A 1 382 ? -3.744 38.450 -25.792 1.00 36.69 382 SER A CA 1
ATOM 3067 C C . SER A 1 382 ? -3.290 39.540 -24.820 1.00 36.69 382 SER A C 1
ATOM 3069 O O . SER A 1 382 ? -3.879 39.736 -23.759 1.00 36.69 382 SER A O 1
ATOM 3071 N N . SER A 1 383 ? -2.223 40.244 -25.181 1.00 36.06 383 SER A N 1
ATOM 3072 C CA . SER A 1 383 ? -1.780 41.462 -24.508 1.00 36.06 383 SER A CA 1
ATOM 3073 C C . SER A 1 383 ? -2.162 42.670 -25.354 1.00 36.06 383 SER A C 1
ATOM 3075 O O . SER A 1 383 ? -1.330 43.161 -26.110 1.00 36.06 383 SER A O 1
ATOM 3077 N N . GLN A 1 384 ? -3.388 43.183 -25.221 1.00 34.22 384 GLN A N 1
ATOM 3078 C CA . GLN A 1 384 ? -3.665 44.596 -25.510 1.00 34.22 384 GLN A CA 1
ATOM 3079 C C . GLN A 1 384 ? -4.562 45.186 -24.414 1.00 34.22 384 GLN A C 1
ATOM 3081 O O . GLN A 1 384 ? -5.678 44.737 -24.174 1.00 34.22 384 GLN A O 1
ATOM 3086 N N . LYS A 1 385 ? -3.964 46.148 -23.703 1.00 31.48 385 LYS A N 1
ATOM 3087 C CA . LYS A 1 385 ? -4.444 46.885 -22.526 1.00 31.48 385 LYS A CA 1
ATOM 3088 C C . LYS A 1 385 ? -5.670 47.758 -22.848 1.00 31.48 385 LYS A C 1
ATOM 3090 O O . LYS A 1 385 ? -5.719 48.294 -23.956 1.00 31.48 385 LYS A O 1
ATOM 3095 N N . PRO A 1 386 ? -6.585 48.008 -21.892 1.00 39.59 386 PRO A N 1
ATOM 3096 C CA . PRO A 1 386 ? -7.494 49.144 -21.997 1.00 39.59 386 PRO A CA 1
ATOM 3097 C C . PRO A 1 386 ? -6.712 50.455 -21.791 1.00 39.59 386 PRO A C 1
ATOM 3099 O O . PRO A 1 386 ? -5.753 50.492 -21.015 1.00 39.59 386 PRO A O 1
ATOM 3102 N N . LYS A 1 387 ? -7.093 51.477 -22.563 1.00 45.09 387 LYS A N 1
ATOM 3103 C CA . LYS A 1 387 ? -6.585 52.855 -22.490 1.00 45.09 387 LYS A CA 1
ATOM 3104 C C . LYS A 1 387 ? -7.056 53.570 -21.233 1.00 45.09 387 LYS A C 1
ATOM 3106 O O . LYS A 1 387 ? -8.191 53.270 -20.802 1.00 45.09 387 LYS A O 1
#

Solvent-accessible surface area (backbone atoms only — not comparable to full-atom values): 22796 Å² total; per-residue (Å²): 142,80,83,81,83,77,78,78,84,82,78,72,57,27,32,37,36,32,23,67,52,76,68,26,47,53,50,52,54,59,46,43,72,67,71,40,46,34,36,38,32,26,67,64,85,73,93,71,68,93,54,89,62,52,75,82,64,41,79,42,80,44,77,33,56,59,61,36,67,69,50,38,56,74,66,45,45,74,66,22,57,28,40,39,28,44,46,95,44,54,66,51,32,51,49,23,50,54,52,48,40,72,68,21,80,78,34,32,40,40,33,40,43,81,52,62,73,59,46,56,53,47,35,74,70,62,44,68,47,47,65,42,36,78,74,61,71,53,42,59,43,54,54,38,47,74,59,69,43,57,46,78,37,61,51,77,55,96,91,40,37,36,38,29,30,52,45,73,35,45,82,85,39,88,49,39,82,72,34,35,52,53,73,65,48,54,99,47,32,40,75,65,45,60,35,54,71,92,54,77,86,68,98,54,92,72,86,57,68,53,76,44,65,33,45,59,52,22,37,38,31,33,39,30,62,52,65,88,83,66,79,78,65,79,79,72,90,72,83,89,72,98,62,65,65,58,66,55,51,56,65,59,67,75,54,62,69,74,63,46,64,70,66,65,74,80,68,89,77,78,77,80,74,82,52,95,86,63,87,82,86,80,93,65,52,70,76,49,47,45,28,56,75,68,67,56,71,74,87,64,75,59,40,23,29,40,36,38,53,47,56,78,44,73,66,21,32,57,53,38,12,52,50,46,15,69,68,63,68,51,52,58,67,60,24,39,56,40,50,74,50,60,62,37,64,53,86,55,64,24,43,63,69,56,32,54,51,45,36,55,59,24,46,79,43,50,20,48,51,48,85,40,77,58,82,74,82,77,77,81,78,84,82,80,80,86,132

Foldseek 3Di:
DDDDPPPDPPPQQEEEEEDQDPVSLVVLVLVVLLVHAYEYEYQDDDPDHPDPCSVVSHPYYHHRQLLDLVSCVVSV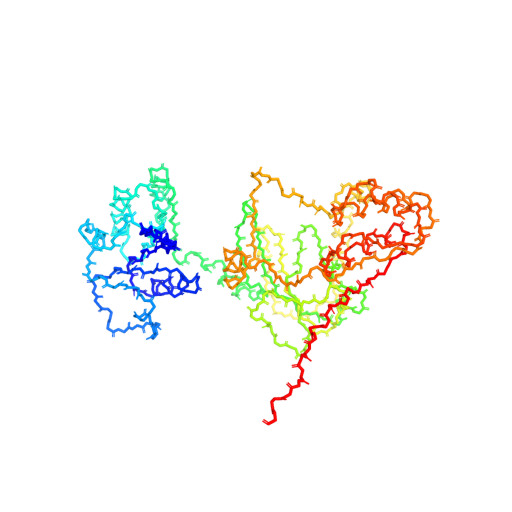LQRHQEYAYEHPDQVSQVSNLVSSCVSHVRHAYETEDPPVVVQVVCCVVSPNYDYDHPVVVCVVVVVCVVLVFQWPDWDDDPNWIKTKGKDQAAPPDPQAPPHFQLVQDDPFKDWQDKDAQPDDDDPFSDDDDRRDRHHHRMMIIMMGTDDPVPSPDRPDPDDDDPPVVVVVVVVVVVDPPVVVVVVVPDDPDDPPPDDVVDDDDDDGDSVRVSCVVVVVPPPDPLFKKKWWAAAPDPQLLQQLLVLLCSLQVPDSVLSSVPSVDPRDIRPHRHDPVSRVVSQVSSVVSRIHMDMDTHDDPPPPPPDDDDD

Secondary structure (DSSP, 8-state):
-------------EEEEE--SHHHHHHHHHHHHTT-EEEEEESS--SS-SSTTHHHH-SEEEES-TTSHHHHHHTTGGGEEEEEE--S-HHHHHHHHHHHHHH-TTPEEEEE---HHHHHHHHHHHSSEEEE-TTTSSHHHHHHHHTT--EEEEEEETTEEEEEEEEEPPTT-TTTTT-BGGGG--SSEEEEEEE-TTS---SSS----TTPBP-TT-EEEEEEEE-GGGG------S---S-HHHHHHHHHHSS-HHHHHHHTSS-TT----PPTT--------HHHHHHHHTT---SS---EEEEEEEESSHHHHHHHHHHHHHHH---HHHHHHHHHS-SEE-SS-B-HHHHHHHHHHHHTTTEEEEEEE-PPPP---------

Sequence (387 aa):
MEQATSSQQLKLDCFLVCGLGSLGQHCVAALKEFGVSVIAIEQTLPEHWEISNLSDLLEELIIGDCSQKKVLEQAKIWQCRAVVIVTSNERINTETALIARQLNPHTRLVVRSAQENLNQLLSQRLGNFVAYEATQLPAPAFALAALGCETLGFFQLDGKWLRVFTRQMQASDPYCNRRQIWELNSRSLRVLTHVTSSMELPKVFRRWDQETLILPGDTIVCIEITDPLFSQSPATSTEIPRHWWQLWQERLKGLSWNKFKQKLTEFWYDSYRLLVGDRMVVLATINGLQRIEGGKMYIQPKQWRVRVEKALTQDAVFEGANAIARISGCTLQQARKLMQNLPGTVPRPLYRQQAQRLVRQLSKRQVSASLVEIPQPQQAYSSQKPK